Protein AF-0000000076086698 (afdb_homodimer)

Foldseek 3Di:
DEEEEDDFFLLLQLLVVCLVVPAQYEYEYCDCPDPSNVVNVVVVRPSYHYAHDDLLDLVSLLVSLVVCVVVPPFDAEYEAEWADFAFAAPQLADVVRLVVRCSTLPVSLVSNCVSRVVRNLVVLHEYEYEAALLLQDDAGRTRSRSVSSVNSLVVQVVVCVVCVVSNHYGAYEHEFLLLLQRCSPDVVNLVVSVVSLVVSQVPDDPVVCVQQNPLNSCLRSVVVVVSRVNRDNVCNSVQCVQVSVLVVCRGPPPDRDNYHYDAGDPDPGRVSSVCSVCVVPDDPVVNCVVNCVVVVVVDGSVVSRD/DEEEEDDFFLLLQLLVVCLVVPAQYEYEYCDCPDPSNVVSVVVVRPSYHYAHDDLLDLVSLLVSLVVCVVVPPFDQEYEAEWADFAFAAPQLADVVRLVVRCSTLPVSLVSNCVSRVVRNLVVLHEYEYEAALLLQDDAGRTRSRSVSSVNSLVVQVVVCVVCVVSNRYGAYEHEFLLLLQRCSPDVVNLVVSVVSLVVSQVPDDPVVCVQQNPLNSCLRSVVVVVSHVNRDNVCNSVQCVQVSVLVVCSGPPPDRDNYHYDAGDPDPGRVSSVCSVCVVPDDPVVNCVVNCVVVVVVDGSVVSRD

Nearest PDB structures (foldseek):
  2jap-assembly1_D  TM=7.927E-01  e=4.080E-14  Streptomyces clavuligerus
  6drr-assembly1_B  TM=9.073E-01  e=1.524E-12  Campylobacter jejuni
  3l77-assembly1_A  TM=9.124E-01  e=3.986E-12  Thermococcus sibiricus MM 739
  8yau-assembly1_C  TM=8.108E-01  e=4.915E-13  Limosilactobacillus fermentum
  8yau-assembly2_F-4  TM=8.158E-01  e=1.911E-12  Limosilactobacillus fermentum

Solvent-accessible surface area (backbone atoms only — not comparable to full-atom values): 30832 Å² total; per-residue (Å²): 60,42,35,31,40,22,53,84,32,67,32,57,54,43,48,51,51,42,30,73,73,68,33,44,25,41,35,22,24,75,40,74,83,32,72,67,37,47,58,56,56,71,64,70,49,90,44,53,39,80,36,60,34,43,63,76,34,68,67,36,47,50,50,45,48,51,50,46,60,72,76,30,100,60,36,35,28,37,38,43,53,50,67,60,67,56,60,30,41,74,77,51,45,49,69,65,56,38,51,50,26,35,39,46,32,31,53,10,46,51,48,52,48,50,69,46,38,67,48,19,47,76,58,37,19,27,42,35,42,45,53,30,26,51,30,48,45,62,44,66,36,31,38,48,28,33,23,28,23,24,20,41,50,37,42,48,51,15,46,27,48,56,30,45,47,57,53,30,47,42,25,34,38,22,46,26,52,39,53,38,41,28,51,72,59,40,72,65,48,48,52,53,48,48,51,53,40,50,52,28,60,71,68,45,50,71,65,51,48,66,71,53,32,70,64,47,65,44,40,49,50,49,53,51,50,58,58,45,66,74,38,47,73,89,53,13,67,72,64,41,45,63,54,44,52,49,54,49,41,47,64,66,44,92,75,48,54,61,62,42,80,36,67,22,53,94,58,98,63,28,65,53,33,49,42,33,69,43,40,77,74,41,58,63,72,57,43,49,48,54,52,31,64,74,69,43,45,55,44,46,62,72,67,65,58,107,61,41,34,31,39,23,52,84,34,66,31,57,54,43,48,52,52,42,30,74,73,66,35,44,25,41,36,22,23,75,40,73,84,33,73,68,36,47,58,55,56,70,64,69,51,90,43,53,39,81,35,61,35,41,63,75,34,67,66,35,46,52,50,45,48,51,49,45,59,72,76,30,100,60,35,36,27,38,37,44,52,52,69,60,70,54,61,29,41,75,78,52,45,48,68,65,55,36,50,51,26,34,37,47,32,33,51,9,45,51,47,50,48,49,69,45,40,67,49,18,48,76,59,38,18,26,41,35,40,45,53,31,29,50,32,48,47,60,44,66,36,31,39,49,29,34,24,28,24,24,21,40,49,36,40,47,50,15,46,29,48,54,30,46,48,57,53,30,45,42,27,34,38,22,45,26,54,40,53,39,42,26,50,72,60,41,71,66,47,46,52,52,48,47,52,52,39,50,51,30,59,70,67,47,49,73,64,52,48,68,71,55,33,70,64,48,64,44,39,49,50,50,52,51,50,58,60,46,66,72,38,46,76,89,53,14,67,71,65,40,45,65,54,45,51,48,54,49,39,46,65,66,44,93,75,47,56,62,62,42,7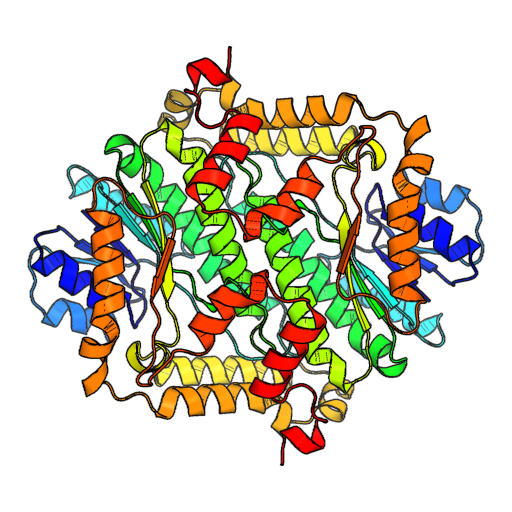8,36,68,23,52,94,58,98,63,27,65,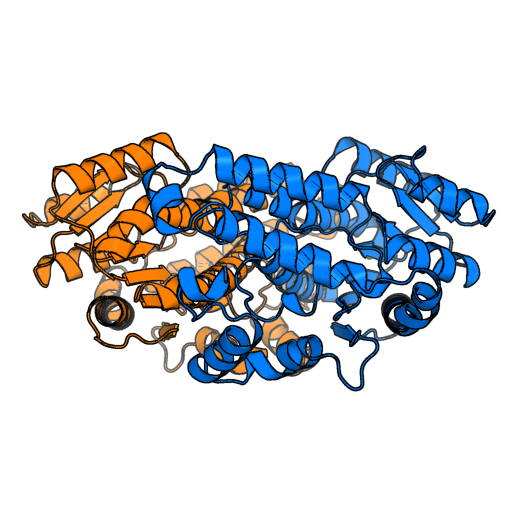53,34,49,42,33,70,42,40,76,73,41,57,64,72,56,44,49,49,54,52,30,63,73,69,44,44,56,44,46,63,72,66,64,59,107

Structure (mmCIF, N/CA/C/O backbone):
data_AF-0000000076086698-model_v1
#
loop_
_entity.id
_entity.type
_entity.pdbx_description
1 polymer E1.1.1.30
#
loop_
_atom_site.group_PDB
_atom_site.id
_atom_site.type_symbol
_atom_site.label_atom_id
_atom_site.label_alt_id
_atom_site.label_comp_id
_atom_site.label_asym_id
_atom_site.label_entity_id
_atom_site.label_seq_id
_atom_site.pdbx_PDB_ins_code
_atom_site.Cartn_x
_atom_site.Cartn_y
_atom_site.Cartn_z
_atom_site.occupancy
_atom_site.B_iso_or_equiv
_atom_site.auth_seq_id
_atom_site.auth_comp_id
_atom_site.auth_asym_id
_atom_site.auth_atom_id
_atom_site.pdbx_PDB_model_num
ATOM 1 N N . MET A 1 1 ? 11.492 -24.562 -13.188 1 47.22 1 MET A N 1
ATOM 2 C CA . MET A 1 1 ? 10.945 -24.875 -11.867 1 47.22 1 MET A CA 1
ATOM 3 C C . MET A 1 1 ? 10.18 -23.688 -11.305 1 47.22 1 MET A C 1
ATOM 5 O O . MET A 1 1 ? 10.617 -22.547 -11.422 1 47.22 1 MET A O 1
ATOM 9 N N . GLY A 1 2 ? 8.805 -23.75 -11.344 1 56.62 2 GLY A N 1
ATOM 10 C CA . GLY A 1 2 ? 7.961 -22.672 -10.859 1 56.62 2 GLY A CA 1
ATOM 11 C C . GLY A 1 2 ? 7.484 -22.875 -9.438 1 56.62 2 GLY A C 1
ATOM 12 O O . GLY A 1 2 ? 7.242 -24.016 -9.016 1 56.62 2 GLY A O 1
ATOM 13 N N . LEU A 1 3 ? 7.902 -22.125 -8.477 1 57.28 3 LEU A N 1
ATOM 14 C CA . LEU A 1 3 ? 7.273 -22.172 -7.164 1 57.28 3 LEU A CA 1
ATOM 15 C C . LEU A 1 3 ? 5.992 -21.344 -7.141 1 57.28 3 LEU A C 1
ATOM 17 O O . LEU A 1 3 ? 5.98 -20.203 -7.609 1 57.28 3 LEU A O 1
ATOM 21 N N . VAL A 1 4 ? 4.891 -22.047 -6.973 1 60.03 4 VAL A N 1
ATOM 22 C CA . VAL A 1 4 ? 3.576 -21.422 -6.871 1 60.03 4 VAL A CA 1
ATOM 23 C C . VAL A 1 4 ? 3.082 -21.484 -5.43 1 60.03 4 VAL A C 1
ATOM 25 O O . VAL A 1 4 ? 3.207 -22.516 -4.77 1 60.03 4 VAL A O 1
ATOM 28 N N . TYR A 1 5 ? 2.98 -20.344 -4.816 1 54.34 5 TYR A N 1
ATOM 29 C CA . TYR A 1 5 ? 2.357 -20.359 -3.496 1 54.34 5 TYR A CA 1
ATOM 30 C C . TYR A 1 5 ? 0.838 -20.312 -3.607 1 54.34 5 TYR A C 1
ATOM 32 O O . TYR A 1 5 ? 0.29 -19.516 -4.371 1 54.34 5 TYR A O 1
ATOM 40 N N . ASN A 1 6 ? 0.117 -21.438 -3.238 1 52.94 6 ASN A N 1
ATOM 41 C CA . ASN A 1 6 ? -1.3 -21.688 -3.494 1 52.94 6 ASN A CA 1
ATOM 42 C C . ASN A 1 6 ? -2.133 -21.531 -2.225 1 52.94 6 ASN A C 1
ATOM 44 O O . ASN A 1 6 ? -1.806 -22.109 -1.187 1 52.94 6 ASN A O 1
ATOM 48 N N . TYR A 1 7 ? -2.59 -20.406 -1.836 1 50.78 7 TYR A N 1
ATOM 49 C CA . TYR A 1 7 ? -3.787 -20.781 -1.092 1 50.78 7 TYR A CA 1
ATOM 50 C C . TYR A 1 7 ? -4.875 -21.297 -2.029 1 50.78 7 TYR A C 1
ATOM 52 O O . TYR A 1 7 ? -4.73 -21.219 -3.252 1 50.78 7 TYR A O 1
ATOM 60 N N . GLU A 1 8 ? -6.082 -21.641 -1.782 1 55.59 8 GLU A N 1
ATOM 61 C CA . GLU A 1 8 ? -7.309 -21.969 -2.5 1 55.59 8 GLU A CA 1
ATOM 62 C C . GLU A 1 8 ? -7.551 -21.016 -3.664 1 55.59 8 GLU A C 1
ATOM 64 O O . GLU A 1 8 ? -6.953 -19.938 -3.723 1 55.59 8 GLU A O 1
ATOM 69 N N . GLY A 1 9 ? -7.723 -21.516 -4.969 1 68.06 9 GLY A N 1
ATOM 70 C CA . GLY A 1 9 ? -8.117 -20.719 -6.117 1 68.06 9 GLY A CA 1
ATOM 71 C C . GLY A 1 9 ? -7.191 -20.875 -7.305 1 68.06 9 GLY A C 1
ATOM 72 O O . GLY A 1 9 ? -7.051 -21.984 -7.844 1 68.06 9 GLY A O 1
ATOM 73 N N . PHE A 1 10 ? -6.34 -19.75 -7.598 1 73.69 10 PHE A N 1
ATOM 74 C CA . PHE A 1 10 ? -5.516 -19.734 -8.797 1 73.69 10 PHE A CA 1
ATOM 75 C C . PHE A 1 10 ? -4.324 -20.672 -8.656 1 73.69 10 PHE A C 1
ATOM 77 O O . PHE A 1 10 ? -3.908 -21.312 -9.625 1 73.69 10 PHE A O 1
ATOM 84 N N . GLY A 1 11 ? -3.881 -20.828 -7.434 1 76.06 11 GLY A N 1
ATOM 85 C CA . GLY A 1 11 ? -2.695 -21.625 -7.172 1 76.06 11 GLY A CA 1
ATOM 86 C C . GLY A 1 11 ? -2.875 -23.094 -7.516 1 76.06 11 GLY A C 1
ATOM 87 O O . GLY A 1 11 ? -1.956 -23.734 -8.031 1 76.06 11 GLY A O 1
ATOM 88 N N . HIS A 1 12 ? -4.082 -23.562 -7.234 1 79.19 12 HIS A N 1
ATOM 89 C CA . HIS A 1 12 ? -4.395 -24.953 -7.539 1 79.19 12 HIS A CA 1
ATOM 90 C C . HIS A 1 12 ? -4.309 -25.219 -9.039 1 79.19 12 HIS A C 1
ATOM 92 O O . HIS A 1 12 ? -3.617 -26.141 -9.469 1 79.19 12 HIS A O 1
ATOM 98 N N . PHE A 1 13 ? -4.82 -24.375 -9.773 1 82.56 13 PHE A N 1
ATOM 99 C CA . PHE A 1 13 ? -4.945 -24.594 -11.211 1 82.56 13 PHE A CA 1
ATOM 100 C C . PHE A 1 13 ? -3.617 -24.344 -11.914 1 82.56 13 PHE A C 1
ATOM 102 O O . PHE A 1 13 ? -3.242 -25.078 -12.828 1 82.56 13 PHE A O 1
ATOM 109 N N . ILE A 1 14 ? -2.91 -23.406 -11.438 1 87.31 14 ILE A N 1
ATOM 110 C CA . ILE A 1 14 ? -1.656 -23.078 -12.109 1 87.31 14 ILE A CA 1
ATOM 111 C C . ILE A 1 14 ? -0.613 -24.156 -11.805 1 87.31 14 ILE A C 1
ATOM 113 O O . ILE A 1 14 ? 0.218 -24.484 -12.656 1 87.31 14 ILE A O 1
ATOM 117 N N . SER A 1 15 ? -0.673 -24.703 -10.633 1 89.12 15 SER A N 1
ATOM 118 C CA . SER A 1 15 ? 0.248 -25.781 -10.289 1 89.12 15 SER A CA 1
ATOM 119 C C . SER A 1 15 ? 0.059 -26.984 -11.203 1 89.12 15 SER A C 1
ATOM 121 O O . SER A 1 15 ? 1.034 -27.547 -11.703 1 89.12 15 SER A O 1
ATOM 123 N N . ILE A 1 16 ? -1.197 -27.281 -11.438 1 87.94 16 ILE A N 1
ATOM 124 C CA . ILE A 1 16 ? -1.529 -28.422 -12.281 1 87.94 16 ILE A CA 1
ATOM 125 C C . ILE A 1 16 ? -1.117 -28.125 -13.727 1 87.94 16 ILE A C 1
ATOM 127 O O . ILE A 1 16 ? -0.483 -28.953 -14.375 1 87.94 16 ILE A O 1
ATOM 131 N N . ARG A 1 17 ? -1.425 -26.953 -14.164 1 89.19 17 ARG A N 1
ATOM 132 C CA . ARG A 1 17 ? -1.11 -26.547 -15.531 1 89.19 17 ARG A CA 1
ATOM 133 C C . ARG A 1 17 ? 0.392 -26.609 -15.781 1 89.19 17 ARG A C 1
ATOM 135 O O . ARG A 1 17 ? 0.835 -27.172 -16.797 1 89.19 17 ARG A O 1
ATOM 142 N N . LEU A 1 18 ? 1.175 -26.109 -14.938 1 91.06 18 LEU A N 1
ATOM 143 C CA . LEU A 1 18 ? 2.623 -26.062 -15.094 1 91.06 18 LEU A CA 1
ATOM 144 C C . LEU A 1 18 ? 3.217 -27.469 -15.031 1 91.06 18 LEU A C 1
ATOM 146 O O . LEU A 1 18 ? 4.137 -27.797 -15.789 1 91.06 18 LEU A O 1
ATOM 150 N N . ALA A 1 19 ? 2.693 -28.266 -14.156 1 91.62 19 ALA A N 1
ATOM 151 C CA . ALA A 1 19 ? 3.16 -29.656 -14.062 1 91.62 19 ALA A CA 1
ATOM 152 C C . ALA A 1 19 ? 2.871 -30.422 -15.359 1 91.62 19 ALA A C 1
ATOM 154 O O . ALA A 1 19 ? 3.73 -31.141 -15.859 1 91.62 19 ALA A O 1
ATOM 155 N N . LYS A 1 20 ? 1.713 -30.188 -15.867 1 91.75 20 LYS A N 1
ATOM 156 C CA . LYS A 1 20 ? 1.318 -30.859 -17.109 1 91.75 20 LYS A CA 1
ATOM 157 C C . LYS A 1 20 ? 2.166 -30.375 -18.281 1 91.75 20 LYS A C 1
ATOM 159 O O . LYS A 1 20 ? 2.42 -31.125 -19.219 1 91.75 20 LYS A O 1
ATOM 164 N N . ASP A 1 21 ? 2.598 -29.141 -18.188 1 91 21 ASP A N 1
ATOM 165 C CA . ASP A 1 21 ? 3.43 -28.562 -19.234 1 91 21 ASP A CA 1
ATOM 166 C C . ASP A 1 21 ? 4.879 -29.016 -19.109 1 91 21 ASP A C 1
ATOM 168 O O . ASP A 1 21 ? 5.734 -28.625 -19.906 1 91 21 ASP A O 1
ATOM 172 N N . GLY A 1 22 ? 5.219 -29.797 -18.016 1 89.75 22 GLY A N 1
ATOM 173 C CA . GLY A 1 22 ? 6.527 -30.422 -17.906 1 89.75 22 GLY A CA 1
ATOM 174 C C . GLY A 1 22 ? 7.43 -29.75 -16.891 1 89.75 22 GLY A C 1
ATOM 175 O O . GLY A 1 22 ? 8.578 -30.156 -16.703 1 89.75 22 GLY A O 1
ATOM 176 N N . PHE A 1 23 ? 6.953 -28.75 -16.219 1 89.88 23 PHE A N 1
ATOM 177 C CA . PHE A 1 23 ? 7.75 -28.078 -15.195 1 89.88 23 PHE A CA 1
ATOM 178 C C . PHE A 1 23 ? 7.812 -28.906 -13.922 1 89.88 23 PHE A C 1
ATOM 180 O O . PHE A 1 23 ? 6.898 -29.688 -13.641 1 89.88 23 PHE A O 1
ATOM 187 N N . ILE A 1 24 ? 8.867 -28.812 -13.258 1 91.31 24 ILE A N 1
ATOM 188 C CA . ILE A 1 24 ? 8.891 -29.25 -11.867 1 91.31 24 ILE A CA 1
ATOM 189 C C . ILE A 1 24 ? 8.281 -28.172 -10.969 1 91.31 24 ILE A C 1
ATOM 191 O O . ILE A 1 24 ? 8.758 -27.047 -10.945 1 91.31 24 ILE A O 1
ATOM 195 N N . VAL A 1 25 ? 7.246 -28.531 -10.258 1 92.25 25 VAL A N 1
ATOM 196 C CA . VAL A 1 25 ? 6.477 -27.531 -9.539 1 92.25 25 VAL A CA 1
ATOM 197 C C . VAL A 1 25 ? 6.555 -27.797 -8.039 1 92.25 25 VAL A C 1
ATOM 199 O O . VAL A 1 25 ? 6.34 -28.922 -7.59 1 92.25 25 VAL A O 1
ATOM 202 N N . TYR A 1 26 ? 6.934 -26.844 -7.309 1 91.56 26 TYR A N 1
ATOM 203 C CA . TYR A 1 26 ? 6.793 -26.828 -5.859 1 91.56 26 TYR A CA 1
ATOM 204 C C . TYR A 1 26 ? 5.617 -25.969 -5.43 1 91.56 26 TYR A C 1
ATOM 206 O O . TYR A 1 26 ? 5.684 -24.734 -5.512 1 91.56 26 TYR A O 1
ATOM 214 N N . ALA A 1 27 ? 4.562 -26.578 -4.992 1 90.25 27 ALA A N 1
ATOM 215 C CA . ALA A 1 27 ? 3.348 -25.859 -4.605 1 90.25 27 ALA A CA 1
ATOM 216 C C . ALA A 1 27 ? 3.295 -25.641 -3.098 1 90.25 27 ALA A C 1
ATOM 218 O O . ALA A 1 27 ? 3.221 -26.609 -2.324 1 90.25 27 ALA A O 1
ATOM 219 N N . GLY A 1 28 ? 3.352 -24.391 -2.736 1 89 28 GLY A N 1
ATOM 220 C CA . GLY A 1 28 ? 3.205 -24.062 -1.328 1 89 28 GLY A CA 1
ATOM 221 C C . GLY A 1 28 ? 1.769 -24.125 -0.845 1 89 28 GLY A C 1
ATOM 222 O O . GLY A 1 28 ? 0.875 -23.531 -1.438 1 89 28 GLY A O 1
ATOM 223 N N . VAL A 1 29 ? 1.541 -24.891 0.225 1 86.31 29 VAL A N 1
ATOM 224 C CA . VAL A 1 29 ? 0.212 -25 0.812 1 86.31 29 VAL A CA 1
ATOM 225 C C . VAL A 1 29 ? 0.276 -24.703 2.307 1 86.31 29 VAL A C 1
ATOM 227 O O . VAL A 1 29 ? 1.285 -24.969 2.961 1 86.31 29 VAL A O 1
ATOM 230 N N . LEU A 1 30 ? -0.815 -24.141 2.795 1 83.44 30 LEU A N 1
ATOM 231 C CA . LEU A 1 30 ? -0.849 -23.781 4.207 1 83.44 30 LEU A CA 1
ATOM 232 C C . LEU A 1 30 ? -0.898 -25.016 5.09 1 83.44 30 LEU A C 1
ATOM 234 O O . LEU A 1 30 ? -0.331 -25.031 6.184 1 83.44 30 LEU A O 1
ATOM 238 N N . ASP A 1 31 ? -1.668 -26.016 4.594 1 85.12 31 ASP A N 1
ATOM 239 C CA . ASP A 1 31 ? -1.845 -27.266 5.316 1 85.12 31 ASP A CA 1
ATOM 240 C C . ASP A 1 31 ? -1.699 -28.469 4.379 1 85.12 31 ASP A C 1
ATOM 242 O O . ASP A 1 31 ? -2.551 -28.688 3.518 1 85.12 31 ASP A O 1
ATOM 246 N N . LEU A 1 32 ? -0.66 -29.234 4.625 1 89.81 32 LEU A N 1
ATOM 247 C CA . LEU A 1 32 ? -0.356 -30.375 3.773 1 89.81 32 LEU A CA 1
ATOM 248 C C . LEU A 1 32 ? -1.466 -31.422 3.85 1 89.81 32 LEU A C 1
ATOM 250 O O . LEU A 1 32 ? -1.598 -32.25 2.957 1 89.81 32 LEU A O 1
ATOM 254 N N . ASN A 1 33 ? -2.211 -31.281 4.914 1 87.94 33 ASN A N 1
ATOM 255 C CA . ASN A 1 33 ? -3.281 -32.25 5.094 1 87.94 33 ASN A CA 1
ATOM 256 C C . ASN A 1 33 ? -4.652 -31.641 4.828 1 87.94 33 ASN A C 1
ATOM 258 O O . ASN A 1 33 ? -5.68 -32.281 5.102 1 87.94 33 ASN A O 1
ATOM 262 N N . GLY A 1 34 ? -4.641 -30.469 4.359 1 83.19 34 GLY A N 1
ATOM 263 C CA . GLY A 1 34 ? -5.891 -29.781 4.086 1 83.19 34 GLY A CA 1
ATOM 264 C C . GLY A 1 34 ? -6.527 -30.203 2.773 1 83.19 34 GLY A C 1
ATOM 265 O O . GLY A 1 34 ? -5.941 -30.969 2.012 1 83.19 34 GLY A O 1
ATOM 266 N N . LYS A 1 35 ? -7.742 -29.656 2.566 1 78 35 LYS A N 1
ATOM 267 C CA . LYS A 1 35 ? -8.523 -30.016 1.386 1 78 35 LYS A CA 1
ATOM 268 C C . LYS A 1 35 ? -7.797 -29.641 0.103 1 78 35 LYS A C 1
ATOM 270 O O . LYS A 1 35 ? -7.762 -30.406 -0.855 1 78 35 LYS A O 1
ATOM 275 N N . GLY A 1 36 ? -7.207 -28.5 0.1 1 77.5 36 GLY A N 1
ATOM 276 C CA . GLY A 1 36 ? -6.492 -28.031 -1.078 1 77.5 36 GLY A CA 1
ATOM 277 C C . GLY A 1 36 ? -5.281 -28.891 -1.414 1 77.5 36 GLY A C 1
ATOM 278 O O . GLY A 1 36 ? -5.059 -29.219 -2.578 1 77.5 36 GLY A O 1
ATOM 279 N N . ALA A 1 37 ? -4.566 -29.266 -0.45 1 85.62 37 ALA A N 1
ATOM 280 C CA . ALA A 1 37 ? -3.396 -30.109 -0.636 1 85.62 37 ALA A CA 1
ATOM 281 C C . ALA A 1 37 ? -3.799 -31.484 -1.15 1 85.62 37 ALA A C 1
ATOM 283 O O . ALA A 1 37 ? -3.172 -32.031 -2.07 1 85.62 37 ALA A O 1
ATOM 284 N N . ASN A 1 38 ? -4.816 -32 -0.565 1 87.62 38 ASN A N 1
ATOM 285 C CA . ASN A 1 38 ? -5.266 -33.344 -0.955 1 87.62 38 ASN A CA 1
ATOM 286 C C . ASN A 1 38 ? -5.758 -33.344 -2.398 1 87.62 38 ASN A C 1
ATOM 288 O O . ASN A 1 38 ? -5.523 -34.344 -3.119 1 87.62 38 ASN A O 1
ATOM 292 N N . LYS A 1 39 ? -6.402 -32.281 -2.758 1 84.12 39 LYS A N 1
ATOM 293 C CA . LYS A 1 39 ? -6.859 -32.156 -4.141 1 84.12 39 LYS A CA 1
ATOM 294 C C . LYS A 1 39 ? -5.684 -32.219 -5.113 1 84.12 39 LYS A C 1
ATOM 296 O O . LYS A 1 39 ? -5.785 -32.781 -6.195 1 84.12 39 LYS A O 1
ATOM 301 N N . LEU A 1 40 ? -4.621 -31.641 -4.75 1 87.44 40 LEU A N 1
ATOM 302 C CA . LEU A 1 40 ? -3.426 -31.625 -5.586 1 87.44 40 LEU A CA 1
ATOM 303 C C . LEU A 1 40 ? -2.756 -33 -5.609 1 87.44 40 LEU A C 1
ATOM 305 O O . LEU A 1 40 ? -2.326 -33.469 -6.664 1 87.44 40 LEU A O 1
ATOM 309 N N . LYS A 1 41 ? -2.703 -33.625 -4.5 1 89.69 41 LYS A N 1
ATOM 310 C CA . LYS A 1 41 ? -2.107 -34.938 -4.41 1 89.69 41 LYS A CA 1
ATOM 311 C C . LYS A 1 41 ? -2.867 -35.969 -5.273 1 89.69 41 LYS A C 1
ATOM 313 O O . LYS A 1 41 ? -2.264 -36.844 -5.891 1 89.69 41 LYS A O 1
ATOM 318 N N . ASP A 1 42 ? -4.137 -35.75 -5.246 1 90.56 42 ASP A N 1
ATOM 319 C CA . ASP A 1 42 ? -5.02 -36.656 -5.957 1 90.56 42 ASP A CA 1
ATOM 320 C C . ASP A 1 42 ? -4.754 -36.625 -7.461 1 90.56 42 ASP A C 1
ATOM 322 O O . ASP A 1 42 ? -5.137 -37.562 -8.18 1 90.56 42 ASP A O 1
ATOM 326 N N . ARG A 1 43 ? -4.16 -35.594 -7.914 1 89.06 43 ARG A N 1
ATOM 327 C CA . ARG A 1 43 ? -3.867 -35.469 -9.336 1 89.06 43 ARG A CA 1
ATOM 328 C C . ARG A 1 43 ? -2.732 -36.406 -9.734 1 89.06 43 ARG A C 1
ATOM 330 O O . ARG A 1 43 ? -2.562 -36.719 -10.914 1 89.06 43 ARG A O 1
ATOM 337 N N . LYS A 1 44 ? -1.891 -36.875 -8.844 1 92.31 44 LYS A N 1
ATOM 338 C CA . LYS A 1 44 ? -0.829 -37.844 -9.008 1 92.31 44 LYS A CA 1
ATOM 339 C C . LYS A 1 44 ? 0.15 -37.438 -10.102 1 92.31 44 LYS A C 1
ATOM 341 O O . LYS A 1 44 ? 0.488 -38.219 -10.984 1 92.31 44 LYS A O 1
ATOM 346 N N . LEU A 1 45 ? 0.524 -36.188 -10.07 1 92.38 45 LEU A N 1
ATOM 347 C CA . LEU A 1 45 ? 1.542 -35.656 -10.977 1 92.38 45 LEU A CA 1
ATOM 348 C C . LEU A 1 45 ? 2.932 -35.781 -10.367 1 92.38 45 LEU A C 1
ATOM 350 O O . LEU A 1 45 ? 3.207 -35.188 -9.312 1 92.38 45 LEU A O 1
ATOM 354 N N . PRO A 1 46 ? 3.836 -36.5 -10.984 1 91.75 46 PRO A N 1
ATOM 355 C CA . PRO A 1 46 ? 5.129 -36.812 -10.375 1 91.75 46 PRO A CA 1
ATOM 356 C C . PRO A 1 46 ? 6.016 -35.594 -10.203 1 91.75 46 PRO A C 1
ATOM 358 O O . PRO A 1 46 ? 6.906 -35.594 -9.344 1 91.75 46 PRO A O 1
ATOM 361 N N . ASN A 1 47 ? 5.82 -34.625 -11.039 1 91.38 47 ASN A N 1
ATOM 362 C CA . ASN A 1 47 ? 6.68 -33.438 -10.969 1 91.38 47 ASN A CA 1
ATOM 363 C C . ASN A 1 47 ? 6.027 -32.312 -10.164 1 91.38 47 ASN A C 1
ATOM 365 O O . ASN A 1 47 ? 6.434 -31.156 -10.266 1 91.38 47 ASN A O 1
ATOM 369 N N . LEU A 1 48 ? 4.949 -32.625 -9.445 1 92.12 48 LEU A N 1
ATOM 370 C CA . LEU A 1 48 ? 4.301 -31.672 -8.547 1 92.12 48 LEU A CA 1
ATOM 371 C C . LEU A 1 48 ? 4.602 -32.031 -7.09 1 92.12 48 LEU A C 1
ATOM 373 O O . LEU A 1 48 ? 4.184 -33.062 -6.598 1 92.12 48 LEU A O 1
ATOM 377 N N . HIS A 1 49 ? 5.289 -31.141 -6.496 1 91.69 49 HIS A N 1
ATOM 378 C CA . HIS A 1 49 ? 5.699 -31.344 -5.113 1 91.69 49 HIS A CA 1
ATOM 379 C C . HIS A 1 49 ? 5.031 -30.328 -4.188 1 91.69 49 HIS A C 1
ATOM 381 O O . HIS A 1 49 ? 5.031 -29.125 -4.469 1 91.69 49 HIS A O 1
ATOM 387 N N . LEU A 1 50 ? 4.48 -30.828 -3.109 1 91.25 50 LEU A N 1
ATOM 388 C CA . LEU A 1 50 ? 3.846 -29.953 -2.139 1 91.25 50 LEU A CA 1
ATOM 389 C C . LEU A 1 50 ? 4.828 -29.547 -1.047 1 91.25 50 LEU A C 1
ATOM 391 O O . LEU A 1 50 ? 5.637 -30.359 -0.595 1 91.25 50 LEU A O 1
ATOM 395 N N . VAL A 1 51 ? 4.773 -28.297 -0.716 1 90.19 51 VAL A N 1
ATOM 396 C CA . VAL A 1 51 ? 5.613 -27.75 0.347 1 90.19 51 VAL A CA 1
ATOM 397 C C . VAL A 1 51 ? 4.754 -26.984 1.342 1 90.19 51 VAL A C 1
ATOM 399 O O . VAL A 1 51 ? 3.916 -26.156 0.944 1 90.19 51 VAL A O 1
ATOM 402 N N . GLN A 1 52 ? 4.895 -27.312 2.607 1 90.88 52 GLN A N 1
ATOM 403 C CA . GLN A 1 52 ? 4.234 -26.516 3.633 1 90.88 52 GLN A CA 1
ATOM 404 C C . GLN A 1 52 ? 4.781 -25.094 3.656 1 90.88 52 GLN A C 1
ATOM 406 O O . GLN A 1 52 ? 5.977 -24.875 3.861 1 90.88 52 GLN A O 1
ATOM 411 N N . LEU A 1 53 ? 3.852 -24.156 3.449 1 89.62 53 LEU A N 1
ATOM 412 C CA . LEU A 1 53 ? 4.367 -22.797 3.342 1 89.62 53 LEU A CA 1
ATOM 413 C C . LEU A 1 53 ? 3.314 -21.781 3.775 1 89.62 53 LEU A C 1
ATOM 415 O O . LEU A 1 53 ? 2.277 -21.641 3.125 1 89.62 53 LEU A O 1
ATOM 419 N N . ASP A 1 54 ? 3.555 -21.188 4.879 1 88.5 54 ASP A N 1
ATOM 420 C CA . ASP A 1 54 ? 2.912 -19.953 5.289 1 88.5 54 ASP A CA 1
ATOM 421 C C . ASP A 1 54 ? 3.816 -18.75 5.012 1 88.5 54 ASP A C 1
ATOM 423 O O . ASP A 1 54 ? 4.887 -18.625 5.609 1 88.5 54 ASP A O 1
ATOM 427 N N . VAL A 1 55 ? 3.383 -17.891 4.129 1 88.81 55 VAL A N 1
ATOM 428 C CA . VAL A 1 55 ? 4.23 -16.812 3.641 1 88.81 55 VAL A CA 1
ATOM 429 C C . VAL A 1 55 ? 4.555 -15.852 4.785 1 88.81 55 VAL A C 1
ATOM 431 O O . VAL A 1 55 ? 5.445 -15 4.66 1 88.81 55 VAL A O 1
ATOM 434 N N . THR A 1 56 ? 3.809 -15.945 5.898 1 90.44 56 THR A N 1
ATOM 435 C CA . THR A 1 56 ? 4.066 -15.086 7.043 1 90.44 56 THR A CA 1
ATOM 436 C C . THR A 1 56 ? 5 -15.766 8.039 1 90.44 56 THR A C 1
ATOM 438 O O . THR A 1 56 ? 5.336 -15.195 9.078 1 90.44 56 THR A O 1
ATOM 441 N N . ASN A 1 57 ? 5.375 -16.969 7.75 1 92.94 57 ASN A N 1
ATOM 442 C CA . ASN A 1 57 ? 6.23 -17.75 8.633 1 92.94 57 ASN A CA 1
ATOM 443 C C . ASN A 1 57 ? 7.641 -17.891 8.062 1 92.94 57 ASN A C 1
ATOM 445 O O . ASN A 1 57 ? 7.867 -18.688 7.152 1 92.94 57 ASN A O 1
ATOM 449 N N . SER A 1 58 ? 8.57 -17.219 8.703 1 93.12 58 SER A N 1
ATOM 450 C CA . SER A 1 58 ? 9.938 -17.156 8.188 1 93.12 58 SER A CA 1
ATOM 451 C C . SER A 1 58 ? 10.594 -18.531 8.219 1 93.12 58 SER A C 1
ATOM 453 O O . SER A 1 58 ? 11.391 -18.859 7.34 1 93.12 58 SER A O 1
ATOM 455 N N . VAL A 1 59 ? 10.273 -19.297 9.18 1 94.69 59 VAL A N 1
ATOM 456 C CA . VAL A 1 59 ? 10.852 -20.625 9.312 1 94.69 59 VAL A CA 1
ATOM 457 C C . VAL A 1 59 ? 10.383 -21.516 8.156 1 94.69 59 VAL A C 1
ATOM 459 O O . VAL A 1 59 ? 11.188 -22.188 7.512 1 94.69 59 VAL A O 1
ATOM 462 N N . GLN A 1 60 ? 9.109 -21.484 7.875 1 93 60 GLN A N 1
ATOM 463 C CA . GLN A 1 60 ? 8.57 -22.281 6.781 1 93 60 GLN A CA 1
ATOM 464 C C . GLN A 1 60 ? 9.117 -21.812 5.438 1 93 60 GLN A C 1
ATOM 466 O O . GLN A 1 60 ? 9.367 -22.625 4.547 1 93 60 GLN A O 1
ATOM 471 N N . ILE A 1 61 ? 9.312 -20.547 5.289 1 92.38 61 ILE A N 1
ATOM 472 C CA . ILE A 1 61 ? 9.875 -20 4.059 1 92.38 61 ILE A CA 1
ATOM 473 C C . ILE A 1 61 ? 11.289 -20.547 3.855 1 92.38 61 ILE A C 1
ATOM 475 O O . ILE A 1 61 ? 11.633 -21.016 2.766 1 92.38 61 ILE A O 1
ATOM 479 N N . GLN A 1 62 ? 12.047 -20.516 4.902 1 93 62 GLN A N 1
ATOM 480 C CA . GLN A 1 62 ? 13.414 -21 4.801 1 93 62 GLN A CA 1
ATOM 481 C C . GLN A 1 62 ? 13.445 -22.5 4.508 1 93 62 GLN A C 1
ATOM 483 O O . GLN A 1 62 ? 14.281 -22.969 3.738 1 93 62 GLN A O 1
ATOM 488 N N . GLU A 1 63 ? 12.578 -23.203 5.129 1 93.12 63 GLU A N 1
ATOM 489 C CA . GLU A 1 63 ? 12.477 -24.625 4.859 1 93.12 63 GLU A CA 1
ATOM 490 C C . GLU A 1 63 ? 12.133 -24.891 3.396 1 93.12 63 GLU A C 1
ATOM 492 O O . GLU A 1 63 ? 12.656 -25.828 2.787 1 93.12 63 GLU A O 1
ATOM 497 N N . ALA A 1 64 ? 11.242 -24.109 2.891 1 90.62 64 ALA A N 1
ATOM 498 C CA . ALA A 1 64 ? 10.883 -24.234 1.48 1 90.62 64 ALA A CA 1
ATOM 499 C C . ALA A 1 64 ? 12.078 -23.953 0.579 1 90.62 64 ALA A C 1
ATOM 501 O O . ALA A 1 64 ? 12.312 -24.672 -0.396 1 90.62 64 ALA A O 1
ATOM 502 N N . VAL A 1 65 ? 12.844 -22.938 0.897 1 91 65 VAL A N 1
ATOM 503 C CA . VAL A 1 65 ? 14.031 -22.594 0.132 1 91 65 VAL A CA 1
ATOM 504 C C . VAL A 1 65 ? 15.023 -23.75 0.153 1 91 65 VAL A C 1
ATOM 506 O O . VAL A 1 65 ? 15.539 -24.156 -0.892 1 91 65 VAL A O 1
ATOM 509 N N . ASN A 1 66 ? 15.234 -24.25 1.314 1 92.12 66 ASN A N 1
ATOM 510 C CA . ASN A 1 66 ? 16.156 -25.359 1.47 1 92.12 66 ASN A CA 1
ATOM 511 C C . ASN A 1 66 ? 15.711 -26.578 0.657 1 92.12 66 ASN A C 1
ATOM 513 O O . ASN A 1 66 ? 16.531 -27.25 0.03 1 92.12 66 ASN A O 1
ATOM 517 N N . ARG A 1 67 ? 14.477 -26.812 0.697 1 90.25 67 ARG A N 1
ATOM 518 C CA . ARG A 1 67 ? 13.922 -27.953 -0.042 1 90.25 67 ARG A CA 1
ATOM 519 C C . ARG A 1 67 ? 14.141 -27.781 -1.542 1 90.25 67 ARG A C 1
ATOM 521 O O . ARG A 1 67 ? 14.555 -28.719 -2.225 1 90.25 67 ARG A O 1
ATOM 528 N N . VAL A 1 68 ? 13.844 -26.609 -2.023 1 89.06 68 VAL A N 1
ATOM 529 C CA . VAL A 1 68 ? 14 -26.328 -3.447 1 89.06 68 VAL A CA 1
ATOM 530 C C . VAL A 1 68 ? 15.477 -26.422 -3.832 1 89.06 68 VAL A C 1
ATOM 532 O O . VAL A 1 68 ? 15.82 -27.016 -4.863 1 89.06 68 VAL A O 1
ATOM 535 N N . GLN A 1 69 ? 16.328 -25.891 -3.025 1 87.69 69 GLN A N 1
ATOM 536 C CA . GLN A 1 69 ? 17.766 -25.906 -3.287 1 87.69 69 GLN A CA 1
ATOM 537 C C . GLN A 1 69 ? 18.297 -27.344 -3.34 1 87.69 69 GLN A C 1
ATOM 539 O O . GLN A 1 69 ? 19.125 -27.672 -4.188 1 87.69 69 GLN A O 1
ATOM 544 N N . LYS A 1 70 ? 17.781 -28.125 -2.465 1 88.69 70 LYS A N 1
ATOM 545 C CA . LYS A 1 70 ? 18.281 -29.484 -2.328 1 88.69 70 LYS A CA 1
ATOM 546 C C . LYS A 1 70 ? 17.766 -30.375 -3.457 1 88.69 70 LYS A C 1
ATOM 548 O O . LYS A 1 70 ? 18.469 -31.297 -3.902 1 88.69 70 LYS A O 1
ATOM 553 N N . THR A 1 71 ? 16.625 -30.094 -3.879 1 85.12 71 THR A N 1
ATOM 554 C CA . THR A 1 71 ? 15.969 -31.078 -4.75 1 85.12 71 THR A CA 1
ATOM 555 C C . THR A 1 71 ? 15.914 -30.562 -6.188 1 85.12 71 THR A C 1
ATOM 557 O O . THR A 1 71 ? 15.586 -31.312 -7.105 1 85.12 71 THR A O 1
ATOM 560 N N . SER A 1 72 ? 16.281 -29.234 -6.203 1 76.62 72 SER A N 1
ATOM 561 C CA . SER A 1 72 ? 16.188 -28.688 -7.547 1 76.62 72 SER A CA 1
ATOM 562 C C . SER A 1 72 ? 17.547 -28.172 -8.039 1 76.62 72 SER A C 1
ATOM 564 O O . SER A 1 72 ? 18.406 -27.828 -7.23 1 76.62 72 SER A O 1
ATOM 566 N N . GLY A 1 73 ? 18.016 -28.391 -9.195 1 75.56 73 GLY A N 1
ATOM 567 C CA . GLY A 1 73 ? 19.219 -27.844 -9.789 1 75.56 73 GLY A CA 1
ATOM 568 C C . GLY A 1 73 ? 19.141 -26.344 -10.016 1 75.56 73 GLY A C 1
ATOM 569 O O . GLY A 1 73 ? 20.047 -25.766 -10.625 1 75.56 73 GLY A O 1
ATOM 570 N N . GLY A 1 74 ? 18.078 -25.766 -9.539 1 83.38 74 GLY A N 1
ATOM 571 C CA . GLY A 1 74 ? 17.875 -24.344 -9.781 1 83.38 74 GLY A CA 1
ATOM 572 C C . GLY A 1 74 ? 16.422 -23.938 -9.781 1 83.38 74 GLY A C 1
ATOM 573 O O . GLY A 1 74 ? 15.531 -24.797 -9.758 1 83.38 74 GLY A O 1
ATOM 574 N N . LEU A 1 75 ? 16.156 -22.641 -9.695 1 90.81 75 LEU A N 1
ATOM 575 C CA . LEU A 1 75 ? 14.789 -22.125 -9.711 1 90.81 75 LEU A CA 1
ATOM 576 C C . LEU A 1 75 ? 14.602 -21.109 -10.836 1 90.81 75 LEU A C 1
ATOM 578 O O . LEU A 1 75 ? 15.312 -20.109 -10.898 1 90.81 75 LEU A O 1
ATOM 582 N N . TRP A 1 76 ? 13.672 -21.453 -11.68 1 91.75 76 TRP A N 1
ATOM 583 C CA . TRP A 1 76 ? 13.398 -20.594 -12.828 1 91.75 76 TRP A CA 1
ATOM 584 C C . TRP A 1 76 ? 12.5 -19.422 -12.438 1 91.75 76 TRP A C 1
ATOM 586 O O . TRP A 1 76 ? 12.719 -18.297 -12.875 1 91.75 76 TRP A O 1
ATOM 596 N N . GLY A 1 77 ? 11.5 -19.812 -11.641 1 92.94 77 GLY A N 1
ATOM 597 C CA . GLY A 1 77 ? 10.594 -18.719 -11.344 1 92.94 77 GLY A CA 1
ATOM 598 C C . GLY A 1 77 ? 9.719 -18.984 -10.141 1 92.94 77 GLY A C 1
ATOM 599 O O . GLY A 1 77 ? 9.672 -20.094 -9.625 1 92.94 77 GLY A O 1
ATOM 600 N N . VAL A 1 78 ? 9.117 -17.906 -9.688 1 92.75 78 VAL A N 1
ATOM 601 C CA . VAL A 1 78 ? 8.172 -17.953 -8.578 1 92.75 78 VAL A CA 1
ATOM 602 C C . VAL A 1 78 ? 6.891 -17.203 -8.961 1 92.75 78 VAL A C 1
ATOM 604 O O . VAL A 1 78 ? 6.945 -16.141 -9.586 1 92.75 78 VAL A O 1
ATOM 607 N N . ILE A 1 79 ? 5.777 -17.844 -8.688 1 91.81 79 ILE A N 1
ATOM 608 C CA . ILE A 1 79 ? 4.477 -17.203 -8.82 1 91.81 79 ILE A CA 1
ATOM 609 C C . ILE A 1 79 ? 3.885 -16.953 -7.434 1 91.81 79 ILE A C 1
ATOM 611 O O . ILE A 1 79 ? 3.553 -17.906 -6.719 1 91.81 79 ILE A O 1
ATOM 615 N N . ASN A 1 80 ? 3.834 -15.695 -7.098 1 89.56 80 ASN A N 1
ATOM 616 C CA . ASN A 1 80 ? 3.209 -15.289 -5.844 1 89.56 80 ASN A CA 1
ATOM 617 C C . ASN A 1 80 ? 1.728 -14.977 -6.035 1 89.56 80 ASN A C 1
ATOM 619 O O . ASN A 1 80 ? 1.375 -14.047 -6.77 1 89.56 80 ASN A O 1
ATOM 623 N N . ASN A 1 81 ? 0.854 -15.648 -5.297 1 84.06 81 ASN A N 1
ATOM 624 C CA . ASN A 1 81 ? -0.57 -15.422 -5.52 1 84.06 81 ASN A CA 1
ATOM 625 C C . ASN A 1 81 ? -1.324 -15.258 -4.203 1 84.06 81 ASN A C 1
ATOM 627 O O . ASN A 1 81 ? -2.531 -15.016 -4.199 1 84.06 81 ASN A O 1
ATOM 631 N N . ALA A 1 82 ? -0.711 -15.305 -3.131 1 74.69 82 ALA A N 1
ATOM 632 C CA . ALA A 1 82 ? -1.392 -15.219 -1.841 1 74.69 82 ALA A CA 1
ATOM 633 C C . ALA A 1 82 ? -2.055 -13.852 -1.666 1 74.69 82 ALA A C 1
ATOM 635 O O . ALA A 1 82 ? -1.492 -12.828 -2.059 1 74.69 82 ALA A O 1
ATOM 636 N N . GLY A 1 83 ? -3.264 -13.883 -1.177 1 76.06 83 GLY A N 1
ATOM 637 C CA . GLY A 1 83 ? -3.973 -12.648 -0.87 1 76.06 83 GLY A CA 1
ATOM 638 C C . GLY A 1 83 ? -5.32 -12.883 -0.209 1 76.06 83 GLY A C 1
ATOM 639 O O . GLY A 1 83 ? -5.957 -13.914 -0.435 1 76.06 83 GLY A O 1
ATOM 640 N N . PHE A 1 84 ? -5.625 -12.016 0.615 1 81.25 84 PHE A N 1
ATOM 641 C CA . PHE A 1 84 ? -6.953 -12.039 1.216 1 81.25 84 PHE A CA 1
ATOM 642 C C . PHE A 1 84 ? -7.355 -10.656 1.704 1 81.25 84 PHE A C 1
ATOM 644 O O . PHE A 1 84 ? -6.512 -9.766 1.833 1 81.25 84 PHE A O 1
ATOM 651 N N . GLY A 1 85 ? -8.656 -10.445 1.815 1 86.44 85 GLY A N 1
ATOM 652 C CA . GLY A 1 85 ? -9.211 -9.18 2.266 1 86.44 85 GLY A CA 1
ATOM 653 C C . GLY A 1 85 ? -10.375 -9.352 3.223 1 86.44 85 GLY A C 1
ATOM 654 O O . GLY A 1 85 ? -11.016 -10.406 3.248 1 86.44 85 GLY A O 1
ATOM 655 N N . ILE A 1 86 ? -10.586 -8.414 4.027 1 88.25 86 ILE A N 1
ATOM 656 C CA . ILE A 1 86 ? -11.664 -8.391 5.008 1 88.25 86 ILE A CA 1
ATOM 657 C C . ILE A 1 86 ? -12.656 -7.281 4.66 1 88.25 86 ILE A C 1
ATOM 659 O O . ILE A 1 86 ? -12.273 -6.117 4.527 1 88.25 86 ILE A O 1
ATOM 663 N N . PRO A 1 87 ? -13.898 -7.664 4.492 1 89.38 87 PRO A N 1
ATOM 664 C CA . PRO A 1 87 ? -14.883 -6.633 4.148 1 89.38 87 PRO A CA 1
ATOM 665 C C . PRO A 1 87 ? -15.164 -5.68 5.309 1 89.38 87 PRO A C 1
ATOM 667 O O . PRO A 1 87 ? -15.336 -6.121 6.449 1 89.38 87 PRO A O 1
ATOM 670 N N . GLY A 1 88 ? -15.234 -4.367 5.004 1 91.06 88 GLY A N 1
ATOM 671 C CA . GLY A 1 88 ? -15.586 -3.359 5.992 1 91.06 88 GLY A CA 1
ATOM 672 C C . GLY A 1 88 ? -15.094 -1.972 5.633 1 91.06 88 GLY A C 1
ATOM 673 O O . GLY A 1 88 ? -14.016 -1.822 5.051 1 91.06 88 GLY A O 1
ATOM 674 N N . ASP A 1 89 ? -15.883 -0.969 6.051 1 92.69 89 ASP A N 1
ATOM 675 C CA . ASP A 1 89 ? -15.469 0.42 5.879 1 92.69 89 ASP A CA 1
ATOM 676 C C . ASP A 1 89 ? -14.242 0.734 6.734 1 92.69 89 ASP A C 1
ATOM 678 O O . ASP A 1 89 ? -13.953 0.023 7.699 1 92.69 89 ASP A O 1
ATOM 682 N N . ILE A 1 90 ? -13.617 1.768 6.398 1 93.12 90 ILE A N 1
ATOM 683 C CA . ILE A 1 90 ? -12.391 2.166 7.074 1 93.12 90 ILE A CA 1
ATOM 684 C C . ILE A 1 90 ? -12.672 2.428 8.555 1 93.12 90 ILE A C 1
ATOM 686 O O . ILE A 1 90 ? -11.883 2.041 9.422 1 93.12 90 ILE A O 1
ATOM 690 N N . GLU A 1 91 ? -13.781 2.994 8.82 1 91.12 91 GLU A N 1
ATOM 691 C CA . GLU A 1 91 ? -14.102 3.322 10.203 1 91.12 91 GLU A CA 1
ATOM 692 C C . GLU A 1 91 ? -14.367 2.061 11.023 1 91.12 91 GLU A C 1
ATOM 694 O O . GLU A 1 91 ? -14.078 2.02 12.219 1 91.12 91 GLU A O 1
ATOM 699 N N . PHE A 1 92 ? -14.875 1.004 10.375 1 90.06 92 PHE A N 1
ATOM 700 C CA . PHE A 1 92 ? -15.234 -0.232 11.062 1 90.06 92 PHE A CA 1
ATOM 701 C C . PHE A 1 92 ? -14.031 -1.162 11.172 1 90.06 92 PHE A C 1
ATOM 703 O O . PHE A 1 92 ? -13.852 -1.827 12.188 1 90.06 92 PHE A O 1
ATOM 710 N N . CYS A 1 93 ? -13.344 -1.192 10.188 1 92.38 93 CYS A N 1
ATOM 711 C CA . CYS A 1 93 ? -12.234 -2.141 10.117 1 92.38 93 CYS A CA 1
ATOM 712 C C . CYS A 1 93 ? -11.25 -1.914 11.25 1 92.38 93 CYS A C 1
ATOM 714 O O . CYS A 1 93 ? -10.883 -0.774 11.539 1 92.38 93 CYS A O 1
ATOM 716 N N . LEU A 1 94 ? -10.906 -2.986 11.898 1 94.19 94 LEU A N 1
ATOM 717 C CA . LEU A 1 94 ? -9.906 -2.9 12.953 1 94.19 94 LEU A CA 1
ATOM 718 C C . LEU A 1 94 ? -8.508 -2.725 12.367 1 94.19 94 LEU A C 1
ATOM 720 O O . LEU A 1 94 ? -8.234 -3.197 11.266 1 94.19 94 LEU A O 1
ATOM 724 N N . LEU A 1 95 ? -7.672 -2.053 13.125 1 95.12 95 LEU A N 1
ATOM 725 C CA . LEU A 1 95 ? -6.301 -1.881 12.656 1 95.12 95 LEU A CA 1
ATOM 726 C C . LEU A 1 95 ? -5.617 -3.23 12.461 1 95.12 95 LEU A C 1
ATOM 728 O O . LEU A 1 95 ? -4.797 -3.391 11.562 1 95.12 95 LEU A O 1
ATOM 732 N N . ASP A 1 96 ? -5.926 -4.121 13.312 1 94.81 96 ASP A N 1
ATOM 733 C CA . ASP A 1 96 ? -5.34 -5.453 13.211 1 94.81 96 ASP A CA 1
ATOM 734 C C . ASP A 1 96 ? -5.73 -6.125 11.891 1 94.81 96 ASP A C 1
ATOM 736 O O . ASP A 1 96 ? -4.98 -6.938 11.359 1 94.81 96 ASP A O 1
ATOM 740 N N . HIS A 1 97 ? -6.926 -5.836 11.391 1 94.5 97 HIS A N 1
ATOM 741 C CA . HIS A 1 97 ? -7.328 -6.344 10.086 1 94.5 97 HIS A CA 1
ATOM 742 C C . HIS A 1 97 ? -6.398 -5.844 8.984 1 94.5 97 HIS A C 1
ATOM 744 O O . HIS A 1 97 ? -6 -6.605 8.109 1 94.5 97 HIS A O 1
ATOM 750 N N . TYR A 1 98 ? -6.082 -4.559 9.07 1 95.69 98 TYR A N 1
ATOM 751 C CA . TYR A 1 98 ? -5.145 -3.986 8.109 1 95.69 98 TYR A CA 1
ATOM 752 C C . TYR A 1 98 ? -3.781 -4.66 8.211 1 95.69 98 TYR A C 1
ATOM 754 O O . TYR A 1 98 ? -3.199 -5.051 7.195 1 95.69 98 TYR A O 1
ATOM 762 N N . ARG A 1 99 ? -3.32 -4.789 9.461 1 96 99 ARG A N 1
ATOM 763 C CA . ARG A 1 99 ? -2.018 -5.406 9.688 1 96 99 ARG A CA 1
ATOM 764 C C . ARG A 1 99 ? -1.982 -6.832 9.148 1 96 99 ARG A C 1
ATOM 766 O O . ARG A 1 99 ? -0.991 -7.25 8.547 1 96 99 ARG A O 1
ATOM 773 N N . LYS A 1 100 ? -3.029 -7.504 9.375 1 93.12 100 LYS A N 1
ATOM 774 C CA . LYS A 1 100 ? -3.104 -8.883 8.906 1 93.12 100 LYS A CA 1
ATOM 775 C C . LYS A 1 100 ? -3.051 -8.961 7.387 1 93.12 100 LYS A C 1
ATOM 777 O O . LYS A 1 100 ? -2.287 -9.742 6.824 1 93.12 100 LYS A O 1
ATOM 782 N N . CYS A 1 101 ? -3.855 -8.18 6.73 1 93.19 101 CYS A N 1
ATOM 783 C CA . CYS A 1 101 ? -3.859 -8.141 5.273 1 93.19 101 CYS A CA 1
ATOM 784 C C . CYS A 1 101 ? -2.494 -7.727 4.734 1 93.19 101 CYS A C 1
ATOM 786 O O . CYS A 1 101 ? -2.006 -8.305 3.76 1 93.19 101 CYS A O 1
ATOM 788 N N . GLN A 1 102 ? -1.896 -6.75 5.363 1 95.69 102 GLN A N 1
ATOM 789 C CA . GLN A 1 102 ? -0.577 -6.289 4.945 1 95.69 102 GLN A CA 1
ATOM 790 C C . GLN A 1 102 ? 0.466 -7.395 5.102 1 95.69 102 GLN A C 1
ATOM 792 O O . GLN A 1 102 ? 1.332 -7.562 4.242 1 95.69 102 GLN A O 1
ATOM 797 N N . GLU A 1 103 ? 0.382 -8.07 6.164 1 94.81 103 GLU A N 1
ATOM 798 C CA . GLU A 1 103 ? 1.359 -9.117 6.445 1 94.81 103 GLU A CA 1
ATOM 799 C C . GLU A 1 103 ? 1.272 -10.242 5.414 1 94.81 103 GLU A C 1
ATOM 801 O O . GLU A 1 103 ? 2.297 -10.727 4.934 1 94.81 103 GLU A O 1
ATOM 806 N N . VAL A 1 104 ? 0.117 -10.633 5.027 1 90.56 104 VAL A N 1
ATOM 807 C CA . VAL A 1 104 ? -0.086 -11.766 4.121 1 90.56 104 VAL A CA 1
ATOM 808 C C . VAL A 1 104 ? 0.134 -11.312 2.68 1 90.56 104 VAL A C 1
ATOM 810 O O . VAL A 1 104 ? 0.967 -11.875 1.967 1 90.56 104 VAL A O 1
ATOM 813 N N . ASN A 1 105 ? -0.555 -10.258 2.295 1 91 105 ASN A N 1
ATOM 814 C CA . ASN A 1 105 ? -0.615 -9.859 0.892 1 91 105 ASN A CA 1
ATOM 815 C C . ASN A 1 105 ? 0.661 -9.141 0.457 1 91 105 ASN A C 1
ATOM 817 O O . ASN A 1 105 ? 1.056 -9.219 -0.708 1 91 105 ASN A O 1
ATOM 821 N N . LEU A 1 106 ? 1.267 -8.383 1.391 1 93.69 106 LEU A N 1
ATOM 822 C CA . LEU A 1 106 ? 2.396 -7.547 1.015 1 93.69 106 LEU A CA 1
ATOM 823 C C . LEU A 1 106 ? 3.701 -8.109 1.567 1 93.69 106 LEU A C 1
ATOM 825 O O . LEU A 1 106 ? 4.504 -8.672 0.821 1 93.69 106 LEU A O 1
ATOM 829 N N . ASN A 1 107 ? 3.787 -8.125 2.883 1 95.5 107 ASN A N 1
ATOM 830 C CA . ASN A 1 107 ? 5.039 -8.555 3.5 1 95.5 107 ASN A CA 1
ATOM 831 C C . ASN A 1 107 ? 5.336 -10.016 3.195 1 95.5 107 ASN A C 1
ATOM 833 O O . ASN A 1 107 ? 6.496 -10.398 3.025 1 95.5 107 ASN A O 1
ATOM 837 N N . GLY A 1 108 ? 4.281 -10.82 3.193 1 93.12 108 GLY A N 1
ATOM 838 C CA . GLY A 1 108 ? 4.465 -12.211 2.818 1 93.12 108 GLY A CA 1
ATOM 839 C C . GLY A 1 108 ? 5.016 -12.383 1.416 1 93.12 108 GLY A C 1
ATOM 840 O O . GLY A 1 108 ? 5.926 -13.188 1.195 1 93.12 108 GLY A O 1
ATOM 841 N N . GLN A 1 109 ? 4.492 -11.648 0.464 1 91.44 109 GLN A N 1
ATOM 842 C CA . GLN A 1 109 ? 4.969 -11.711 -0.914 1 91.44 109 GLN A CA 1
ATOM 843 C C . GLN A 1 109 ? 6.402 -11.203 -1.022 1 91.44 109 GLN A C 1
ATOM 845 O O . GLN A 1 109 ? 7.223 -11.789 -1.735 1 91.44 109 GLN A O 1
ATOM 850 N N . ILE A 1 110 ? 6.695 -10.141 -0.32 1 95 110 ILE A N 1
ATOM 851 C CA . ILE A 1 110 ? 8.047 -9.594 -0.314 1 95 110 ILE A CA 1
ATOM 852 C C . ILE A 1 110 ? 9.016 -10.617 0.266 1 95 110 ILE A C 1
ATOM 854 O O . ILE A 1 110 ? 10.117 -10.812 -0.261 1 95 110 ILE A O 1
ATOM 858 N N . ALA A 1 111 ? 8.609 -11.273 1.335 1 94.31 111 ALA A N 1
ATOM 859 C CA . ALA A 1 111 ? 9.438 -12.289 1.976 1 94.31 111 ALA A CA 1
ATOM 860 C C . ALA A 1 111 ? 9.766 -13.422 1.007 1 94.31 111 ALA A C 1
ATOM 862 O O . ALA A 1 111 ? 10.898 -13.891 0.946 1 94.31 111 ALA A O 1
ATOM 863 N N . ILE A 1 112 ? 8.766 -13.805 0.264 1 92.75 112 ILE A N 1
ATOM 864 C CA . ILE A 1 112 ? 8.953 -14.883 -0.699 1 92.75 112 ILE A CA 1
ATOM 865 C C . ILE A 1 112 ? 9.922 -14.438 -1.795 1 92.75 112 ILE A C 1
ATOM 867 O O . ILE A 1 112 ? 10.844 -15.172 -2.156 1 92.75 112 ILE A O 1
ATOM 871 N N . VAL A 1 113 ? 9.711 -13.289 -2.32 1 93.06 113 VAL A N 1
ATOM 872 C CA . VAL A 1 113 ? 10.586 -12.742 -3.355 1 93.06 113 VAL A CA 1
ATOM 873 C C . VAL A 1 113 ? 12.023 -12.711 -2.852 1 93.06 113 VAL A C 1
ATOM 875 O O . VAL A 1 113 ? 12.93 -13.211 -3.518 1 93.06 113 VAL A O 1
ATOM 878 N N . LYS A 1 114 ? 12.195 -12.172 -1.688 1 93.19 114 LYS A N 1
ATOM 879 C CA . LYS A 1 114 ? 13.531 -12.039 -1.123 1 93.19 114 LYS A CA 1
ATOM 880 C C . LYS A 1 114 ? 14.188 -13.398 -0.931 1 93.19 114 LYS A C 1
ATOM 882 O O . LYS A 1 114 ? 15.383 -13.562 -1.192 1 93.19 114 LYS A O 1
ATOM 887 N N . ALA A 1 115 ? 13.445 -14.344 -0.469 1 91.56 115 ALA A N 1
ATOM 888 C CA . ALA A 1 115 ? 13.977 -15.664 -0.129 1 91.56 115 ALA A CA 1
ATOM 889 C C . ALA A 1 115 ? 14.461 -16.391 -1.375 1 91.56 115 ALA A C 1
ATOM 891 O O . ALA A 1 115 ? 15.477 -17.094 -1.333 1 91.56 115 ALA A O 1
ATOM 892 N N . PHE A 1 116 ? 13.797 -16.188 -2.486 1 91.88 116 PHE A N 1
ATOM 893 C CA . PHE A 1 116 ? 14.086 -17.031 -3.648 1 91.88 116 PHE A CA 1
ATOM 894 C C . PHE A 1 116 ? 14.859 -16.25 -4.703 1 91.88 116 PHE A C 1
ATOM 896 O O . PHE A 1 116 ? 15.375 -16.828 -5.656 1 91.88 116 PHE A O 1
ATOM 903 N N . LEU A 1 117 ? 14.953 -14.961 -4.516 1 92.5 117 LEU A N 1
ATOM 904 C CA . LEU A 1 117 ? 15.539 -14.078 -5.516 1 92.5 117 LEU A CA 1
ATOM 905 C C . LEU A 1 117 ? 16.984 -14.492 -5.82 1 92.5 117 LEU A C 1
ATOM 907 O O . LEU A 1 117 ? 17.391 -14.492 -6.98 1 92.5 117 LEU A O 1
ATOM 911 N N . PRO A 1 118 ? 17.766 -14.875 -4.82 1 90.88 118 PRO A N 1
ATOM 912 C CA . PRO A 1 118 ? 19.141 -15.273 -5.141 1 90.88 118 PRO A CA 1
ATOM 913 C C . PRO A 1 118 ? 19.203 -16.438 -6.133 1 90.88 118 PRO A C 1
ATOM 915 O O . PRO A 1 118 ? 20.031 -16.438 -7.043 1 90.88 118 PRO A O 1
ATOM 918 N N . MET A 1 119 ? 18.359 -17.391 -6.008 1 90.38 119 MET A N 1
ATOM 919 C CA . MET A 1 119 ? 18.328 -18.531 -6.93 1 90.38 119 MET A CA 1
ATOM 920 C C . MET A 1 119 ? 17.828 -18.094 -8.305 1 90.38 119 MET A C 1
ATOM 922 O O . MET A 1 119 ? 18.328 -18.547 -9.328 1 90.38 119 MET A O 1
ATOM 926 N N . ILE A 1 120 ? 16.922 -17.203 -8.289 1 92.44 120 ILE A N 1
ATOM 927 C CA . ILE A 1 120 ? 16.312 -16.75 -9.531 1 92.44 120 ILE A CA 1
ATOM 928 C C . ILE A 1 120 ? 17.312 -15.883 -10.312 1 92.44 120 ILE A C 1
ATOM 930 O O . ILE A 1 120 ? 17.359 -15.945 -11.539 1 92.44 120 ILE A O 1
ATOM 934 N N . ARG A 1 121 ? 18.062 -15.102 -9.617 1 91.19 121 ARG A N 1
ATOM 935 C CA . ARG A 1 121 ? 19.078 -14.281 -10.258 1 91.19 121 ARG A CA 1
ATOM 936 C C . ARG A 1 121 ? 20.094 -15.148 -11 1 91.19 121 ARG A C 1
ATOM 938 O O . ARG A 1 121 ? 20.5 -14.828 -12.117 1 91.19 121 ARG A O 1
ATOM 945 N N . LYS A 1 122 ? 20.469 -16.188 -10.375 1 89.25 122 LYS A N 1
ATOM 946 C CA . LYS A 1 122 ? 21.453 -17.094 -10.969 1 89.25 122 LYS A CA 1
ATOM 947 C C . LYS A 1 122 ? 20.938 -17.688 -12.281 1 89.25 122 LYS A C 1
ATOM 949 O O . LYS A 1 122 ? 21.688 -17.875 -13.227 1 89.25 122 LYS A O 1
ATOM 954 N N . SER A 1 123 ? 19.672 -17.922 -12.289 1 90.62 123 SER A N 1
ATOM 955 C CA . SER A 1 123 ? 19.062 -18.531 -13.469 1 90.62 123 SER A CA 1
ATOM 956 C C . SER A 1 123 ? 18.562 -17.484 -14.445 1 90.62 123 SER A C 1
ATOM 958 O O . SER A 1 123 ? 18.078 -17.812 -15.531 1 90.62 123 SER A O 1
ATOM 960 N N . LYS A 1 124 ? 18.656 -16.172 -14.055 1 93.44 124 LYS A N 1
ATOM 961 C CA . LYS A 1 124 ? 18.047 -15.109 -14.844 1 93.44 124 LYS A CA 1
ATOM 962 C C . LYS A 1 124 ? 16.578 -15.43 -15.148 1 93.44 124 LYS A C 1
ATOM 964 O O . LYS A 1 124 ? 16.156 -15.344 -16.297 1 93.44 124 LYS A O 1
ATOM 969 N N . GLY A 1 125 ? 15.922 -15.812 -14.07 1 94.5 125 GLY A N 1
ATOM 970 C CA . GLY A 1 125 ? 14.578 -16.359 -14.195 1 94.5 125 GLY A CA 1
ATOM 971 C C . GLY A 1 125 ? 13.492 -15.312 -14.086 1 94.5 125 GLY A C 1
ATOM 972 O O . GLY A 1 125 ? 13.633 -14.211 -14.617 1 94.5 125 GLY A O 1
ATOM 973 N N . ARG A 1 126 ? 12.344 -15.789 -13.492 1 95.25 126 ARG A N 1
ATOM 974 C CA . ARG A 1 126 ? 11.133 -14.969 -13.539 1 95.25 126 ARG A CA 1
ATOM 975 C C . ARG A 1 126 ? 10.508 -14.828 -12.156 1 95.25 126 ARG A C 1
ATOM 977 O O . ARG A 1 126 ? 10.5 -15.781 -11.375 1 95.25 126 ARG A O 1
ATOM 984 N N . ILE A 1 127 ? 10.07 -13.641 -11.906 1 94.56 127 ILE A N 1
ATOM 985 C CA . ILE A 1 127 ? 9.188 -13.398 -10.773 1 94.56 127 ILE A CA 1
ATOM 986 C C . ILE A 1 127 ? 7.82 -12.945 -11.266 1 94.56 127 ILE A C 1
ATOM 988 O O . ILE A 1 127 ? 7.719 -11.977 -12.031 1 94.56 127 ILE A O 1
ATOM 992 N N . VAL A 1 128 ? 6.785 -13.688 -10.852 1 93.81 128 VAL A N 1
ATOM 993 C CA . VAL A 1 128 ? 5.418 -13.359 -11.234 1 93.81 128 VAL A CA 1
ATOM 994 C C . VAL A 1 128 ? 4.582 -13.094 -9.984 1 93.81 128 VAL A C 1
ATOM 996 O O . VAL A 1 128 ? 4.395 -13.984 -9.148 1 93.81 128 VAL A O 1
ATOM 999 N N . ASN A 1 129 ? 4.148 -11.867 -9.859 1 92.12 129 ASN A N 1
ATOM 1000 C CA . ASN A 1 129 ? 3.293 -11.492 -8.734 1 92.12 129 ASN A CA 1
ATOM 1001 C C . ASN A 1 129 ? 1.85 -11.281 -9.18 1 92.12 129 ASN A C 1
ATOM 1003 O O . ASN A 1 129 ? 1.598 -10.617 -10.188 1 92.12 129 ASN A O 1
ATOM 1007 N N . VAL A 1 130 ? 0.926 -11.852 -8.398 1 87.75 130 VAL A N 1
ATOM 1008 C CA . VAL A 1 130 ? -0.492 -11.734 -8.719 1 87.75 130 VAL A CA 1
ATOM 1009 C C . VAL A 1 130 ? -1.125 -10.648 -7.852 1 87.75 130 VAL A C 1
ATOM 1011 O O . VAL A 1 130 ? -1.16 -10.766 -6.625 1 87.75 130 VAL A O 1
ATOM 1014 N N . SER A 1 131 ? -1.562 -9.625 -8.453 1 88.56 131 SER A N 1
ATOM 1015 C CA . SER A 1 131 ? -2.299 -8.555 -7.793 1 88.56 131 SER A CA 1
ATOM 1016 C C . SER A 1 131 ? -3.797 -8.672 -8.047 1 88.56 131 SER A C 1
ATOM 1018 O O . SER A 1 131 ? -4.414 -9.68 -7.695 1 88.56 131 SER A O 1
ATOM 1020 N N . SER A 1 132 ? -4.434 -7.695 -8.508 1 81.12 132 SER A N 1
ATOM 1021 C CA . SER A 1 132 ? -5.848 -7.582 -8.844 1 81.12 132 SER A CA 1
ATOM 1022 C C . SER A 1 132 ? -6.129 -6.324 -9.656 1 81.12 132 SER A C 1
ATOM 1024 O O . SER A 1 132 ? -5.344 -5.371 -9.625 1 81.12 132 SER A O 1
ATOM 1026 N N . VAL A 1 133 ? -7.195 -6.41 -10.367 1 76.06 133 VAL A N 1
ATOM 1027 C CA . VAL A 1 133 ? -7.652 -5.172 -10.992 1 76.06 133 VAL A CA 1
ATOM 1028 C C . VAL A 1 133 ? -7.898 -4.113 -9.922 1 76.06 133 VAL A C 1
ATOM 1030 O O . VAL A 1 133 ? -7.789 -2.914 -10.188 1 76.06 133 VAL A O 1
ATOM 1033 N N . MET A 1 134 ? -8.125 -4.57 -8.742 1 75.5 134 MET A N 1
ATOM 1034 C CA . MET A 1 134 ? -8.391 -3.674 -7.621 1 75.5 134 MET A CA 1
ATOM 1035 C C . MET A 1 134 ? -7.105 -3.021 -7.129 1 75.5 134 MET A C 1
ATOM 1037 O O . MET A 1 134 ? -7.129 -2.213 -6.199 1 75.5 134 MET A O 1
ATOM 1041 N N . GLY A 1 135 ? -6.07 -3.314 -7.77 1 80.12 135 GLY A N 1
ATOM 1042 C CA . GLY A 1 135 ? -4.805 -2.645 -7.504 1 80.12 135 GLY A CA 1
ATOM 1043 C C . GLY A 1 135 ? -4.648 -1.341 -8.266 1 80.12 135 GLY A C 1
ATOM 1044 O O . GLY A 1 135 ? -3.637 -0.651 -8.117 1 80.12 135 GLY A O 1
ATOM 1045 N N . ARG A 1 136 ? -5.746 -0.955 -8.969 1 82.94 136 ARG A N 1
ATOM 1046 C CA . ARG A 1 136 ? -5.578 0.197 -9.852 1 82.94 136 ARG A CA 1
ATOM 1047 C C . ARG A 1 136 ? -6.645 1.254 -9.578 1 82.94 136 ARG A C 1
ATOM 1049 O O . ARG A 1 136 ? -6.68 2.293 -10.234 1 82.94 136 ARG A O 1
ATOM 1056 N N . PHE A 1 137 ? -7.555 0.948 -8.664 1 83.38 137 PHE A N 1
ATOM 1057 C CA . PHE A 1 137 ? -8.586 1.913 -8.305 1 83.38 137 PHE A CA 1
ATOM 1058 C C . PHE A 1 137 ? -9.055 1.694 -6.871 1 83.38 137 PHE A C 1
ATOM 1060 O O . PHE A 1 137 ? -8.883 0.608 -6.316 1 83.38 137 PHE A O 1
ATOM 1067 N N . PRO A 1 138 ? -9.664 2.74 -6.309 1 87.25 138 PRO A N 1
ATOM 1068 C CA . PRO A 1 138 ? -10.203 2.576 -4.957 1 87.25 138 PRO A CA 1
ATOM 1069 C C . PRO A 1 138 ? -11.523 1.809 -4.934 1 87.25 138 PRO A C 1
ATOM 1071 O O . PRO A 1 138 ? -12.172 1.667 -5.969 1 87.25 138 PRO A O 1
ATOM 1074 N N . TRP A 1 139 ? -11.836 1.31 -3.832 1 88.56 139 TRP A N 1
ATOM 1075 C CA . TRP A 1 139 ? -13.109 0.626 -3.646 1 88.56 139 TRP A CA 1
ATOM 1076 C C . TRP A 1 139 ? -13.578 0.724 -2.199 1 88.56 139 TRP A C 1
ATOM 1078 O O . TRP A 1 139 ? -12.906 0.226 -1.29 1 88.56 139 TRP A O 1
ATOM 1088 N N . PRO A 1 140 ? -14.758 1.29 -2.041 1 91.12 140 PRO A N 1
ATOM 1089 C CA . PRO A 1 140 ? -15.266 1.398 -0.672 1 91.12 140 PRO A CA 1
ATOM 1090 C C . PRO A 1 140 ? -15.609 0.042 -0.061 1 91.12 140 PRO A C 1
ATOM 1092 O O . PRO A 1 140 ? -16.078 -0.853 -0.766 1 91.12 140 PRO A O 1
ATOM 1095 N N . GLY A 1 141 ? -15.352 -0.084 1.223 1 91.5 141 GLY A N 1
ATOM 1096 C CA . GLY A 1 141 ? -15.68 -1.3 1.951 1 91.5 141 GLY A CA 1
ATOM 1097 C C . GLY A 1 141 ? -14.625 -2.377 1.816 1 91.5 141 GLY A C 1
ATOM 1098 O O . GLY A 1 141 ? -14.789 -3.484 2.332 1 91.5 141 GLY A O 1
ATOM 1099 N N . ARG A 1 142 ? -13.539 -2.078 1.117 1 90.31 142 ARG A N 1
ATOM 1100 C CA . ARG A 1 142 ? -12.477 -3.055 0.905 1 90.31 142 ARG A CA 1
ATOM 1101 C C . ARG A 1 142 ? -11.102 -2.395 0.973 1 90.31 142 ARG A C 1
ATOM 1103 O O . ARG A 1 142 ? -10.188 -2.781 0.247 1 90.31 142 ARG A O 1
ATOM 1110 N N . SER A 1 143 ? -11 -1.394 1.75 1 93.06 143 SER A N 1
ATOM 1111 C CA . SER A 1 143 ? -9.789 -0.582 1.749 1 93.06 143 SER A CA 1
ATOM 1112 C C . SER A 1 143 ? -8.578 -1.392 2.209 1 93.06 143 SER A C 1
ATOM 1114 O O . SER A 1 143 ? -7.473 -1.218 1.69 1 93.06 143 SER A O 1
ATOM 1116 N N . ASN A 1 144 ? -8.789 -2.305 3.227 1 92.88 144 ASN A N 1
ATOM 1117 C CA . ASN A 1 144 ? -7.668 -3.092 3.732 1 92.88 144 ASN A CA 1
ATOM 1118 C C . ASN A 1 144 ? -7.066 -3.975 2.643 1 92.88 144 ASN A C 1
ATOM 1120 O O . ASN A 1 144 ? -5.855 -4.215 2.633 1 92.88 144 ASN A O 1
ATOM 1124 N N . TYR A 1 145 ? -7.859 -4.422 1.782 1 90.56 145 TYR A N 1
ATOM 1125 C CA . TYR A 1 145 ? -7.434 -5.246 0.658 1 90.56 145 TYR A CA 1
ATOM 1126 C C . TYR A 1 145 ? -6.832 -4.391 -0.45 1 90.56 145 TYR A C 1
ATOM 1128 O O . TYR A 1 145 ? -5.723 -4.652 -0.917 1 90.56 145 TYR A O 1
ATOM 1136 N N . VAL A 1 146 ? -7.504 -3.346 -0.889 1 92.5 146 VAL A N 1
ATOM 1137 C CA . VAL A 1 146 ? -7.129 -2.508 -2.023 1 92.5 146 VAL A CA 1
ATOM 1138 C C . VAL A 1 146 ? -5.781 -1.842 -1.752 1 92.5 146 VAL A C 1
ATOM 1140 O O . VAL A 1 146 ? -4.949 -1.717 -2.654 1 92.5 146 VAL A O 1
ATOM 1143 N N . ILE A 1 147 ? -5.57 -1.464 -0.559 1 94.12 147 ILE A N 1
ATOM 1144 C CA . ILE A 1 147 ? -4.309 -0.861 -0.153 1 94.12 147 ILE A CA 1
ATOM 1145 C C . ILE A 1 147 ? -3.16 -1.825 -0.441 1 94.12 147 ILE A C 1
ATOM 1147 O O . ILE A 1 147 ? -2.129 -1.427 -0.991 1 94.12 147 ILE A O 1
ATOM 1151 N N . THR A 1 148 ? -3.316 -3.08 -0.119 1 93.69 148 THR A N 1
ATOM 1152 C CA . THR A 1 148 ? -2.254 -4.062 -0.301 1 93.69 148 THR A CA 1
ATOM 1153 C C . THR A 1 148 ? -2.041 -4.359 -1.782 1 93.69 148 THR A C 1
ATOM 1155 O O . THR A 1 148 ? -0.911 -4.582 -2.219 1 93.69 148 THR A O 1
ATOM 1158 N N . LYS A 1 149 ? -3.076 -4.387 -2.51 1 91.25 149 LYS A N 1
ATOM 1159 C CA . LYS A 1 149 ? -2.943 -4.668 -3.936 1 91.25 149 LYS A CA 1
ATOM 1160 C C . LYS A 1 149 ? -2.248 -3.521 -4.664 1 91.25 149 LYS A C 1
ATOM 1162 O O . LYS A 1 149 ? -1.444 -3.752 -5.57 1 91.25 149 LYS A O 1
ATOM 1167 N N . HIS A 1 150 ? -2.555 -2.332 -4.27 1 92.31 150 HIS A N 1
ATOM 1168 C CA . HIS A 1 150 ? -1.792 -1.203 -4.793 1 92.31 150 HIS A CA 1
ATOM 1169 C C . HIS A 1 150 ? -0.32 -1.306 -4.41 1 92.31 150 HIS A C 1
ATOM 1171 O O . HIS A 1 150 ? 0.559 -0.977 -5.207 1 92.31 150 HIS A O 1
ATOM 1177 N N . GLY A 1 151 ? -0.128 -1.715 -3.195 1 93.62 151 GLY A N 1
ATOM 1178 C CA . GLY A 1 151 ? 1.235 -1.944 -2.742 1 93.62 151 GLY A CA 1
ATOM 1179 C C . GLY A 1 151 ? 1.971 -2.984 -3.566 1 93.62 151 GLY A C 1
ATOM 1180 O O . GLY A 1 151 ? 3.125 -2.779 -3.945 1 93.62 151 GLY A O 1
ATOM 1181 N N . ILE A 1 152 ? 1.316 -4.047 -3.881 1 92.69 152 ILE A N 1
ATOM 1182 C CA . ILE A 1 152 ? 1.915 -5.117 -4.672 1 92.69 152 ILE A CA 1
ATOM 1183 C C . ILE A 1 152 ? 2.244 -4.602 -6.07 1 92.69 152 ILE A C 1
ATOM 1185 O O . ILE A 1 152 ? 3.283 -4.949 -6.637 1 92.69 152 ILE A O 1
ATOM 1189 N N . GLU A 1 153 ? 1.346 -3.816 -6.613 1 92.62 153 GLU A N 1
ATOM 1190 C CA . GLU A 1 153 ? 1.579 -3.254 -7.938 1 92.62 153 GLU A CA 1
ATOM 1191 C C . GLU A 1 153 ? 2.879 -2.457 -7.98 1 92.62 153 GLU A C 1
ATOM 1193 O O . GLU A 1 153 ? 3.748 -2.719 -8.812 1 92.62 153 GLU A O 1
ATOM 1198 N N . THR A 1 154 ? 3.016 -1.562 -7.066 1 92.38 154 THR A N 1
ATOM 1199 C CA . THR A 1 154 ? 4.188 -0.694 -7.086 1 92.38 154 THR A CA 1
ATOM 1200 C C . THR A 1 154 ? 5.441 -1.466 -6.684 1 92.38 154 THR A C 1
ATOM 1202 O O . THR A 1 154 ? 6.531 -1.195 -7.188 1 92.38 154 THR A O 1
ATOM 1205 N N . MET A 1 155 ? 5.277 -2.387 -5.758 1 94.19 155 MET A N 1
ATOM 1206 C CA . MET A 1 155 ? 6.398 -3.242 -5.379 1 94.19 155 MET A CA 1
ATOM 1207 C C . MET A 1 155 ? 6.918 -4.027 -6.578 1 94.19 155 MET A C 1
ATOM 1209 O O . MET A 1 155 ? 8.125 -4.086 -6.809 1 94.19 155 MET A O 1
ATOM 1213 N N . THR A 1 156 ? 6.023 -4.574 -7.34 1 94.69 156 THR A N 1
ATOM 1214 C CA . THR A 1 156 ? 6.379 -5.363 -8.516 1 94.69 156 THR A CA 1
ATOM 1215 C C . THR A 1 156 ? 7.074 -4.492 -9.562 1 94.69 156 THR A C 1
ATOM 1217 O O . THR A 1 156 ? 8.094 -4.891 -10.125 1 94.69 156 THR A O 1
ATOM 1220 N N . ASP A 1 157 ? 6.559 -3.34 -9.797 1 94.12 157 ASP A N 1
ATOM 1221 C CA . ASP A 1 157 ? 7.16 -2.408 -10.75 1 94.12 157 ASP A CA 1
ATOM 1222 C C . ASP A 1 157 ? 8.555 -1.991 -10.305 1 94.12 157 ASP A C 1
ATOM 1224 O O . ASP A 1 157 ? 9.484 -1.92 -11.117 1 94.12 157 ASP A O 1
ATOM 1228 N N . SER A 1 158 ? 8.703 -1.683 -9.031 1 94.38 158 SER A N 1
ATOM 1229 C CA . SER A 1 158 ? 10.008 -1.302 -8.492 1 94.38 158 SER A CA 1
ATOM 1230 C C . SER A 1 158 ? 11.008 -2.449 -8.602 1 94.38 158 SER A C 1
ATOM 1232 O O . SER A 1 158 ? 12.172 -2.234 -8.953 1 94.38 158 SER A O 1
ATOM 1234 N N . LEU A 1 159 ? 10.531 -3.604 -8.312 1 95.12 159 LEU A N 1
ATOM 1235 C CA . LEU A 1 159 ? 11.383 -4.785 -8.414 1 95.12 159 LEU A CA 1
ATOM 1236 C C . LEU A 1 159 ? 11.852 -4.996 -9.852 1 95.12 159 LEU A C 1
ATOM 1238 O O . LEU A 1 159 ? 13.008 -5.344 -10.086 1 95.12 159 LEU A O 1
ATOM 1242 N N . ARG A 1 160 ? 10.922 -4.852 -10.766 1 95.12 160 ARG A N 1
ATOM 1243 C CA . ARG A 1 160 ? 11.258 -5.008 -12.172 1 95.12 160 ARG A CA 1
ATOM 1244 C C . ARG A 1 160 ? 12.406 -4.086 -12.57 1 95.12 160 ARG A C 1
ATOM 1246 O O . ARG A 1 160 ? 13.344 -4.508 -13.25 1 95.12 160 ARG A O 1
ATOM 1253 N N . LEU A 1 161 ? 12.359 -2.846 -12.109 1 93.44 161 LEU A N 1
ATOM 1254 C CA . LEU A 1 161 ? 13.414 -1.875 -12.383 1 93.44 161 LEU A CA 1
ATOM 1255 C C . LEU A 1 161 ? 14.727 -2.312 -11.75 1 93.44 161 LEU A C 1
ATOM 1257 O O . LEU A 1 161 ? 15.773 -2.268 -12.398 1 93.44 161 LEU A O 1
ATOM 1261 N N . GLU A 1 162 ? 14.711 -2.773 -10.555 1 93.31 162 GLU A N 1
ATOM 1262 C CA . GLU A 1 162 ? 15.906 -3.139 -9.805 1 93.31 162 GLU A CA 1
ATOM 1263 C C . GLU A 1 162 ? 16.562 -4.395 -10.383 1 93.31 162 GLU A C 1
ATOM 1265 O O . GLU A 1 162 ? 17.781 -4.539 -10.352 1 93.31 162 GLU A O 1
ATOM 1270 N N . MET A 1 163 ? 15.766 -5.277 -10.922 1 94.38 163 MET A N 1
ATOM 1271 C CA . MET A 1 163 ? 16.266 -6.594 -11.32 1 94.38 163 MET A CA 1
ATOM 1272 C C . MET A 1 163 ? 16.656 -6.598 -12.797 1 94.38 163 MET A C 1
ATOM 1274 O O . MET A 1 163 ? 17.281 -7.555 -13.273 1 94.38 163 MET A O 1
ATOM 1278 N N . ALA A 1 164 ? 16.328 -5.527 -13.445 1 91.88 164 ALA A N 1
ATOM 1279 C CA . ALA A 1 164 ? 16.641 -5.441 -14.867 1 91.88 164 ALA A CA 1
ATOM 1280 C C . ALA A 1 164 ? 18.125 -5.668 -15.125 1 91.88 164 ALA A C 1
ATOM 1282 O O . ALA A 1 164 ? 18.516 -6.355 -16.078 1 91.88 164 ALA A O 1
ATOM 1283 N N . LYS A 1 165 ? 18.938 -5.207 -14.25 1 91.62 165 LYS A N 1
ATOM 1284 C CA . LYS A 1 165 ? 20.375 -5.301 -14.422 1 91.62 165 LYS A CA 1
ATOM 1285 C C . LYS A 1 165 ? 20.859 -6.742 -14.305 1 91.62 165 LYS A C 1
ATOM 1287 O O . LYS A 1 165 ? 21.969 -7.074 -14.734 1 91.62 165 LYS A O 1
ATOM 1292 N N . PHE A 1 166 ? 20.109 -7.602 -13.742 1 93.44 166 PHE A N 1
ATOM 1293 C CA . PHE A 1 166 ? 20.484 -8.992 -13.531 1 93.44 166 PHE A CA 1
ATOM 1294 C C . PHE A 1 166 ? 19.844 -9.898 -14.578 1 93.44 166 PHE A C 1
ATOM 1296 O O . PHE A 1 166 ? 20.047 -11.109 -14.562 1 93.44 166 PHE A O 1
ATOM 1303 N N . GLY A 1 167 ? 18.969 -9.312 -15.422 1 93.62 167 GLY A N 1
ATOM 1304 C CA . GLY A 1 167 ? 18.297 -10.102 -16.453 1 93.62 167 GLY A CA 1
ATOM 1305 C C . GLY A 1 167 ? 17.125 -10.891 -15.922 1 93.62 167 GLY A C 1
ATOM 1306 O O . GLY A 1 167 ? 16.688 -11.859 -16.562 1 93.62 167 GLY A O 1
ATOM 1307 N N . VAL A 1 168 ? 16.672 -10.57 -14.727 1 93.94 168 VAL A N 1
ATOM 1308 C CA . VAL A 1 168 ? 15.5 -11.219 -14.141 1 93.94 168 VAL A CA 1
ATOM 1309 C C . VAL A 1 168 ? 14.227 -10.555 -14.648 1 93.94 168 VAL A C 1
ATOM 1311 O O . VAL A 1 168 ? 14.102 -9.328 -14.617 1 93.94 168 VAL A O 1
ATOM 1314 N N . GLY A 1 169 ? 13.281 -11.359 -15.203 1 94.81 169 GLY A N 1
ATOM 1315 C CA . GLY A 1 169 ? 11.992 -10.836 -15.602 1 94.81 169 GLY A CA 1
ATOM 1316 C C . GLY A 1 169 ? 11 -10.758 -14.461 1 94.81 169 GLY A C 1
ATOM 1317 O O . GLY A 1 169 ? 10.898 -11.68 -13.648 1 94.81 169 GLY A O 1
ATOM 1318 N N . VAL A 1 170 ? 10.359 -9.633 -14.344 1 95.31 170 VAL A N 1
ATOM 1319 C CA . VAL A 1 170 ? 9.344 -9.43 -13.312 1 95.31 170 VAL A CA 1
ATOM 1320 C C . VAL A 1 170 ? 8.023 -9.016 -13.953 1 95.31 170 VAL A C 1
ATOM 1322 O O . VAL A 1 170 ? 7.969 -8.016 -14.672 1 95.31 170 VAL A O 1
ATOM 1325 N N . SER A 1 171 ? 7 -9.828 -13.719 1 95.06 171 SER A N 1
ATOM 1326 C CA . SER A 1 171 ? 5.691 -9.562 -14.312 1 95.06 171 SER A CA 1
ATOM 1327 C C . SER A 1 171 ? 4.605 -9.516 -13.242 1 95.06 171 SER A C 1
ATOM 1329 O O . SER A 1 171 ? 4.75 -10.102 -12.172 1 95.06 171 SER A O 1
ATOM 1331 N N . MET A 1 172 ? 3.594 -8.789 -13.586 1 93.62 172 MET A N 1
ATOM 1332 C CA . MET A 1 172 ? 2.41 -8.672 -12.742 1 93.62 172 MET A CA 1
ATOM 1333 C C . MET A 1 172 ? 1.183 -9.242 -13.445 1 93.62 172 MET A C 1
ATOM 1335 O O . MET A 1 172 ? 0.956 -8.977 -14.625 1 93.62 172 MET A O 1
ATOM 1339 N N . ILE A 1 173 ? 0.456 -10.094 -12.695 1 91 173 ILE A N 1
ATOM 1340 C CA . ILE A 1 173 ? -0.84 -10.562 -13.164 1 91 173 ILE A CA 1
ATOM 1341 C C . ILE A 1 173 ? -1.958 -9.805 -12.461 1 91 173 ILE A C 1
ATOM 1343 O O . ILE A 1 173 ? -1.968 -9.703 -11.234 1 91 173 ILE A O 1
ATOM 1347 N N . GLU A 1 174 ? -2.846 -9.258 -13.156 1 90.31 174 GLU A N 1
ATOM 1348 C CA . GLU A 1 174 ? -3.998 -8.539 -12.609 1 90.31 174 GLU A CA 1
ATOM 1349 C C . GLU A 1 174 ? -5.305 -9.234 -12.984 1 90.31 174 GLU A C 1
ATOM 1351 O O . GLU A 1 174 ? -5.945 -8.875 -13.977 1 90.31 174 GLU A O 1
ATOM 1356 N N . PRO A 1 175 ? -5.691 -10.109 -12.109 1 84.06 175 PRO A N 1
ATOM 1357 C CA . PRO A 1 175 ? -6.965 -10.781 -12.383 1 84.06 175 PRO A CA 1
ATOM 1358 C C . PRO A 1 175 ? -8.164 -9.859 -12.203 1 84.06 175 PRO A C 1
ATOM 1360 O O . PRO A 1 175 ? -8.188 -9.031 -11.289 1 84.06 175 PRO A O 1
ATOM 1363 N N . GLY A 1 176 ? -9.039 -9.969 -13.078 1 77.88 176 GLY A N 1
ATOM 1364 C CA . GLY A 1 176 ? -10.328 -9.305 -12.93 1 77.88 176 GLY A CA 1
ATOM 1365 C C . GLY A 1 176 ? -11.297 -10.07 -12.039 1 77.88 176 GLY A C 1
ATOM 1366 O O . GLY A 1 176 ? -10.906 -10.594 -10.992 1 77.88 176 GLY A O 1
ATOM 1367 N N . ALA A 1 177 ? -12.539 -10.031 -12.375 1 62.41 177 ALA A N 1
ATOM 1368 C CA . ALA A 1 177 ? -13.586 -10.617 -11.547 1 62.41 177 ALA A CA 1
ATOM 1369 C C . ALA A 1 177 ? -13.633 -12.133 -11.719 1 62.41 177 ALA A C 1
ATOM 1371 O O . ALA A 1 177 ? -14.445 -12.656 -12.484 1 62.41 177 ALA A O 1
ATOM 1372 N N . PHE A 1 178 ? -12.703 -12.742 -11.008 1 60.56 178 PHE A N 1
ATOM 1373 C CA . PHE A 1 178 ? -12.656 -14.195 -11.117 1 60.56 178 PHE A CA 1
ATOM 1374 C C . PHE A 1 178 ? -13.211 -14.859 -9.859 1 60.56 178 PHE A C 1
ATOM 1376 O O . PHE A 1 178 ? -12.969 -16.047 -9.617 1 60.56 178 PHE A O 1
ATOM 1383 N N . SER A 1 179 ? -13.742 -13.961 -9.133 1 56.62 179 SER A N 1
ATOM 1384 C CA . SER A 1 179 ? -14.273 -14.438 -7.859 1 56.62 179 SER A CA 1
ATOM 1385 C C . SER A 1 179 ? -15.102 -15.703 -8.039 1 56.62 179 SER A C 1
ATOM 1387 O O . SER A 1 179 ? -15.023 -16.625 -7.227 1 56.62 179 SER A O 1
ATOM 1389 N N . HIS A 1 180 ? -15.75 -15.703 -9.125 1 54.69 180 HIS A N 1
ATOM 1390 C CA . HIS A 1 180 ? -16.641 -16.844 -9.305 1 54.69 180 HIS A CA 1
ATOM 1391 C C . HIS A 1 180 ? -15.867 -18.109 -9.602 1 54.69 180 HIS A C 1
ATOM 1393 O O . HIS A 1 180 ? -16.375 -19.219 -9.422 1 54.69 180 HIS A O 1
ATOM 1399 N N . ALA A 1 181 ? -14.742 -17.875 -9.969 1 52 181 ALA A N 1
ATOM 1400 C CA . ALA A 1 181 ? -14.016 -19.062 -10.438 1 52 181 ALA A CA 1
ATOM 1401 C C . ALA A 1 181 ? -13.016 -19.547 -9.391 1 52 181 ALA A C 1
ATOM 1403 O O . ALA A 1 181 ? -12.531 -20.672 -9.461 1 52 181 ALA A O 1
ATOM 1404 N N . THR A 1 182 ? -12.617 -18.703 -8.594 1 54.25 182 THR A N 1
ATOM 1405 C CA . THR A 1 182 ? -11.531 -19.109 -7.707 1 54.25 182 THR A CA 1
ATOM 1406 C C . THR A 1 182 ? -12.078 -19.594 -6.367 1 54.25 182 THR A C 1
ATOM 1408 O O . THR A 1 182 ? -11.359 -20.234 -5.594 1 54.25 182 THR A O 1
ATOM 1411 N N . GLY A 1 183 ? -13.391 -19.828 -6.359 1 50.44 183 GLY A N 1
ATOM 1412 C CA . GLY A 1 183 ? -13.867 -20.203 -5.035 1 50.44 183 GLY A CA 1
ATOM 1413 C C . GLY A 1 183 ? -13.344 -19.297 -3.938 1 50.44 183 GLY A C 1
ATOM 1414 O O . GLY A 1 183 ? -12.977 -19.766 -2.857 1 50.44 183 GLY A O 1
ATOM 1415 N N . PHE A 1 184 ? -12.891 -18.078 -4.25 1 51.25 184 PHE A N 1
ATOM 1416 C CA . PHE A 1 184 ? -12.266 -17.188 -3.279 1 51.25 184 PHE A CA 1
ATOM 1417 C C . PHE A 1 184 ? -13 -17.234 -1.944 1 51.25 184 PHE A C 1
ATOM 1419 O O . PHE A 1 184 ? -12.422 -16.938 -0.899 1 51.25 184 PHE A O 1
ATOM 1426 N N . CYS A 1 185 ? -14.227 -17.766 -2.064 1 56.59 185 CYS A N 1
ATOM 1427 C CA . CYS A 1 185 ? -14.875 -17.828 -0.759 1 56.59 185 CYS A CA 1
ATOM 1428 C C . CYS A 1 185 ? -15.391 -19.219 -0.467 1 56.59 185 CYS A C 1
ATOM 1430 O O . CYS A 1 185 ? -16.531 -19.547 -0.782 1 56.59 185 CYS A O 1
ATOM 1432 N N . SER A 1 186 ? -14.398 -20.109 -0.245 1 63.19 186 SER A N 1
ATOM 1433 C CA . SER A 1 186 ? -14.859 -21.344 0.372 1 63.19 186 SER A CA 1
ATOM 1434 C C . SER A 1 186 ? -15.734 -21.062 1.593 1 63.19 186 SER A C 1
ATOM 1436 O O . SER A 1 186 ? -15.734 -19.953 2.113 1 63.19 186 SER A O 1
ATOM 1438 N N . ASP A 1 187 ? -16.594 -21.984 1.818 1 69.31 187 ASP A N 1
ATOM 1439 C CA . ASP A 1 187 ? -17.422 -21.859 3.018 1 69.31 187 ASP A CA 1
ATOM 1440 C C . ASP A 1 187 ? -16.562 -21.516 4.238 1 69.31 187 ASP A C 1
ATOM 1442 O O . ASP A 1 187 ? -16.969 -20.734 5.094 1 69.31 187 ASP A O 1
ATOM 1446 N N . GLU A 1 188 ? -15.445 -22.078 4.168 1 72.19 188 GLU A N 1
ATOM 1447 C CA . GLU A 1 188 ? -14.547 -21.859 5.297 1 72.19 188 GLU A CA 1
ATOM 1448 C C . GLU A 1 188 ? -14.062 -20.422 5.336 1 72.19 188 GLU A C 1
ATOM 1450 O O . GLU A 1 188 ? -14 -19.797 6.406 1 72.19 188 GLU A O 1
ATOM 1455 N N . LEU A 1 189 ? -13.773 -19.891 4.246 1 73.75 189 LEU A N 1
ATOM 1456 C CA . LEU A 1 189 ? -13.312 -18.5 4.18 1 73.75 189 LEU A CA 1
ATOM 1457 C C . LEU A 1 189 ? -14.445 -17.547 4.543 1 73.75 189 LEU A C 1
ATOM 1459 O O . LEU A 1 189 ? -14.227 -16.562 5.262 1 73.75 189 LEU A O 1
ATOM 1463 N N . CYS A 1 190 ? -15.57 -17.891 4.066 1 78.88 190 CYS A N 1
ATOM 1464 C CA . CYS A 1 190 ? -16.719 -17.062 4.371 1 78.88 190 CYS A CA 1
ATOM 1465 C C . CYS A 1 190 ? -16.984 -17.016 5.871 1 78.88 190 CYS A C 1
ATOM 1467 O O . CYS A 1 190 ? -17.328 -15.969 6.426 1 78.88 190 CYS A O 1
ATOM 1469 N N . LYS A 1 191 ? -16.844 -18.188 6.441 1 83.19 191 LYS A N 1
ATOM 1470 C CA . LYS A 1 191 ? -17.016 -18.25 7.891 1 83.19 191 LYS A CA 1
ATOM 1471 C C . LYS A 1 191 ? -15.969 -17.422 8.609 1 83.19 191 LYS A C 1
ATOM 1473 O O . LYS A 1 191 ? -16.266 -16.75 9.594 1 83.19 191 LYS A O 1
ATOM 1478 N N . GLN A 1 192 ? -14.805 -17.484 8.117 1 84.06 192 GLN A N 1
ATOM 1479 C CA . GLN A 1 192 ? -13.727 -16.703 8.703 1 84.06 192 GLN A CA 1
ATOM 1480 C C . GLN A 1 192 ? -13.977 -15.203 8.547 1 84.06 192 GLN A C 1
ATOM 1482 O O . GLN A 1 192 ? -13.727 -14.422 9.469 1 84.06 192 GLN A O 1
ATOM 1487 N N . LEU A 1 193 ? -14.438 -14.836 7.422 1 87.25 193 LEU A N 1
ATOM 1488 C CA . LEU A 1 193 ? -14.742 -13.43 7.16 1 87.25 193 LEU A CA 1
ATOM 1489 C C . LEU A 1 193 ? -15.836 -12.922 8.094 1 87.25 193 LEU A C 1
ATOM 1491 O O . LEU A 1 193 ? -15.781 -11.789 8.57 1 87.25 193 LEU A O 1
ATOM 1495 N N . LYS A 1 194 ? -16.812 -13.789 8.32 1 91.5 194 LYS A N 1
ATOM 1496 C CA . LYS A 1 194 ? -17.875 -13.422 9.242 1 91.5 194 LYS A CA 1
ATOM 1497 C C . LYS A 1 194 ? -17.328 -13.117 10.633 1 91.5 194 LYS A C 1
ATOM 1499 O O . LYS A 1 194 ? -17.797 -12.195 11.305 1 91.5 194 LYS A O 1
ATOM 1504 N N . LYS A 1 195 ? -16.438 -13.969 11 1 93.44 195 LYS A N 1
ATOM 1505 C CA . LYS A 1 195 ? -15.844 -13.766 12.312 1 93.44 195 LYS A CA 1
ATOM 1506 C C . LYS A 1 195 ? -15.172 -12.398 12.414 1 93.44 195 LYS A C 1
ATOM 1508 O O . LYS A 1 195 ? -15.258 -11.734 13.445 1 93.44 195 LYS A O 1
ATOM 1513 N N . TYR A 1 196 ? -14.516 -11.977 11.391 1 92.5 196 TYR A N 1
ATOM 1514 C CA . TYR A 1 196 ? -13.875 -10.664 11.383 1 92.5 196 TYR A CA 1
ATOM 1515 C C . TYR A 1 196 ? -14.906 -9.555 11.469 1 92.5 196 TYR A C 1
ATOM 1517 O O . TYR A 1 196 ? -14.695 -8.555 12.164 1 92.5 196 TYR A O 1
ATOM 1525 N N . VAL A 1 197 ? -15.969 -9.727 10.75 1 93.44 197 VAL A N 1
ATOM 1526 C CA . VAL A 1 197 ? -17.031 -8.727 10.773 1 93.44 197 VAL A CA 1
ATOM 1527 C C . VAL A 1 197 ? -17.672 -8.68 12.156 1 93.44 197 VAL A C 1
ATOM 1529 O O . VAL A 1 197 ? -17.984 -7.598 12.672 1 93.44 197 VAL A O 1
ATOM 1532 N N . ASP A 1 198 ? -17.875 -9.875 12.758 1 95.19 198 ASP A N 1
ATOM 1533 C CA . ASP A 1 198 ? -18.375 -9.93 14.133 1 95.19 198 ASP A CA 1
ATOM 1534 C C . ASP A 1 198 ? -17.469 -9.156 15.078 1 95.19 198 ASP A C 1
ATOM 1536 O O . ASP A 1 198 ? -17.938 -8.406 15.93 1 95.19 198 ASP A O 1
ATOM 1540 N N . ASP A 1 199 ? -16.234 -9.383 14.922 1 94.75 199 ASP A N 1
ATOM 1541 C CA . ASP A 1 199 ? -15.25 -8.703 15.758 1 94.75 199 ASP A CA 1
ATOM 1542 C C . ASP A 1 199 ? -15.336 -7.184 15.586 1 94.75 199 ASP A C 1
ATOM 1544 O O . ASP A 1 199 ? -15.227 -6.438 16.562 1 94.75 199 ASP A O 1
ATOM 1548 N N . MET A 1 200 ? -15.523 -6.73 14.391 1 93.81 200 MET A N 1
ATOM 1549 C CA . MET A 1 200 ? -15.648 -5.305 14.102 1 93.81 200 MET A CA 1
ATOM 1550 C C . MET A 1 200 ? -16.859 -4.707 14.797 1 93.81 200 MET A C 1
ATOM 1552 O O . MET A 1 200 ? -16.766 -3.65 15.422 1 93.81 200 MET A O 1
ATOM 1556 N N . TRP A 1 201 ? -17.938 -5.414 14.633 1 94.44 201 TRP A N 1
ATOM 1557 C CA . TRP A 1 201 ? -19.172 -4.934 15.242 1 94.44 201 TRP A CA 1
ATOM 1558 C C . TRP A 1 201 ? -19.062 -4.895 16.766 1 94.44 201 TRP A C 1
ATOM 1560 O O . TRP A 1 201 ? -19.438 -3.906 17.391 1 94.44 201 TRP A O 1
ATOM 1570 N N . ASN A 1 202 ? -18.547 -5.969 17.328 1 95.12 202 ASN A N 1
ATOM 1571 C CA . ASN A 1 202 ? -18.406 -6.066 18.781 1 95.12 202 ASN A CA 1
ATOM 1572 C C . ASN A 1 202 ? -17.484 -4.984 19.328 1 95.12 202 ASN A C 1
ATOM 1574 O O . ASN A 1 202 ? -17.688 -4.484 20.438 1 95.12 202 ASN A O 1
ATOM 1578 N N . ALA A 1 203 ? -16.5 -4.578 18.562 1 93.31 203 ALA A N 1
ATOM 1579 C CA . ALA A 1 203 ? -15.5 -3.605 19 1 93.31 203 ALA A CA 1
ATOM 1580 C C . ALA A 1 203 ? -15.977 -2.178 18.75 1 93.31 203 ALA A C 1
ATOM 1582 O O . ALA A 1 203 ? -15.367 -1.22 19.234 1 93.31 203 ALA A O 1
ATOM 1583 N N . SER A 1 204 ? -17 -2.014 17.969 1 92.81 204 SER A N 1
ATOM 1584 C CA . SER A 1 204 ? -17.5 -0.689 17.609 1 92.81 204 SER A CA 1
ATOM 1585 C C . SER A 1 204 ? -17.984 0.069 18.844 1 92.81 204 SER A C 1
ATOM 1587 O O . SER A 1 204 ? -18.547 -0.526 19.766 1 92.81 204 SER A O 1
ATOM 1589 N N . THR A 1 205 ? -17.781 1.358 18.844 1 90.75 205 THR A N 1
ATOM 1590 C CA . THR A 1 205 ? -18.266 2.211 19.922 1 90.75 205 THR A CA 1
ATOM 1591 C C . THR A 1 205 ? -19.781 2.355 19.859 1 90.75 205 THR A C 1
ATOM 1593 O O . THR A 1 205 ? -20.391 2.094 18.812 1 90.75 205 THR A O 1
ATOM 1596 N N . PRO A 1 206 ? -20.359 2.766 20.953 1 91.81 206 PRO A N 1
ATOM 1597 C CA . PRO A 1 206 ? -21.797 3.018 20.938 1 91.81 206 PRO A CA 1
ATOM 1598 C C . PRO A 1 206 ? -22.203 4.039 19.875 1 91.81 206 PRO A C 1
ATOM 1600 O O . PRO A 1 206 ? -23.219 3.881 19.219 1 91.81 206 PRO A O 1
ATOM 1603 N N . GLU A 1 207 ? -21.359 4.992 19.656 1 89.31 207 GLU A N 1
ATOM 1604 C CA . GLU A 1 207 ? -21.656 6.012 18.641 1 89.31 207 GLU A CA 1
ATOM 1605 C C . GLU A 1 207 ? -21.656 5.422 17.234 1 89.31 207 GLU A C 1
ATOM 1607 O O . GLU A 1 207 ? -22.516 5.75 16.422 1 89.31 207 GLU A O 1
ATOM 1612 N N . MET A 1 208 ? -20.766 4.594 17.016 1 89.12 208 MET A N 1
ATOM 1613 C CA . MET A 1 208 ? -20.688 3.938 15.711 1 89.12 208 MET A CA 1
ATOM 1614 C C . MET A 1 208 ? -21.891 3.039 15.484 1 89.12 208 MET A C 1
ATOM 1616 O O . MET A 1 208 ? -22.453 3.01 14.383 1 89.12 208 MET A O 1
ATOM 1620 N N . LYS A 1 209 ? -22.219 2.299 16.516 1 92.94 209 LYS A N 1
ATOM 1621 C CA . LYS A 1 209 ? -23.375 1.4 16.422 1 92.94 209 LYS A CA 1
ATOM 1622 C C . LYS A 1 209 ? -24.656 2.178 16.156 1 92.94 209 LYS A C 1
ATOM 1624 O O . LYS A 1 209 ? -25.516 1.729 15.406 1 92.94 209 LYS A O 1
ATOM 1629 N N . GLU A 1 210 ? -24.703 3.348 16.734 1 91.69 210 GLU A N 1
ATOM 1630 C CA . GLU A 1 210 ? -25.875 4.199 16.531 1 91.69 210 GLU A CA 1
ATOM 1631 C C . GLU A 1 210 ? -25.875 4.809 15.133 1 91.69 210 GLU A C 1
ATOM 1633 O O . GLU A 1 210 ? -26.922 4.883 14.484 1 91.69 210 GLU A O 1
ATOM 1638 N N . THR A 1 211 ? -24.766 5.188 14.727 1 90.12 211 THR A N 1
ATOM 1639 C CA . THR A 1 211 ? -24.641 5.887 13.453 1 90.12 211 THR A CA 1
ATOM 1640 C C . THR A 1 211 ? -24.875 4.938 12.289 1 90.12 211 THR A C 1
ATOM 1642 O O . THR A 1 211 ? -25.609 5.277 11.344 1 90.12 211 THR A O 1
ATOM 1645 N N . TYR A 1 212 ? -24.312 3.742 12.312 1 90.31 212 TYR A N 1
ATOM 1646 C CA . TYR A 1 212 ? -24.312 2.848 11.156 1 90.31 212 TYR A CA 1
ATOM 1647 C C . TYR A 1 212 ? -25.391 1.786 11.297 1 90.31 212 TYR A C 1
ATOM 1649 O O . TYR A 1 212 ? -26.078 1.462 10.32 1 90.31 212 TYR A O 1
ATOM 1657 N N . GLY A 1 213 ? -25.531 1.26 12.516 1 91.94 213 GLY A N 1
ATOM 1658 C CA . GLY A 1 213 ? -26.438 0.149 12.742 1 91.94 213 GLY A CA 1
ATOM 1659 C C . GLY A 1 213 ? -25.859 -1.193 12.352 1 91.94 213 GLY A C 1
ATOM 1660 O O . GLY A 1 213 ? -24.891 -1.256 11.578 1 91.94 213 GLY A O 1
ATOM 1661 N N . GLU A 1 214 ? -26.438 -2.23 12.883 1 91.69 214 GLU A N 1
ATOM 1662 C CA . GLU A 1 214 ? -25.938 -3.586 12.695 1 91.69 214 GLU A CA 1
ATOM 1663 C C . GLU A 1 214 ? -26.078 -4.027 11.242 1 91.69 214 GLU A C 1
ATOM 1665 O O . GLU A 1 214 ? -25.172 -4.652 10.68 1 91.69 214 GLU A O 1
ATOM 1670 N N . LYS A 1 215 ? -27.172 -3.723 10.656 1 92.12 215 LYS A N 1
ATOM 1671 C CA . LYS A 1 215 ? -27.422 -4.125 9.273 1 92.12 215 LYS A CA 1
ATOM 1672 C C . LYS A 1 215 ? -26.328 -3.596 8.344 1 92.12 215 LYS A C 1
ATOM 1674 O O . LYS A 1 215 ? -25.859 -4.312 7.465 1 92.12 215 LYS A O 1
ATOM 1679 N N . TYR A 1 216 ? -25.953 -2.406 8.586 1 91.62 216 TYR A N 1
ATOM 1680 C CA . TYR A 1 216 ? -24.938 -1.804 7.742 1 91.62 216 TYR A CA 1
ATOM 1681 C C . TYR A 1 216 ? -23.578 -2.443 7.996 1 91.62 216 TYR A C 1
ATOM 1683 O O . TYR A 1 216 ? -22.781 -2.615 7.066 1 91.62 216 TYR A O 1
ATOM 1691 N N . ALA A 1 217 ? -23.391 -2.77 9.234 1 90.19 217 ALA A N 1
ATOM 1692 C CA . ALA A 1 217 ? -22.109 -3.365 9.586 1 90.19 217 ALA A CA 1
ATOM 1693 C C . ALA A 1 217 ? -21.875 -4.66 8.82 1 90.19 217 ALA A C 1
ATOM 1695 O O . ALA A 1 217 ? -20.734 -5.016 8.531 1 90.19 217 ALA A O 1
ATOM 1696 N N . TYR A 1 218 ? -22.922 -5.32 8.477 1 92.19 218 TYR A N 1
ATOM 1697 C CA . TYR A 1 218 ? -22.797 -6.609 7.805 1 92.19 218 TYR A CA 1
ATOM 1698 C C . TYR A 1 218 ? -23.078 -6.484 6.312 1 92.19 218 TYR A C 1
ATOM 1700 O O . TYR A 1 218 ? -23.016 -7.473 5.578 1 92.19 218 TYR A O 1
ATOM 1708 N N . LEU A 1 219 ? -23.344 -5.328 5.918 1 89.62 219 LEU A N 1
ATOM 1709 C CA . LEU A 1 219 ? -23.781 -5.109 4.539 1 89.62 219 LEU A CA 1
ATOM 1710 C C . LEU A 1 219 ? -22.688 -5.531 3.557 1 89.62 219 LEU A C 1
ATOM 1712 O O . LEU A 1 219 ? -22.969 -6.25 2.594 1 89.62 219 LEU A O 1
ATOM 1716 N N . VAL A 1 220 ? -21.516 -5.086 3.797 1 86 220 VAL A N 1
ATOM 1717 C CA . VAL A 1 220 ? -20.406 -5.379 2.883 1 86 220 VAL A CA 1
ATOM 1718 C C . VAL A 1 220 ? -20.156 -6.883 2.846 1 86 220 VAL A C 1
ATOM 1720 O O . VAL A 1 220 ? -19.875 -7.449 1.785 1 86 220 VAL A O 1
ATOM 1723 N N . TYR A 1 221 ? -20.234 -7.473 4 1 88.19 221 TYR A N 1
ATOM 1724 C CA . TYR A 1 221 ? -20.078 -8.922 4.082 1 88.19 221 TYR A CA 1
ATOM 1725 C C . TYR A 1 221 ? -21.172 -9.633 3.281 1 88.19 221 TYR A C 1
ATOM 1727 O O . TYR A 1 221 ? -20.875 -10.594 2.557 1 88.19 221 TYR A O 1
ATOM 1735 N N . GLN A 1 222 ? -22.391 -9.133 3.373 1 87.12 222 GLN A N 1
ATOM 1736 C CA . GLN A 1 222 ? -23.5 -9.719 2.633 1 87.12 222 GLN A CA 1
ATOM 1737 C C . GLN A 1 222 ? -23.312 -9.555 1.128 1 87.12 222 GLN A C 1
ATOM 1739 O O . GLN A 1 222 ? -23.625 -10.453 0.352 1 87.12 222 GLN A O 1
ATOM 1744 N N . MET A 1 223 ? -22.859 -8.406 0.807 1 81.12 223 MET A N 1
ATOM 1745 C CA . MET A 1 223 ? -22.578 -8.156 -0.605 1 81.12 223 MET A CA 1
ATOM 1746 C C . MET A 1 223 ? -21.5 -9.117 -1.122 1 81.12 223 MET A C 1
ATOM 1748 O O . MET A 1 223 ? -21.594 -9.594 -2.256 1 81.12 223 MET A O 1
ATOM 1752 N N . PHE A 1 224 ? -20.562 -9.305 -0.268 1 78 224 PHE A N 1
ATOM 1753 C CA . PHE A 1 224 ? -19.5 -10.25 -0.605 1 78 224 PHE A CA 1
ATOM 1754 C C . PHE A 1 224 ? -20.078 -11.648 -0.811 1 78 224 PHE A C 1
ATOM 1756 O O . PHE A 1 224 ? -19.719 -12.344 -1.768 1 78 224 PHE A O 1
ATOM 1763 N N . LEU A 1 225 ? -21 -12.109 0.045 1 79.88 225 LEU A N 1
ATOM 1764 C CA . LEU A 1 225 ? -21.625 -13.43 -0.048 1 79.88 225 LEU A CA 1
ATOM 1765 C C . LEU A 1 225 ? -22.438 -13.547 -1.331 1 79.88 225 LEU A C 1
ATOM 1767 O O . LEU A 1 225 ? -22.422 -14.602 -1.979 1 79.88 225 LEU A O 1
ATOM 1771 N N . GLU A 1 226 ? -23.078 -12.5 -1.652 1 76.62 226 GLU A N 1
ATOM 1772 C CA . GLU A 1 226 ? -23.922 -12.508 -2.85 1 76.62 226 GLU A CA 1
ATOM 1773 C C . GLU A 1 226 ? -23.062 -12.625 -4.113 1 76.62 226 GLU A C 1
ATOM 1775 O O . GLU A 1 226 ? -23.453 -13.305 -5.066 1 76.62 226 GLU A O 1
ATOM 1780 N N . PHE A 1 227 ? -22.016 -11.992 -4.039 1 69.38 227 PHE A N 1
ATOM 1781 C CA . PHE A 1 227 ? -21.094 -12.047 -5.176 1 69.38 227 PHE A CA 1
ATOM 1782 C C . PHE A 1 227 ? -20.531 -13.453 -5.348 1 69.38 227 PHE A C 1
ATOM 1784 O O . PHE A 1 227 ? -20.297 -13.898 -6.473 1 69.38 227 PHE A O 1
ATOM 1791 N N . ASN A 1 228 ? -20.359 -14.102 -4.289 1 66.12 228 ASN A N 1
ATOM 1792 C CA . ASN A 1 228 ? -19.766 -15.43 -4.293 1 66.12 228 ASN A CA 1
ATOM 1793 C C . ASN A 1 228 ? -20.797 -16.5 -4.645 1 66.12 228 ASN A C 1
ATOM 1795 O O . ASN A 1 228 ? -20.438 -17.594 -5.078 1 66.12 228 ASN A O 1
ATOM 1799 N N . ALA A 1 229 ? -22.078 -16.297 -4.328 1 63.53 229 ALA A N 1
ATOM 1800 C CA . ALA A 1 229 ? -23.141 -17.266 -4.543 1 63.53 229 ALA A CA 1
ATOM 1801 C C . ALA A 1 229 ? -23.234 -17.672 -6.012 1 63.53 229 ALA A C 1
ATOM 1803 O O . ALA A 1 229 ? -23.656 -18.781 -6.336 1 63.53 229 ALA A O 1
ATOM 1804 N N . ASP A 1 230 ? -22.844 -16.828 -6.82 1 60.06 230 ASP A N 1
ATOM 1805 C CA . ASP A 1 230 ? -22.969 -17.156 -8.242 1 60.06 230 ASP A CA 1
ATOM 1806 C C . ASP A 1 230 ? -21.797 -18.016 -8.711 1 60.06 230 ASP A C 1
ATOM 1808 O O . ASP A 1 230 ? -21.703 -18.359 -9.891 1 60.06 230 ASP A O 1
ATOM 1812 N N . TYR A 1 231 ? -21.031 -18.438 -7.746 1 58.22 231 TYR A N 1
ATOM 1813 C CA . TYR A 1 231 ? -19.875 -19.266 -8.047 1 58.22 231 TYR A CA 1
ATOM 1814 C C . TYR A 1 231 ? -20.297 -20.703 -8.312 1 58.22 231 TYR A C 1
ATOM 1816 O O . TYR A 1 231 ? -21.062 -21.297 -7.543 1 58.22 231 TYR A O 1
ATOM 1824 N N . LYS A 1 232 ? -20.234 -21.156 -9.578 1 57.06 232 LYS A N 1
ATOM 1825 C CA . LYS A 1 232 ? -20.391 -22.578 -9.891 1 57.06 232 LYS A CA 1
ATOM 1826 C C . LYS A 1 232 ? -19.047 -23.203 -10.25 1 57.06 232 LYS A C 1
ATOM 1828 O O . LYS A 1 232 ? -18.375 -22.75 -11.172 1 57.06 232 LYS A O 1
ATOM 1833 N N . GLU A 1 233 ? -18.531 -24.172 -9.359 1 57.25 233 GLU A N 1
ATOM 1834 C CA . GLU A 1 233 ? -17.266 -24.875 -9.5 1 57.25 233 GLU A CA 1
ATOM 1835 C C . GLU A 1 233 ? -17.094 -25.422 -10.914 1 57.25 233 GLU A C 1
ATOM 1837 O O . GLU A 1 233 ? -15.984 -25.438 -11.453 1 57.25 233 GLU A O 1
ATOM 1842 N N . ALA A 1 234 ? -18.25 -25.938 -11.523 1 54.59 234 ALA A N 1
ATOM 1843 C CA . ALA A 1 234 ? -18.203 -26.609 -12.82 1 54.59 234 ALA A CA 1
ATOM 1844 C C . ALA A 1 234 ? -17.672 -25.672 -13.906 1 54.59 234 ALA A C 1
ATOM 1846 O O . ALA A 1 234 ? -17.031 -26.125 -14.859 1 54.59 234 ALA A O 1
ATOM 1847 N N . ASN A 1 235 ? -17.781 -24.344 -13.734 1 60.41 235 ASN A N 1
ATOM 1848 C CA . ASN A 1 235 ? -17.375 -23.391 -14.758 1 60.41 235 ASN A CA 1
ATOM 1849 C C . ASN A 1 235 ? -16.031 -22.75 -14.422 1 60.41 235 ASN A C 1
ATOM 1851 O O . ASN A 1 235 ? -15.492 -21.984 -15.227 1 60.41 235 ASN A O 1
ATOM 1855 N N . ALA A 1 236 ? -15.469 -23.266 -13.336 1 62.97 236 ALA A N 1
ATOM 1856 C CA . ALA A 1 236 ? -14.273 -22.594 -12.836 1 62.97 236 ALA A CA 1
ATOM 1857 C C . ALA A 1 236 ? -13.086 -22.812 -13.773 1 62.97 236 ALA A C 1
ATOM 1859 O O . ALA A 1 236 ? -12.352 -21.875 -14.094 1 62.97 236 ALA A O 1
ATOM 1860 N N . GLU A 1 237 ? -12.938 -24.031 -14.227 1 64.19 237 GLU A N 1
ATOM 1861 C CA . GLU A 1 237 ? -11.758 -24.344 -15.023 1 64.19 237 GLU A CA 1
ATOM 1862 C C . GLU A 1 237 ? -11.734 -23.547 -16.328 1 64.19 237 GLU A C 1
ATOM 1864 O O . GLU A 1 237 ? -10.68 -23.094 -16.766 1 64.19 237 GLU A O 1
ATOM 1869 N N . LYS A 1 238 ? -12.93 -23.438 -16.938 1 67.69 238 LYS A N 1
ATOM 1870 C CA . LYS A 1 238 ? -12.992 -22.719 -18.203 1 67.69 238 LYS A CA 1
ATOM 1871 C C . LYS A 1 238 ? -12.773 -21.219 -18 1 67.69 238 LYS A C 1
ATOM 1873 O O . LYS A 1 238 ? -12.094 -20.562 -18.797 1 67.69 238 LYS A O 1
ATOM 1878 N N . VAL A 1 239 ? -13.156 -20.797 -16.875 1 73.62 239 VAL A N 1
ATOM 1879 C CA . VAL A 1 239 ? -13.117 -19.375 -16.609 1 73.62 239 VAL A CA 1
ATOM 1880 C C . VAL A 1 239 ? -11.695 -18.953 -16.234 1 73.62 239 VAL A C 1
ATOM 1882 O O . VAL A 1 239 ? -11.297 -17.812 -16.484 1 73.62 239 VAL A O 1
ATOM 1885 N N . LEU A 1 240 ? -10.93 -19.969 -15.883 1 81.06 240 LEU A N 1
ATOM 1886 C CA . LEU A 1 240 ? -9.617 -19.625 -15.344 1 81.06 240 LEU A CA 1
ATOM 1887 C C . LEU A 1 240 ? -8.539 -19.766 -16.422 1 81.06 240 LEU A C 1
ATOM 1889 O O . LEU A 1 240 ? -7.391 -19.375 -16.203 1 81.06 240 LEU A O 1
ATOM 1893 N N . VAL A 1 241 ? -8.883 -20.234 -17.609 1 83.62 241 VAL A N 1
ATOM 1894 C CA . VAL A 1 241 ? -7.918 -20.531 -18.656 1 83.62 241 VAL A CA 1
ATOM 1895 C C . VAL A 1 241 ? -7.145 -19.266 -19.016 1 83.62 241 VAL A C 1
ATOM 1897 O O . VAL A 1 241 ? -5.914 -19.281 -19.094 1 83.62 241 VAL A O 1
ATOM 1900 N N . PRO A 1 242 ? -7.824 -18.141 -19.125 1 84.31 242 PRO A N 1
ATOM 1901 C CA . PRO A 1 242 ? -7.078 -16.938 -19.516 1 84.31 242 PRO A CA 1
ATOM 1902 C C . PRO A 1 242 ? -6.039 -16.531 -18.469 1 84.31 242 PRO A C 1
ATOM 1904 O O . PRO A 1 242 ? -4.957 -16.062 -18.828 1 84.31 242 PRO A O 1
ATOM 1907 N N . ILE A 1 243 ? -6.305 -16.703 -17.281 1 86.12 243 ILE A N 1
ATOM 1908 C CA . ILE A 1 243 ? -5.375 -16.344 -16.219 1 86.12 243 ILE A CA 1
ATOM 1909 C C . ILE A 1 243 ? -4.199 -17.328 -16.203 1 86.12 243 ILE A C 1
ATOM 1911 O O . ILE A 1 243 ? -3.053 -16.922 -16 1 86.12 243 ILE A O 1
ATOM 1915 N N . MET A 1 244 ? -4.539 -18.562 -16.453 1 87.44 244 MET A N 1
ATOM 1916 C CA . MET A 1 244 ? -3.48 -19.562 -16.516 1 87.44 244 MET A CA 1
ATOM 1917 C C . MET A 1 244 ? -2.549 -19.312 -17.688 1 87.44 244 MET A C 1
ATOM 1919 O O . MET A 1 244 ? -1.329 -19.406 -17.562 1 87.44 244 MET A O 1
ATOM 1923 N N . ASP A 1 245 ? -3.127 -18.938 -18.766 1 90.56 245 ASP A N 1
ATOM 1924 C CA . ASP A 1 245 ? -2.334 -18.625 -19.953 1 90.56 245 ASP A CA 1
ATOM 1925 C C . ASP A 1 245 ? -1.407 -17.438 -19.688 1 90.56 245 ASP A C 1
ATOM 1927 O O . ASP A 1 245 ? -0.247 -17.453 -20.109 1 90.56 245 ASP A O 1
ATOM 1931 N N . ALA A 1 246 ? -1.929 -16.453 -19.031 1 91 246 ALA A N 1
ATOM 1932 C CA . ALA A 1 246 ? -1.135 -15.273 -18.703 1 91 246 ALA A CA 1
ATOM 1933 C C . ALA A 1 246 ? 0.032 -15.633 -17.781 1 91 246 ALA A C 1
ATOM 1935 O O . ALA A 1 246 ? 1.152 -15.156 -17.984 1 91 246 ALA A O 1
ATOM 1936 N N . MET A 1 247 ? -0.237 -16.484 -16.859 1 90.19 247 MET A N 1
ATOM 1937 C CA . MET A 1 247 ? 0.802 -16.891 -15.922 1 90.19 247 MET A CA 1
ATOM 1938 C C . MET A 1 247 ? 1.879 -17.703 -16.625 1 90.19 247 MET A C 1
ATOM 1940 O O . MET A 1 247 ? 3.072 -17.5 -16.391 1 90.19 247 MET A O 1
ATOM 1944 N N . VAL A 1 248 ? 1.44 -18.562 -17.469 1 91.94 248 VAL A N 1
ATOM 1945 C CA . VAL A 1 248 ? 2.395 -19.375 -18.234 1 91.94 248 VAL A CA 1
ATOM 1946 C C . VAL A 1 248 ? 3.223 -18.469 -19.141 1 91.94 248 VAL A C 1
ATOM 1948 O O . VAL A 1 248 ? 4.445 -18.594 -19.203 1 91.94 248 VAL A O 1
ATOM 1951 N N . ASP A 1 249 ? 2.566 -17.578 -19.797 1 93.06 249 ASP A N 1
ATOM 1952 C CA . ASP A 1 249 ? 3.262 -16.641 -20.688 1 93.06 249 ASP A CA 1
ATOM 1953 C C . ASP A 1 249 ? 4.305 -15.836 -19.922 1 93.06 249 ASP A C 1
ATOM 1955 O O . ASP A 1 249 ? 5.418 -15.625 -20.406 1 93.06 249 ASP A O 1
ATOM 1959 N N . SER A 1 250 ? 3.967 -15.391 -18.766 1 92.75 250 SER A N 1
ATOM 1960 C CA . SER A 1 250 ? 4.867 -14.594 -17.938 1 92.75 250 SER A CA 1
ATOM 1961 C C . SER A 1 250 ? 6.102 -15.391 -17.531 1 92.75 250 SER A C 1
ATOM 1963 O O . SER A 1 250 ? 7.172 -14.82 -17.312 1 92.75 250 SER A O 1
ATOM 1965 N N . LEU A 1 251 ? 6.012 -16.703 -17.531 1 91.56 251 LEU A N 1
ATOM 1966 C CA . LEU A 1 251 ? 7.105 -17.562 -17.094 1 91.56 251 LEU A CA 1
ATOM 1967 C C . LEU A 1 251 ? 7.977 -17.984 -18.281 1 91.56 251 LEU A C 1
ATOM 1969 O O . LEU A 1 251 ? 9.195 -18.109 -18.141 1 91.56 251 LEU A O 1
ATOM 1973 N N . VAL A 1 252 ? 7.367 -18.125 -19.438 1 91.62 252 VAL A N 1
ATOM 1974 C CA . VAL A 1 252 ? 8.102 -18.844 -20.469 1 91.62 252 VAL A CA 1
ATOM 1975 C C . VAL A 1 252 ? 8.445 -17.891 -21.609 1 91.62 252 VAL A C 1
ATOM 1977 O O . VAL A 1 252 ? 9.391 -18.141 -22.359 1 91.62 252 VAL A O 1
ATOM 1980 N N . ASN A 1 253 ? 7.648 -16.891 -21.766 1 91.25 253 ASN A N 1
ATOM 1981 C CA . ASN A 1 253 ? 7.918 -15.984 -22.859 1 91.25 253 ASN A CA 1
ATOM 1982 C C . ASN A 1 253 ? 9.312 -15.367 -22.766 1 91.25 253 ASN A C 1
ATOM 1984 O O . ASN A 1 253 ? 9.758 -15.023 -21.672 1 91.25 253 ASN A O 1
ATOM 1988 N N . ILE A 1 254 ? 9.977 -15.172 -23.812 1 88.62 254 ILE A N 1
ATOM 1989 C CA . ILE A 1 254 ? 11.312 -14.594 -23.844 1 88.62 254 ILE A CA 1
ATOM 1990 C C . ILE A 1 254 ? 11.266 -13.141 -23.375 1 88.62 254 ILE A C 1
ATOM 1992 O O . ILE A 1 254 ? 12.188 -12.664 -22.703 1 88.62 254 ILE A O 1
ATOM 1996 N N . ARG A 1 255 ? 10.211 -12.5 -23.734 1 88.88 255 ARG A N 1
ATOM 1997 C CA . ARG A 1 255 ? 9.984 -11.125 -23.297 1 88.88 255 ARG A CA 1
ATOM 1998 C C . ARG A 1 255 ? 8.617 -10.984 -22.625 1 88.88 255 ARG A C 1
ATOM 2000 O O . ARG A 1 255 ? 7.684 -10.445 -23.234 1 88.88 255 ARG A O 1
ATOM 2007 N N . PRO A 1 256 ? 8.508 -11.359 -21.453 1 89.94 256 PRO A N 1
ATOM 2008 C CA . PRO A 1 256 ? 7.215 -11.258 -20.781 1 89.94 256 PRO A CA 1
ATOM 2009 C C . PRO A 1 256 ? 6.758 -9.805 -20.609 1 89.94 256 PRO A C 1
ATOM 2011 O O . PRO A 1 256 ? 7.59 -8.898 -20.531 1 89.94 256 PRO A O 1
ATOM 2014 N N . LYS A 1 257 ? 5.449 -9.656 -20.688 1 91.56 257 LYS A N 1
ATOM 2015 C CA . LYS A 1 257 ? 4.895 -8.336 -20.422 1 91.56 257 LYS A CA 1
ATOM 2016 C C . LYS A 1 257 ? 5.078 -7.949 -18.953 1 91.56 257 LYS A C 1
ATOM 2018 O O . LYS A 1 257 ? 5.062 -8.812 -18.078 1 91.56 257 LYS A O 1
ATOM 2023 N N . PRO A 1 258 ? 5.254 -6.629 -18.766 1 91.62 258 PRO A N 1
ATOM 2024 C CA . PRO A 1 258 ? 5.328 -6.195 -17.359 1 91.62 258 PRO A CA 1
ATOM 2025 C C . PRO A 1 258 ? 4.023 -6.434 -16.609 1 91.62 258 PRO A C 1
ATOM 2027 O O . PRO A 1 258 ? 4.039 -6.602 -15.383 1 91.62 258 PRO A O 1
ATOM 2030 N N . ARG A 1 259 ? 2.955 -6.375 -17.375 1 91.56 259 ARG A N 1
ATOM 2031 C CA . ARG A 1 259 ? 1.636 -6.492 -16.75 1 91.56 259 ARG A CA 1
ATOM 2032 C C . ARG A 1 259 ? 0.672 -7.246 -17.672 1 91.56 259 ARG A C 1
ATOM 2034 O O . ARG A 1 259 ? 0.657 -7.031 -18.875 1 91.56 259 ARG A O 1
ATOM 2041 N N . TYR A 1 260 ? -0.027 -8.219 -17.047 1 90.19 260 TYR A N 1
ATOM 2042 C CA . TYR A 1 260 ? -1.091 -8.961 -17.719 1 90.19 260 TYR A CA 1
ATOM 2043 C C . TYR A 1 260 ? -2.441 -8.68 -17.062 1 90.19 260 TYR A C 1
ATOM 2045 O O . TYR A 1 260 ? -2.748 -9.211 -16 1 90.19 260 TYR A O 1
ATOM 2053 N N . LEU A 1 261 ? -3.17 -7.809 -17.641 1 87.81 261 LEU A N 1
ATOM 2054 C CA . LEU A 1 261 ? -4.547 -7.605 -17.203 1 87.81 261 LEU A CA 1
ATOM 2055 C C . LEU A 1 261 ? -5.477 -8.641 -17.828 1 87.81 261 LEU A C 1
ATOM 2057 O O . LEU A 1 261 ? -5.602 -8.711 -19.047 1 87.81 261 LEU A O 1
ATOM 2061 N N . VAL A 1 262 ? -6.031 -9.445 -16.984 1 84.62 262 VAL A N 1
ATOM 2062 C CA . VAL A 1 262 ? -6.859 -10.547 -17.469 1 84.62 262 VAL A CA 1
ATOM 2063 C C . VAL A 1 262 ? -8.297 -10.352 -17 1 84.62 262 VAL A C 1
ATOM 2065 O O . VAL A 1 262 ? -8.633 -10.664 -15.852 1 84.62 262 VA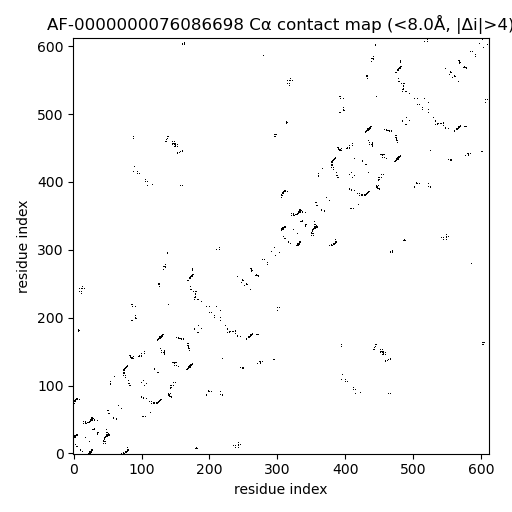L A O 1
ATOM 2068 N N . PRO A 1 263 ? -9.094 -9.812 -17.922 1 75.88 263 PRO A N 1
ATOM 2069 C CA . PRO A 1 263 ? -10.492 -9.641 -17.547 1 75.88 263 PRO A CA 1
ATOM 2070 C C . PRO A 1 263 ? -11.188 -10.961 -17.219 1 75.88 263 PRO A C 1
ATOM 2072 O O . PRO A 1 263 ? -10.883 -11.984 -17.828 1 75.88 263 PRO A O 1
ATOM 2075 N N . GLY A 1 264 ? -11.797 -10.82 -16.094 1 66.5 264 GLY A N 1
ATOM 2076 C CA . GLY A 1 264 ? -12.594 -11.969 -15.703 1 66.5 264 GLY A CA 1
ATOM 2077 C C . GLY A 1 264 ? -14.07 -11.812 -16.031 1 66.5 264 GLY A C 1
ATOM 2078 O O . GLY A 1 264 ? -14.453 -10.93 -16.797 1 66.5 264 GLY A O 1
ATOM 2079 N N . GLY A 1 265 ? -14.961 -12.656 -15.656 1 58.03 265 GLY A N 1
ATOM 2080 C CA . GLY A 1 265 ? -16.406 -12.516 -15.664 1 58.03 265 GLY A CA 1
ATOM 2081 C C . GLY A 1 265 ? -17.078 -13.352 -16.734 1 58.03 265 GLY A C 1
ATOM 2082 O O . GLY A 1 265 ? -16.422 -13.828 -17.672 1 58.03 265 GLY A O 1
ATOM 2083 N N . THR A 1 266 ? -18.094 -13.797 -16.375 1 53.59 266 THR A N 1
ATOM 2084 C CA . THR A 1 266 ? -18.938 -14.625 -17.25 1 53.59 266 THR A CA 1
ATOM 2085 C C . THR A 1 266 ? -19.688 -13.758 -18.25 1 53.59 266 THR A C 1
ATOM 2087 O O . THR A 1 266 ? -20.312 -14.281 -19.172 1 53.59 266 THR A O 1
ATOM 2090 N N . GLY A 1 267 ? -19.547 -12.383 -18 1 53.59 267 GLY A N 1
ATOM 2091 C CA . GLY A 1 267 ? -20.344 -11.539 -18.875 1 53.59 267 GLY A CA 1
ATOM 2092 C C . GLY A 1 267 ? -19.578 -10.992 -20.062 1 53.59 267 GLY A C 1
ATOM 2093 O O . GLY A 1 267 ? -18.469 -11.461 -20.359 1 53.59 267 GLY A O 1
ATOM 2094 N N . LEU A 1 268 ? -20.25 -10.109 -20.828 1 53.56 268 LEU A N 1
ATOM 2095 C CA . LEU A 1 268 ? -19.703 -9.508 -22.047 1 53.56 268 LEU A CA 1
ATOM 2096 C C . LEU A 1 268 ? -18.469 -8.672 -21.734 1 53.56 268 LEU A C 1
ATOM 2098 O O . LEU A 1 268 ? -17.531 -8.625 -22.531 1 53.56 268 LEU A O 1
ATOM 2102 N N . TYR A 1 269 ? -18.562 -8.094 -20.484 1 69.38 269 TYR A N 1
ATOM 2103 C CA . TYR A 1 269 ? -17.391 -7.297 -20.125 1 69.38 269 TYR A CA 1
ATOM 2104 C C . TYR A 1 269 ? -17.125 -7.355 -18.625 1 69.38 269 TYR A C 1
ATOM 2106 O O . TYR A 1 269 ? -18.047 -7.523 -17.828 1 69.38 269 TYR A O 1
ATOM 2114 N N . ASP A 1 270 ? -15.992 -7.465 -18.281 1 78.56 270 ASP A N 1
ATOM 2115 C CA . ASP A 1 270 ? -15.562 -7.336 -16.891 1 78.56 270 ASP A CA 1
ATOM 2116 C C . ASP A 1 270 ? -15.461 -5.871 -16.484 1 78.56 270 ASP A C 1
ATOM 2118 O O . ASP A 1 270 ? -14.484 -5.191 -16.812 1 78.56 270 ASP A O 1
ATOM 2122 N N . ILE A 1 271 ? -16.469 -5.398 -15.781 1 78.94 271 ILE A N 1
ATOM 2123 C CA . ILE A 1 271 ? -16.562 -3.99 -15.406 1 78.94 271 ILE A CA 1
ATOM 2124 C C . ILE A 1 271 ? -15.359 -3.592 -14.562 1 78.94 271 ILE A C 1
ATOM 2126 O O . ILE A 1 271 ? -14.875 -2.463 -14.664 1 78.94 271 ILE A O 1
ATOM 2130 N N . PHE A 1 272 ? -14.859 -4.449 -13.836 1 79.5 272 PHE A N 1
ATOM 2131 C CA . PHE A 1 272 ? -13.727 -4.137 -12.977 1 79.5 272 PHE A CA 1
ATOM 2132 C C . PHE A 1 272 ? -12.453 -3.986 -13.797 1 79.5 272 PHE A C 1
ATOM 2134 O O . PHE A 1 272 ? -11.594 -3.158 -13.484 1 79.5 272 PHE A O 1
ATOM 2141 N N . ALA A 1 273 ? -12.367 -4.805 -14.812 1 80.12 273 ALA A N 1
ATOM 2142 C CA . ALA A 1 273 ? -11.258 -4.621 -15.734 1 80.12 273 ALA A CA 1
ATOM 2143 C C . ALA A 1 273 ? -11.328 -3.26 -16.422 1 80.12 273 ALA A C 1
ATOM 2145 O O . ALA A 1 273 ? -10.305 -2.605 -16.625 1 80.12 273 ALA A O 1
ATOM 2146 N N . LEU A 1 274 ? -12.539 -2.885 -16.719 1 80.06 274 LEU A N 1
ATOM 2147 C CA . LEU A 1 274 ? -12.719 -1.573 -17.328 1 80.06 274 LEU A CA 1
ATOM 2148 C C . LEU A 1 274 ? -12.336 -0.46 -16.359 1 80.06 274 LEU A C 1
ATOM 2150 O O . LEU A 1 274 ? -11.688 0.513 -16.75 1 80.06 274 LEU A O 1
ATOM 2154 N N . TYR A 1 275 ? -12.734 -0.639 -15.117 1 82.62 275 TYR A N 1
ATOM 2155 C CA . TYR A 1 275 ? -12.32 0.329 -14.102 1 82.62 275 TYR A CA 1
ATOM 2156 C C . TYR A 1 275 ? -10.797 0.426 -14.039 1 82.62 275 TYR A C 1
ATOM 2158 O O . TYR A 1 275 ? -10.242 1.525 -13.992 1 82.62 275 TYR A O 1
ATOM 2166 N N . ALA A 1 276 ? -10.211 -0.696 -14.047 1 82.62 276 ALA A N 1
ATOM 2167 C CA . ALA A 1 276 ? -8.758 -0.739 -13.93 1 82.62 276 ALA A CA 1
ATOM 2168 C C . ALA A 1 276 ? -8.094 -0.015 -15.102 1 82.62 276 ALA A C 1
ATOM 2170 O O . ALA A 1 276 ? -7.094 0.687 -14.914 1 82.62 276 ALA A O 1
ATOM 2171 N N . ILE A 1 277 ? -8.664 -0.12 -16.25 1 76.81 277 ILE A N 1
ATOM 2172 C CA . ILE A 1 277 ? -8.094 0.449 -17.469 1 76.81 277 ILE A CA 1
ATOM 2173 C C . ILE A 1 277 ? -8.344 1.956 -17.5 1 76.81 277 ILE A C 1
ATOM 2175 O O . ILE A 1 277 ? -7.449 2.732 -17.844 1 76.81 277 ILE A O 1
ATOM 2179 N N . PHE A 1 278 ? -9.492 2.387 -17 1 80.06 278 PHE A N 1
ATOM 2180 C CA . PHE A 1 278 ? -9.898 3.754 -17.297 1 80.06 278 PHE A CA 1
ATOM 2181 C C . PHE A 1 278 ? -9.742 4.652 -16.078 1 80.06 278 PHE A C 1
ATOM 2183 O O . PHE A 1 278 ? -9.602 5.871 -16.219 1 80.06 278 PHE A O 1
ATOM 2190 N N . ASN A 1 279 ? -9.758 4.137 -14.938 1 83.31 279 ASN A N 1
ATOM 2191 C CA . ASN A 1 279 ? -9.766 4.934 -13.711 1 83.31 279 ASN A CA 1
ATOM 2192 C C . ASN A 1 279 ? -8.594 5.91 -13.672 1 83.31 279 ASN A C 1
ATOM 2194 O O . ASN A 1 279 ? -8.766 7.086 -13.344 1 83.31 279 ASN A O 1
ATOM 2198 N N . PRO A 1 280 ? -7.41 5.445 -14.094 1 74 280 PRO A N 1
ATOM 2199 C CA . PRO A 1 280 ? -6.266 6.359 -14.016 1 74 280 PRO A CA 1
ATOM 2200 C C . PRO A 1 280 ? -6.406 7.566 -14.938 1 74 280 PRO A C 1
ATOM 2202 O O . PRO A 1 280 ? -5.711 8.57 -14.758 1 74 280 PRO A O 1
ATOM 2205 N N . TYR A 1 281 ? -7.383 7.492 -15.836 1 76.88 281 TYR A N 1
ATOM 2206 C CA . TYR A 1 281 ? -7.504 8.547 -16.844 1 76.88 281 TYR A CA 1
ATOM 2207 C C . TYR A 1 281 ? -8.688 9.453 -16.531 1 76.88 281 TYR A C 1
ATOM 2209 O O . TYR A 1 281 ? -8.859 10.5 -17.172 1 76.88 281 TYR A O 1
ATOM 2217 N N . LEU A 1 282 ? -9.422 9.102 -15.602 1 83.25 282 LEU A N 1
ATOM 2218 C CA . LEU A 1 282 ? -10.633 9.859 -15.305 1 83.25 282 LEU A CA 1
ATOM 2219 C C . LEU A 1 282 ? -10.367 10.898 -14.219 1 83.25 282 LEU A C 1
ATOM 2221 O O . LEU A 1 282 ? -9.641 10.625 -13.258 1 83.25 282 LEU A O 1
ATOM 2225 N N . PRO A 1 283 ? -10.969 12.07 -14.5 1 83 283 PRO A N 1
ATOM 2226 C CA . PRO A 1 283 ? -10.992 12.961 -13.336 1 83 283 PRO A CA 1
ATOM 2227 C C . PRO A 1 283 ? -11.617 12.312 -12.102 1 83 283 PRO A C 1
ATOM 2229 O O . PRO A 1 283 ? -12.547 11.516 -12.227 1 83 283 PRO A O 1
ATOM 2232 N N . GLU A 1 284 ? -11.141 12.656 -11 1 86.19 284 GLU A N 1
ATOM 2233 C CA . GLU A 1 284 ? -11.539 12 -9.758 1 86.19 284 GLU A CA 1
ATOM 2234 C C . GLU A 1 284 ? -13.047 12.094 -9.539 1 86.19 284 GLU A C 1
ATOM 2236 O O . GLU A 1 284 ? -13.664 11.156 -9.039 1 86.19 284 GLU A O 1
ATOM 2241 N N . PHE A 1 285 ? -13.648 13.227 -9.898 1 85.88 285 PHE A N 1
ATOM 2242 C CA . PHE A 1 285 ? -15.078 13.375 -9.656 1 85.88 285 PHE A CA 1
ATOM 2243 C C . PHE A 1 285 ? -15.883 12.406 -10.516 1 85.88 285 PHE A C 1
ATOM 2245 O O . PHE A 1 285 ? -16.953 11.945 -10.109 1 85.88 285 PHE A O 1
ATOM 2252 N N . ILE A 1 286 ? -15.336 12.047 -11.68 1 86.81 286 ILE A N 1
ATOM 2253 C CA . ILE A 1 286 ? -16.016 11.094 -12.555 1 86.81 286 ILE A CA 1
ATOM 2254 C C . ILE A 1 286 ? -15.82 9.672 -12.016 1 86.81 286 ILE A C 1
ATOM 2256 O O . ILE A 1 286 ? -16.781 8.906 -11.914 1 86.81 286 ILE A O 1
ATOM 2260 N N . SER A 1 287 ? -14.609 9.391 -11.68 1 88.44 287 SER A N 1
ATOM 2261 C CA . SER A 1 287 ? -14.344 8.055 -11.164 1 88.44 287 SER A CA 1
ATOM 2262 C C . SER A 1 287 ? -15.078 7.809 -9.852 1 88.44 287 SER A C 1
ATOM 2264 O O . SER A 1 287 ? -15.625 6.727 -9.633 1 88.44 287 SER A O 1
ATOM 2266 N N . ASP A 1 288 ? -15.078 8.828 -9.008 1 90.44 288 ASP A N 1
ATOM 2267 C CA . ASP A 1 288 ? -15.828 8.719 -7.762 1 90.44 288 ASP A CA 1
ATOM 2268 C C . ASP A 1 288 ? -17.312 8.477 -8.031 1 90.44 288 ASP A C 1
ATOM 2270 O O . ASP A 1 288 ? -17.938 7.648 -7.371 1 90.44 288 ASP A O 1
ATOM 2274 N N . PHE A 1 289 ? -17.859 9.211 -8.961 1 91.12 289 PHE A N 1
ATOM 2275 C CA . PHE A 1 289 ? -19.25 9.062 -9.32 1 91.12 289 PHE A CA 1
ATOM 2276 C C . PHE A 1 289 ? -19.547 7.641 -9.789 1 91.12 289 PHE A C 1
ATOM 2278 O O . PHE A 1 289 ? -20.5 7.016 -9.336 1 91.12 289 PHE A O 1
ATOM 2285 N N . ILE A 1 290 ? -18.719 7.102 -10.641 1 89.69 290 ILE A N 1
ATOM 2286 C CA . ILE A 1 290 ? -18.906 5.781 -11.227 1 89.69 290 ILE A CA 1
ATOM 2287 C C . ILE A 1 290 ? -18.828 4.715 -10.141 1 89.69 290 ILE A C 1
ATOM 2289 O O . ILE A 1 290 ? -19.719 3.865 -10.031 1 89.69 290 ILE A O 1
ATOM 2293 N N . ILE A 1 291 ? -17.859 4.785 -9.32 1 89.56 291 ILE A N 1
ATOM 2294 C CA . ILE A 1 291 ? -17.656 3.775 -8.281 1 89.56 291 ILE A CA 1
ATOM 2295 C C . ILE A 1 291 ? -18.75 3.895 -7.223 1 89.56 291 ILE A C 1
ATOM 2297 O O . ILE A 1 291 ? -19.281 2.885 -6.754 1 89.56 291 ILE A O 1
ATOM 2301 N N . SER A 1 292 ? -19.062 5.129 -6.922 1 91.44 292 SER A N 1
ATOM 2302 C CA . SER A 1 292 ? -20.109 5.348 -5.93 1 91.44 292 SER A CA 1
ATOM 2303 C C . SER A 1 292 ? -21.453 4.824 -6.418 1 91.44 292 SER A C 1
ATOM 2305 O O . SER A 1 292 ? -22.219 4.262 -5.641 1 91.44 292 SER A O 1
ATOM 2307 N N . ARG A 1 293 ? -21.734 4.992 -7.652 1 88.44 293 ARG A N 1
ATOM 2308 C CA . ARG A 1 293 ? -22.984 4.5 -8.227 1 88.44 293 ARG A CA 1
ATOM 2309 C C . ARG A 1 293 ? -23 2.975 -8.266 1 88.44 293 ARG A C 1
ATOM 2311 O O . ARG A 1 293 ? -24.047 2.355 -8.031 1 88.44 293 ARG A O 1
ATOM 2318 N N . HIS A 1 294 ? -21.938 2.438 -8.578 1 86.38 294 HIS A N 1
ATOM 2319 C CA . HIS A 1 294 ? -21.812 0.984 -8.648 1 86.38 294 HIS A CA 1
ATOM 2320 C C . HIS A 1 294 ? -21.984 0.353 -7.27 1 86.38 294 HIS A C 1
ATOM 2322 O O . HIS A 1 294 ? -22.641 -0.683 -7.129 1 86.38 294 HIS A O 1
ATOM 2328 N N . THR A 1 295 ? -21.469 0.958 -6.273 1 85.44 295 THR A N 1
ATOM 2329 C CA . THR A 1 295 ? -21.453 0.366 -4.941 1 85.44 295 THR A CA 1
ATOM 2330 C C . THR A 1 295 ? -22.672 0.816 -4.141 1 85.44 295 THR A C 1
ATOM 2332 O O . THR A 1 295 ? -23.047 0.168 -3.162 1 85.44 295 THR A O 1
ATOM 2335 N N . GLY A 1 296 ? -23.188 1.971 -4.484 1 86.75 296 GLY A N 1
ATOM 2336 C CA . GLY A 1 296 ? -24.281 2.562 -3.723 1 86.75 296 GLY A CA 1
ATOM 2337 C C . GLY A 1 296 ? -23.812 3.254 -2.453 1 86.75 296 GLY A C 1
ATOM 2338 O O . GLY A 1 296 ? -24.625 3.596 -1.594 1 86.75 296 GLY A O 1
ATOM 2339 N N . CYS A 1 297 ? -22.562 3.529 -2.365 1 85.56 297 CYS A N 1
ATOM 2340 C CA . CYS A 1 297 ? -22.016 3.994 -1.1 1 85.56 297 CYS A CA 1
ATOM 2341 C C . CYS A 1 297 ? -22.391 5.445 -0.835 1 85.56 297 CYS A C 1
ATOM 2343 O O . CYS A 1 297 ? -22.25 5.938 0.284 1 85.56 297 CYS A O 1
ATOM 2345 N N . TYR A 1 298 ? -22.859 6.164 -1.834 1 83.88 298 TYR A N 1
ATOM 2346 C CA . TYR A 1 298 ? -23.266 7.559 -1.672 1 83.88 298 TYR A CA 1
ATOM 2347 C C . TYR A 1 298 ? -24.609 7.66 -0.975 1 83.88 298 TYR A C 1
ATOM 2349 O O . TYR A 1 298 ? -25 8.734 -0.504 1 83.88 298 TYR A O 1
ATOM 2357 N N . LYS A 1 299 ? -25.312 6.562 -0.917 1 88.62 299 LYS A N 1
ATOM 2358 C CA . LYS A 1 299 ? -26.641 6.555 -0.302 1 88.62 299 LYS A CA 1
ATOM 2359 C C . LYS A 1 299 ? -26.547 6.605 1.22 1 88.62 299 LYS A C 1
ATOM 2361 O O . LYS A 1 299 ? -25.531 6.203 1.794 1 88.62 299 LYS A O 1
ATOM 2366 N N . SER A 1 300 ? -27.641 7.145 1.754 1 89.81 300 SER A N 1
ATOM 2367 C CA . SER A 1 300 ? -27.703 7.156 3.213 1 89.81 300 SER A CA 1
ATOM 2368 C C . SER A 1 300 ? -27.688 5.742 3.779 1 89.81 300 SER A C 1
ATOM 2370 O O . SER A 1 300 ? -27.984 4.781 3.066 1 89.81 300 SER A O 1
ATOM 2372 N N . ILE A 1 301 ? -27.344 5.691 5.027 1 90.06 301 ILE A N 1
ATOM 2373 C CA . ILE A 1 301 ? -27.312 4.398 5.699 1 90.06 301 ILE A CA 1
ATOM 2374 C C . ILE A 1 301 ? -28.672 3.729 5.598 1 90.06 301 ILE A C 1
ATOM 2376 O O . ILE A 1 301 ? -28.766 2.535 5.301 1 90.06 301 ILE A O 1
ATOM 2380 N N . ALA A 1 302 ? -29.703 4.531 5.828 1 88.06 302 ALA A N 1
ATOM 2381 C CA . ALA A 1 302 ? -31.062 4.02 5.762 1 88.06 302 ALA A CA 1
ATOM 2382 C C . ALA A 1 302 ? -31.391 3.479 4.371 1 88.06 302 ALA A C 1
ATOM 2384 O O . ALA A 1 302 ? -32 2.424 4.234 1 88.06 302 ALA A O 1
ATOM 2385 N N . GLU A 1 303 ? -30.875 4.109 3.387 1 89.56 303 GLU A N 1
ATOM 2386 C CA . GLU A 1 303 ? -31.125 3.695 2.008 1 89.56 303 GLU A CA 1
ATOM 2387 C C . GLU A 1 303 ? -30.328 2.434 1.665 1 89.56 303 GLU A C 1
ATOM 2389 O O . GLU A 1 303 ? -30.781 1.607 0.873 1 89.56 303 GLU A O 1
ATOM 2394 N N . GLN A 1 304 ? -29.219 2.275 2.25 1 87.38 304 GLN A N 1
ATOM 2395 C CA . GLN A 1 304 ? -28.344 1.146 1.931 1 87.38 304 GLN A CA 1
ATOM 2396 C C . GLN A 1 304 ? -28.812 -0.12 2.65 1 87.38 304 GLN A C 1
ATOM 2398 O O . GLN A 1 304 ? -28.484 -1.231 2.227 1 87.38 304 GLN A O 1
ATOM 2403 N N . THR A 1 305 ? -29.484 0.056 3.697 1 85.75 305 THR A N 1
ATOM 2404 C CA . THR A 1 305 ? -29.844 -1.104 4.508 1 85.75 305 THR A CA 1
ATOM 2405 C C . THR A 1 305 ? -31.312 -1.451 4.336 1 85.75 305 THR A C 1
ATOM 2407 O O . THR A 1 305 ? -31.891 -2.197 5.137 1 85.75 305 THR A O 1
ATOM 2410 N N . LYS A 1 306 ? -32.094 -0.946 3.387 1 77.75 306 LYS A N 1
ATOM 2411 C CA . LYS A 1 306 ? -33.469 -1.318 3.09 1 77.75 306 LYS A CA 1
ATOM 2412 C C . LYS A 1 306 ? -33.531 -2.678 2.4 1 77.75 306 LYS A C 1
ATOM 2414 O O . LYS A 1 306 ? -32.625 -3.043 1.646 1 77.75 306 LYS A O 1
ATOM 2419 N N . MET B 1 1 ? -10.859 23.812 13.812 1 46.81 1 MET B N 1
ATOM 2420 C CA . MET B 1 1 ? -9.812 23.188 14.617 1 46.81 1 MET B CA 1
ATOM 2421 C C . MET B 1 1 ? -9.102 22.094 13.82 1 46.81 1 MET B C 1
ATOM 2423 O O . MET B 1 1 ? -9.734 21.328 13.109 1 46.81 1 MET B O 1
ATOM 2427 N N . GLY B 1 2 ? -7.855 22.422 13.328 1 56.69 2 GLY B N 1
ATOM 2428 C CA . GLY B 1 2 ? -7.074 21.5 12.516 1 56.69 2 GLY B CA 1
ATOM 2429 C C . GLY B 1 2 ? -6.066 20.703 13.328 1 56.69 2 GLY B C 1
ATOM 2430 O O . GLY B 1 2 ? -5.496 21.219 14.289 1 56.69 2 GLY B O 1
ATOM 2431 N N . LEU B 1 3 ? -6.207 19.422 13.492 1 57.34 3 LEU B N 1
ATOM 2432 C CA . LEU B 1 3 ? -5.137 18.625 14.07 1 57.34 3 LEU B CA 1
ATOM 2433 C C . LEU B 1 3 ? -4.098 18.266 13.008 1 57.34 3 LEU B C 1
ATOM 2435 O O . LEU B 1 3 ? -4.453 17.844 11.906 1 57.34 3 LEU B O 1
ATOM 2439 N N . VAL B 1 4 ? -2.904 18.812 13.219 1 59.94 4 VAL B N 1
ATOM 2440 C CA . VAL B 1 4 ? -1.772 18.531 12.336 1 59.94 4 VAL B CA 1
ATOM 2441 C C . VAL B 1 4 ? -0.765 17.641 13.055 1 59.94 4 VAL B C 1
ATOM 2443 O O . VAL B 1 4 ? -0.457 17.859 14.234 1 59.94 4 VAL B O 1
ATOM 2446 N N . TYR B 1 5 ? -0.646 16.422 12.57 1 54.22 5 TYR B N 1
ATOM 2447 C CA . TYR B 1 5 ? 0.437 15.617 13.117 1 54.22 5 TYR B CA 1
ATOM 2448 C C . TYR B 1 5 ? 1.766 15.969 12.461 1 54.22 5 TYR B C 1
ATOM 2450 O O . TYR B 1 5 ? 1.846 16.094 11.234 1 54.22 5 TYR B O 1
ATOM 2458 N N . ASN B 1 6 ? 2.725 16.578 13.242 1 52.78 6 ASN B N 1
ATOM 2459 C CA . ASN B 1 6 ? 3.959 17.188 12.773 1 52.78 6 ASN B CA 1
ATOM 2460 C C . ASN B 1 6 ? 5.172 16.312 13.062 1 52.78 6 ASN B C 1
ATOM 2462 O O . ASN B 1 6 ? 5.375 15.883 14.203 1 52.78 6 ASN B O 1
ATOM 2466 N N . TYR B 1 7 ? 5.516 15.375 12.266 1 50.72 7 TYR B N 1
ATOM 2467 C CA . TYR B 1 7 ? 6.949 15.266 12.508 1 50.72 7 TYR B CA 1
ATOM 2468 C C . TYR B 1 7 ? 7.695 16.453 11.922 1 50.72 7 TYR B C 1
ATOM 2470 O O . TYR B 1 7 ? 7.102 17.297 11.234 1 50.72 7 TYR B O 1
ATOM 2478 N N . GLU B 1 8 ? 8.969 16.688 11.859 1 55.47 8 GLU B N 1
ATOM 2479 C CA . GLU B 1 8 ? 9.891 17.641 11.227 1 55.47 8 GLU B CA 1
ATOM 2480 C C . GLU B 1 8 ? 9.531 17.875 9.766 1 55.47 8 GLU B C 1
ATOM 2482 O O . GLU B 1 8 ? 8.812 17.062 9.164 1 55.47 8 GLU B O 1
ATOM 2487 N N . GLY B 1 9 ? 9.219 19.203 9.312 1 68.19 9 GLY B N 1
ATOM 2488 C CA . GLY B 1 9 ? 9.023 19.547 7.91 1 68.19 9 GLY B CA 1
ATOM 2489 C C . GLY B 1 9 ? 7.75 20.344 7.668 1 68.19 9 GLY B C 1
ATOM 2490 O O . GLY B 1 9 ? 7.59 21.453 8.195 1 68.19 9 GLY B O 1
ATOM 2491 N N . PHE B 1 10 ? 6.676 19.609 7.004 1 73.38 10 PHE B N 1
ATOM 2492 C CA . PHE B 1 10 ? 5.461 20.312 6.582 1 73.38 10 PHE B CA 1
ATOM 2493 C C . PHE B 1 10 ? 4.586 20.641 7.781 1 73.38 10 PHE B C 1
ATOM 2495 O O . PHE B 1 10 ? 3.945 21.703 7.816 1 73.38 10 PHE B O 1
ATOM 2502 N N . GLY B 1 11 ? 4.66 19.812 8.773 1 75.62 11 GLY B N 1
ATOM 2503 C CA . GLY B 1 11 ? 3.811 19.969 9.945 1 75.62 11 GLY B CA 1
ATOM 2504 C C . GLY B 1 11 ? 4.098 21.234 10.727 1 75.62 11 GLY B C 1
ATOM 2505 O O . GLY B 1 11 ? 3.176 21.875 11.227 1 75.62 11 GLY B O 1
ATOM 2506 N N . HIS B 1 12 ? 5.391 21.547 10.766 1 78.88 12 HIS B N 1
ATOM 2507 C CA . HIS B 1 12 ? 5.797 22.75 11.461 1 78.88 12 HIS B CA 1
ATOM 2508 C C . HIS B 1 12 ? 5.207 24 10.805 1 78.88 12 HIS B C 1
ATOM 2510 O O . HIS B 1 12 ? 4.574 24.828 11.469 1 78.88 12 HIS B O 1
ATOM 2516 N N . PHE B 1 13 ? 5.246 24.031 9.586 1 82.38 13 PHE B N 1
ATOM 2517 C CA . PHE B 1 13 ? 4.863 25.234 8.844 1 82.38 13 PHE B CA 1
ATOM 2518 C C . PHE B 1 13 ? 3.346 25.344 8.742 1 82.38 13 PHE B C 1
ATOM 2520 O O . PHE B 1 13 ? 2.787 26.438 8.867 1 82.38 13 PHE B O 1
ATOM 2527 N N . ILE B 1 14 ? 2.713 24.234 8.617 1 87.19 14 ILE B N 1
ATOM 2528 C CA . ILE B 1 14 ? 1.264 24.281 8.453 1 87.19 14 ILE B CA 1
ATOM 2529 C C . ILE B 1 14 ? 0.605 24.625 9.789 1 87.19 14 ILE B C 1
ATOM 2531 O O . ILE B 1 14 ? -0.416 25.312 9.828 1 87.19 14 ILE B O 1
ATOM 2535 N N . SER B 1 15 ? 1.2 24.172 10.844 1 89.06 15 SER B N 1
ATOM 2536 C CA . SER B 1 15 ? 0.668 24.5 12.164 1 89.06 15 SER B CA 1
ATOM 2537 C C . SER B 1 15 ? 0.701 26 12.406 1 89.06 15 SER B C 1
ATOM 2539 O O . SER B 1 15 ? -0.278 26.578 12.891 1 89.06 15 SER B O 1
ATOM 2541 N N . ILE B 1 16 ? 1.812 26.578 12.023 1 87.88 16 ILE B N 1
ATOM 2542 C CA . ILE B 1 16 ? 1.99 28.016 12.211 1 87.88 16 ILE B CA 1
ATOM 2543 C C . ILE B 1 16 ? 1.027 28.781 11.305 1 87.88 16 ILE B C 1
ATOM 2545 O O . ILE B 1 16 ? 0.344 29.703 11.75 1 87.88 16 ILE B O 1
ATOM 2549 N N . ARG B 1 17 ? 0.938 28.344 10.102 1 89.19 17 ARG B N 1
ATOM 2550 C CA . ARG B 1 17 ? 0.074 29 9.125 1 89.19 17 ARG B CA 1
ATOM 2551 C C . ARG B 1 17 ? -1.384 28.969 9.57 1 89.19 17 ARG B C 1
ATOM 2553 O O . ARG B 1 17 ? -2.07 30 9.539 1 89.19 17 ARG B O 1
ATOM 2560 N N . LEU B 1 18 ? -1.859 27.891 10.008 1 91 18 LEU B N 1
ATOM 2561 C CA . LEU B 1 18 ? -3.25 27.734 10.422 1 91 18 LEU B CA 1
ATOM 2562 C C . LEU B 1 18 ? -3.533 28.547 11.688 1 91 18 LEU B C 1
ATOM 2564 O O . LEU B 1 18 ? -4.602 29.156 11.812 1 91 18 LEU B O 1
ATOM 2568 N N . ALA B 1 19 ? -2.59 28.547 12.586 1 91.56 19 ALA B N 1
ATOM 2569 C CA . ALA B 1 19 ? -2.75 29.344 13.797 1 91.56 19 ALA B CA 1
ATOM 2570 C C . ALA B 1 19 ? -2.84 30.828 13.469 1 91.56 19 ALA B C 1
ATOM 2572 O O . ALA B 1 19 ? -3.688 31.547 14.016 1 91.56 19 ALA B O 1
ATOM 2573 N N . LYS B 1 20 ? -2.014 31.234 12.578 1 91.56 20 LYS B N 1
ATOM 2574 C CA . LYS B 1 20 ? -2.006 32.625 12.164 1 91.56 20 LYS B CA 1
ATOM 2575 C C . LYS B 1 20 ? -3.299 33 11.438 1 91.56 20 LYS B C 1
ATOM 2577 O O . LYS B 1 20 ? -3.756 34.156 11.516 1 91.56 20 LYS B O 1
ATOM 2582 N N . ASP B 1 21 ? -3.869 32.031 10.781 1 90.88 21 ASP B N 1
ATOM 2583 C CA . ASP B 1 21 ? -5.117 32.25 10.055 1 90.88 21 ASP B CA 1
ATOM 2584 C C . ASP B 1 21 ? -6.312 32.219 11 1 90.88 21 ASP B C 1
ATOM 2586 O O . ASP B 1 21 ? -7.457 32.406 10.57 1 90.88 21 ASP B O 1
ATOM 2590 N N . GLY B 1 22 ? -6.086 31.906 12.328 1 89.56 22 GLY B N 1
ATOM 2591 C CA . GLY B 1 22 ? -7.137 32.031 13.328 1 89.56 22 GLY B CA 1
ATOM 2592 C C . GLY B 1 22 ? -7.691 30.703 13.789 1 89.56 22 GLY B C 1
ATOM 2593 O O . GLY B 1 22 ? -8.594 30.656 14.633 1 89.56 22 GLY B O 1
ATOM 2594 N N . PHE B 1 23 ? -7.176 29.625 13.297 1 89.81 23 PHE B N 1
ATOM 2595 C CA . PHE B 1 23 ? -7.633 28.312 13.719 1 89.81 23 PHE B CA 1
ATOM 2596 C C . PHE B 1 23 ? -7.074 27.953 15.086 1 89.81 23 PHE B C 1
ATOM 2598 O O . PHE B 1 23 ? -6.004 28.438 15.469 1 89.81 23 PHE B O 1
ATOM 2605 N N . ILE B 1 24 ? -7.797 27.234 15.812 1 91.19 24 ILE B N 1
ATOM 2606 C CA . ILE B 1 24 ? -7.223 26.531 16.953 1 91.19 24 ILE B CA 1
ATOM 2607 C C . ILE B 1 24 ? -6.512 25.266 16.484 1 91.19 24 ILE B C 1
ATOM 2609 O O . ILE B 1 24 ? -7.125 24.406 15.867 1 91.19 24 ILE B O 1
ATOM 2613 N N . VAL B 1 25 ? -5.25 25.172 16.781 1 92.19 25 VAL B N 1
ATOM 2614 C CA . VAL B 1 25 ? -4.441 24.109 16.203 1 92.19 25 VAL B CA 1
ATOM 2615 C C . VAL B 1 25 ? -3.904 23.203 17.312 1 92.19 25 VAL B C 1
ATOM 2617 O O . VAL B 1 25 ? -3.357 23.688 18.297 1 92.19 25 VAL B O 1
ATOM 2620 N N . TYR B 1 26 ? -4.137 21.984 17.188 1 91.44 26 TYR B N 1
ATOM 2621 C CA . TYR B 1 26 ? -3.461 20.969 17.984 1 91.44 26 TYR B CA 1
ATOM 2622 C C . TYR B 1 26 ? -2.375 20.266 17.172 1 91.44 26 TYR B C 1
ATOM 2624 O O . TYR B 1 26 ? -2.672 19.484 16.281 1 91.44 26 TYR B O 1
ATOM 2632 N N . ALA B 1 27 ? -1.15 20.547 17.484 1 90.19 27 ALA B N 1
ATOM 2633 C CA . ALA B 1 27 ? -0.017 19.984 16.75 1 90.19 27 ALA B CA 1
ATOM 2634 C C . ALA B 1 27 ? 0.559 18.766 17.469 1 90.19 27 ALA B C 1
ATOM 2636 O O . ALA B 1 27 ? 1.07 18.875 18.594 1 90.19 27 ALA B O 1
ATOM 2637 N N . GLY B 1 28 ? 0.439 17.656 16.797 1 89 28 GLY B N 1
ATOM 2638 C CA . GLY B 1 28 ? 1.045 16.453 17.344 1 89 28 GLY B CA 1
ATOM 2639 C C . GLY B 1 28 ? 2.549 16.406 17.141 1 89 28 GLY B C 1
ATOM 2640 O O . GLY B 1 28 ? 3.039 16.562 16.031 1 89 28 GLY B O 1
ATOM 2641 N N . VAL B 1 29 ? 3.281 16.172 18.234 1 86.31 29 VAL B N 1
ATOM 2642 C CA . VAL B 1 29 ? 4.734 16.062 18.172 1 86.31 29 VAL B CA 1
ATOM 2643 C C . VAL B 1 29 ? 5.18 14.781 18.859 1 86.31 29 VAL B C 1
ATOM 2645 O O . VAL B 1 29 ? 4.551 14.328 19.812 1 86.31 29 VAL B O 1
ATOM 2648 N N . LEU B 1 30 ? 6.277 14.234 18.344 1 83.56 30 LEU B N 1
ATOM 2649 C CA . LEU B 1 30 ? 6.773 12.984 18.906 1 83.56 30 LEU B CA 1
ATOM 2650 C C . LEU B 1 30 ? 7.355 13.203 20.297 1 83.56 30 LEU B C 1
ATOM 2652 O O . LEU B 1 30 ? 7.238 12.344 21.172 1 83.56 30 LEU B O 1
ATOM 2656 N N . ASP B 1 31 ? 8.047 14.367 20.422 1 85.06 31 ASP B N 1
ATOM 2657 C CA . ASP B 1 31 ? 8.688 14.734 21.688 1 85.06 31 ASP B CA 1
ATOM 2658 C C . ASP B 1 31 ? 8.398 16.188 22.031 1 85.06 31 ASP B C 1
ATOM 2660 O O . ASP B 1 31 ? 8.891 17.109 21.375 1 85.06 31 ASP B O 1
ATOM 2664 N N . LEU B 1 32 ? 7.668 16.359 23.109 1 89.75 32 LEU B N 1
ATOM 2665 C CA . LEU B 1 32 ? 7.262 17.688 23.547 1 89.75 32 LEU B CA 1
ATOM 2666 C C . LEU B 1 32 ? 8.477 18.531 23.922 1 89.75 32 LEU B C 1
ATOM 2668 O O . LEU B 1 32 ? 8.398 19.766 23.938 1 89.75 32 LEU B O 1
ATOM 2672 N N . ASN B 1 33 ? 9.539 17.812 24.172 1 87.94 33 ASN B N 1
ATOM 2673 C CA . ASN B 1 33 ? 10.742 18.531 24.578 1 87.94 33 ASN B CA 1
ATOM 2674 C C . ASN B 1 33 ? 11.789 18.531 23.469 1 87.94 33 ASN B C 1
ATOM 2676 O O . ASN B 1 33 ? 12.93 18.922 23.688 1 87.94 33 ASN B O 1
ATOM 2680 N N . GLY B 1 34 ? 11.406 18.047 22.359 1 83.19 34 GLY B N 1
ATOM 2681 C CA . GLY B 1 34 ? 12.336 17.984 21.234 1 83.19 34 GLY B CA 1
ATOM 2682 C C . GLY B 1 34 ? 12.492 19.312 20.516 1 83.19 34 GLY B C 1
ATOM 2683 O O . GLY B 1 34 ? 11.797 20.281 20.828 1 83.19 34 GLY B O 1
ATOM 2684 N N . LYS B 1 35 ? 13.438 19.312 19.562 1 78 35 LYS B N 1
ATOM 2685 C CA . LYS B 1 35 ? 13.773 20.531 18.828 1 78 35 LYS B CA 1
ATOM 2686 C C . LYS B 1 35 ? 12.562 21.062 18.062 1 78 35 LYS B C 1
ATOM 2688 O O . LYS B 1 35 ? 12.305 22.266 18.062 1 78 35 LYS B O 1
ATOM 2693 N N . GLY B 1 36 ? 11.836 20.188 17.484 1 77.44 36 GLY B N 1
ATOM 2694 C CA . GLY B 1 36 ? 10.664 20.594 16.719 1 77.44 36 GLY B CA 1
ATOM 2695 C C . GLY B 1 36 ? 9.578 21.203 17.578 1 77.44 36 GLY B C 1
ATOM 2696 O O . GLY B 1 36 ? 8.992 22.219 17.203 1 77.44 36 GLY B O 1
ATOM 2697 N N . ALA B 1 37 ? 9.352 20.656 18.672 1 85.56 37 ALA B N 1
ATOM 2698 C CA . ALA B 1 37 ? 8.352 21.172 19.609 1 85.56 37 ALA B CA 1
ATOM 2699 C C . ALA B 1 37 ? 8.75 22.547 20.141 1 85.56 37 ALA B C 1
ATOM 2701 O O . ALA B 1 37 ? 7.922 23.453 20.219 1 85.56 37 ALA B O 1
ATOM 2702 N N . ASN B 1 38 ? 9.984 22.641 20.469 1 87.56 38 ASN B N 1
ATOM 2703 C CA . ASN B 1 38 ? 10.461 23.906 21.031 1 87.56 38 ASN B CA 1
ATOM 2704 C C . ASN B 1 38 ? 10.375 25.031 20.016 1 87.56 38 ASN B C 1
ATOM 2706 O O . ASN B 1 38 ? 10.062 26.172 20.359 1 87.56 38 ASN B O 1
ATOM 2710 N N . LYS B 1 39 ? 10.656 24.656 18.781 1 84.06 39 LYS B N 1
ATOM 2711 C CA . LYS B 1 39 ? 10.539 25.656 17.719 1 84.06 39 LYS B CA 1
ATOM 2712 C C . LYS B 1 39 ? 9.109 26.172 17.609 1 84.06 39 LYS B C 1
ATOM 2714 O O . LYS B 1 39 ? 8.891 27.359 17.344 1 84.06 39 LYS B O 1
ATOM 2719 N N . LEU B 1 40 ? 8.188 25.344 17.812 1 87.31 40 LEU B N 1
ATOM 2720 C CA . LEU B 1 40 ? 6.777 25.734 17.75 1 87.31 40 LEU B CA 1
ATOM 2721 C C . LEU B 1 40 ? 6.387 26.562 18.953 1 87.31 40 LEU B C 1
ATOM 2723 O O . LEU B 1 40 ? 5.676 27.562 18.828 1 87.31 40 LEU B O 1
ATOM 2727 N N . LYS B 1 41 ? 6.848 26.203 20.094 1 89.69 41 LYS B N 1
ATOM 2728 C CA . LYS B 1 41 ? 6.555 26.938 21.312 1 89.69 41 LYS B CA 1
ATOM 2729 C C . LYS B 1 41 ? 7.098 28.375 21.234 1 89.69 41 LYS B C 1
ATOM 2731 O O . LYS B 1 41 ? 6.465 29.312 21.719 1 89.69 41 LYS B O 1
ATOM 2736 N N . ASP B 1 42 ? 8.234 28.406 20.625 1 90.62 42 ASP B N 1
ATOM 2737 C CA . ASP B 1 42 ? 8.93 29.688 20.531 1 90.62 42 ASP B CA 1
ATOM 2738 C C . ASP B 1 42 ? 8.125 30.703 19.719 1 90.62 42 ASP B C 1
ATOM 2740 O O . ASP B 1 42 ? 8.352 31.906 19.812 1 90.62 42 ASP B O 1
ATOM 2744 N N . ARG B 1 43 ? 7.234 30.203 18.922 1 89.06 43 ARG B N 1
ATOM 2745 C CA . ARG B 1 43 ? 6.414 31.109 18.109 1 89.06 43 ARG B CA 1
ATOM 2746 C C . ARG B 1 43 ? 5.387 31.828 18.969 1 89.06 43 ARG B C 1
ATOM 2748 O O . ARG B 1 43 ? 4.844 32.875 18.562 1 89.06 43 ARG B O 1
ATOM 2755 N N . LYS B 1 44 ? 5.031 31.359 20.141 1 92.19 44 LYS B N 1
ATOM 2756 C CA . LYS B 1 44 ? 4.164 31.969 21.141 1 92.19 44 LYS B CA 1
ATOM 2757 C C . LYS B 1 44 ? 2.793 32.281 20.562 1 92.19 44 LYS B C 1
ATOM 2759 O O . LYS B 1 44 ? 2.285 33.406 20.734 1 92.19 44 LYS B O 1
ATOM 2764 N N . LEU B 1 45 ? 2.252 31.359 19.828 1 92.25 45 LEU B N 1
ATOM 2765 C CA . LEU B 1 45 ? 0.897 31.484 19.297 1 92.25 45 LEU B CA 1
ATOM 2766 C C . LEU B 1 45 ? -0.119 30.906 20.281 1 92.25 45 LEU B C 1
ATOM 2768 O O . LEU B 1 45 ? -0.074 29.703 20.578 1 92.25 45 LEU B O 1
ATOM 2772 N N . PRO B 1 46 ? -1.058 31.688 20.766 1 91.62 46 PRO B N 1
ATOM 2773 C CA . PRO B 1 46 ? -1.952 31.25 21.828 1 91.62 46 PRO B CA 1
ATOM 2774 C C . PRO B 1 46 ? -2.904 30.141 21.391 1 91.62 46 PRO B C 1
ATOM 2776 O O . PRO B 1 46 ? -3.396 29.375 22.219 1 91.62 46 PRO B O 1
ATOM 2779 N N . ASN B 1 47 ? -3.197 30.094 20.125 1 91.25 47 ASN B N 1
ATOM 2780 C CA . ASN B 1 47 ? -4.152 29.094 19.641 1 91.25 47 ASN B CA 1
ATOM 2781 C C . ASN B 1 47 ? -3.441 27.875 19.078 1 91.25 47 ASN B C 1
ATOM 2783 O O . ASN B 1 47 ? -4.047 27.078 18.344 1 91.25 47 ASN B O 1
ATOM 2787 N N . LEU B 1 48 ? -2.146 27.75 19.312 1 92.06 48 LEU B N 1
ATOM 2788 C CA . LEU B 1 48 ? -1.371 26.578 18.922 1 92.06 48 LEU B CA 1
ATOM 2789 C C . LEU B 1 48 ? -1.049 25.719 20.141 1 92.06 48 LEU B C 1
ATOM 2791 O O . LEU B 1 48 ? -0.307 26.156 21.031 1 92.06 48 LEU B O 1
ATOM 2795 N N . HIS B 1 49 ? -1.605 24.594 20.125 1 91.56 49 HIS B N 1
ATOM 2796 C CA . HIS B 1 49 ? -1.432 23.672 21.234 1 91.56 49 HIS B CA 1
ATOM 2797 C C . HIS B 1 49 ? -0.646 22.438 20.812 1 91.56 49 HIS B C 1
ATOM 2799 O O . HIS B 1 49 ? -0.954 21.812 19.797 1 91.56 49 HIS B O 1
ATOM 2805 N N . LEU B 1 50 ? 0.345 22.094 21.609 1 91.19 50 LEU B N 1
ATOM 2806 C CA . LEU B 1 50 ? 1.144 20.906 21.312 1 91.19 50 LEU B CA 1
ATOM 2807 C C . LEU B 1 50 ? 0.587 19.688 22.047 1 91.19 50 LEU B C 1
ATOM 2809 O O . LEU B 1 50 ? 0.157 19.781 23.188 1 91.19 50 LEU B O 1
ATOM 2813 N N . VAL B 1 51 ? 0.559 18.625 21.312 1 90.06 51 VAL B N 1
ATOM 2814 C CA . VAL B 1 51 ? 0.101 17.344 21.875 1 90.06 51 VAL B CA 1
ATOM 2815 C C . VAL B 1 51 ? 1.127 16.25 21.578 1 90.06 51 VAL B C 1
ATOM 2817 O O . VAL B 1 51 ? 1.605 16.125 20.453 1 90.06 51 VAL B O 1
ATOM 2820 N N . GLN B 1 52 ? 1.525 15.555 22.625 1 90.75 52 GLN B N 1
ATOM 2821 C CA . GLN B 1 52 ? 2.381 14.391 22.406 1 90.75 52 GLN B CA 1
ATOM 2822 C C . GLN B 1 52 ? 1.651 13.312 21.609 1 90.75 52 GLN B C 1
ATOM 2824 O O . GLN B 1 52 ? 0.602 12.828 22.031 1 90.75 52 GLN B O 1
ATOM 2829 N N . LEU B 1 53 ? 2.264 12.984 20.469 1 89.44 53 LEU B N 1
ATOM 2830 C CA . LEU B 1 53 ? 1.525 12.047 19.625 1 89.44 53 LEU B CA 1
ATOM 2831 C C . LEU B 1 53 ? 2.477 11.227 18.766 1 89.44 53 LEU B C 1
ATOM 2833 O O . LEU B 1 53 ? 3.162 11.766 17.891 1 89.44 53 LEU B O 1
ATOM 2837 N N . ASP B 1 54 ? 2.568 10 19.094 1 88.38 54 ASP B N 1
ATOM 2838 C CA . ASP B 1 54 ? 3.096 8.969 18.203 1 88.38 54 ASP B CA 1
ATOM 2839 C C . ASP B 1 54 ? 1.967 8.203 17.516 1 88.38 54 ASP B C 1
ATOM 2841 O O . ASP B 1 54 ? 1.189 7.512 18.188 1 88.38 54 ASP B O 1
ATOM 2845 N N . VAL B 1 55 ? 1.892 8.328 16.234 1 88.75 55 VAL B N 1
ATOM 2846 C CA . VAL B 1 55 ? 0.754 7.797 15.484 1 88.75 55 VAL B CA 1
ATOM 2847 C C . VAL B 1 55 ? 0.725 6.273 15.594 1 88.75 55 VAL B C 1
ATOM 2849 O O . VAL B 1 55 ? -0.273 5.637 15.25 1 88.75 55 VAL B O 1
ATOM 2852 N N . THR B 1 56 ? 1.84 5.672 16.047 1 90.38 56 THR B N 1
ATOM 2853 C CA . THR B 1 56 ? 1.889 4.223 16.203 1 90.38 56 THR B CA 1
ATOM 2854 C C . THR B 1 56 ? 1.525 3.82 17.641 1 90.38 56 THR B C 1
ATOM 2856 O O . THR B 1 56 ? 1.513 2.633 17.969 1 90.38 56 THR B O 1
ATOM 2859 N N . ASN B 1 57 ? 1.278 4.785 18.453 1 92.94 57 ASN B N 1
ATOM 2860 C CA . ASN B 1 57 ? 0.959 4.543 19.859 1 92.94 57 ASN B CA 1
ATOM 2861 C C . ASN B 1 57 ? -0.515 4.809 20.156 1 92.94 57 ASN B C 1
ATOM 2863 O O . ASN B 1 57 ? -0.933 5.961 20.266 1 92.94 57 ASN B O 1
ATOM 2867 N N . SER B 1 58 ? -1.244 3.729 20.391 1 93.12 58 SER B N 1
ATOM 2868 C CA . SER B 1 58 ? -2.689 3.83 20.562 1 93.12 58 SER B CA 1
ATOM 2869 C C . SER B 1 58 ? -3.053 4.629 21.797 1 93.12 58 SER B C 1
ATOM 2871 O O . SER B 1 58 ? -4.051 5.355 21.812 1 93.12 58 SER B O 1
ATOM 2873 N N . VAL B 1 59 ? -2.268 4.523 22.812 1 94.75 59 VAL B N 1
ATOM 2874 C CA . VAL B 1 59 ? -2.525 5.238 24.047 1 94.75 59 VAL B CA 1
ATOM 2875 C C . VAL B 1 59 ? -2.381 6.742 23.812 1 94.75 59 VAL B C 1
ATOM 2877 O O . VAL B 1 59 ? -3.246 7.523 24.219 1 94.75 59 VAL B O 1
ATOM 2880 N N . GLN B 1 60 ? -1.33 7.133 23.156 1 92.88 60 GLN B N 1
ATOM 2881 C CA . GLN B 1 60 ? -1.111 8.547 22.875 1 92.88 60 GLN B CA 1
ATOM 2882 C C . GLN B 1 60 ? -2.193 9.102 21.953 1 92.88 60 GLN B C 1
ATOM 2884 O O . GLN B 1 60 ? -2.619 10.25 22.094 1 92.88 60 GLN B O 1
ATOM 2889 N N . ILE B 1 61 ? -2.641 8.312 21.031 1 92.31 61 ILE B N 1
ATOM 2890 C CA . ILE B 1 61 ? -3.707 8.727 20.125 1 92.31 61 ILE B CA 1
ATOM 2891 C C . ILE B 1 61 ? -4.98 9 20.922 1 92.31 61 ILE B C 1
ATOM 2893 O O . ILE B 1 61 ? -5.625 10.039 20.734 1 92.31 61 ILE B O 1
ATOM 2897 N N . GLN B 1 62 ? -5.289 8.094 21.781 1 92.88 62 GLN B N 1
ATOM 2898 C CA . GLN B 1 62 ? -6.492 8.266 22.594 1 92.88 62 GLN B CA 1
ATOM 2899 C C . GLN B 1 62 ? -6.379 9.484 23.5 1 92.88 62 GLN B C 1
ATOM 2901 O O . GLN B 1 62 ? -7.355 10.211 23.688 1 92.88 62 GLN B O 1
ATOM 2906 N N . GLU B 1 63 ? -5.238 9.672 24.047 1 93.12 63 GLU B N 1
ATOM 2907 C CA . GLU B 1 63 ? -5.008 10.852 24.875 1 93.12 63 GLU B CA 1
ATOM 2908 C C . GLU B 1 63 ? -5.195 12.133 24.062 1 93.12 63 GLU B C 1
ATOM 2910 O O . GLU B 1 63 ? -5.75 13.117 24.562 1 93.12 63 GLU B O 1
ATOM 2915 N N . ALA B 1 64 ? -4.699 12.109 22.875 1 90.5 64 ALA B N 1
ATOM 2916 C CA . ALA B 1 64 ? -4.875 13.266 22 1 90.5 64 ALA B CA 1
ATOM 2917 C C . ALA B 1 64 ? -6.352 13.516 21.703 1 90.5 64 ALA B C 1
ATOM 2919 O O . ALA B 1 64 ? -6.809 14.664 21.734 1 90.5 64 ALA B O 1
ATOM 2920 N N . VAL B 1 65 ? -7.105 12.469 21.453 1 90.88 65 VAL B N 1
ATOM 2921 C CA . VAL B 1 65 ? -8.539 12.578 21.203 1 90.88 65 VAL B CA 1
ATOM 2922 C C . VAL B 1 65 ? -9.234 13.188 22.422 1 90.88 65 VAL B C 1
ATOM 2924 O O . VAL B 1 65 ? -10.031 14.117 22.281 1 90.88 65 VAL B O 1
ATOM 2927 N N . ASN B 1 66 ? -8.914 12.656 23.531 1 92.12 66 ASN B N 1
ATOM 2928 C CA . ASN B 1 66 ? -9.516 13.148 24.766 1 92.12 66 ASN B CA 1
ATOM 2929 C C . ASN B 1 66 ? -9.211 14.625 24.984 1 92.12 66 ASN B C 1
ATOM 2931 O O . ASN B 1 66 ? -10.078 15.391 25.406 1 92.12 66 ASN B O 1
ATOM 2935 N N . ARG B 1 67 ? -8.023 14.961 24.719 1 90.19 67 ARG B N 1
ATOM 2936 C CA . ARG B 1 67 ? -7.605 16.344 24.891 1 90.19 67 ARG B CA 1
ATOM 2937 C C . ARG B 1 67 ? -8.398 17.266 23.969 1 90.19 67 ARG B C 1
ATOM 2939 O O . ARG B 1 67 ? -8.867 18.328 24.391 1 90.19 67 ARG B O 1
ATOM 2946 N N . VAL B 1 68 ? -8.492 16.875 22.734 1 88.88 68 VAL B N 1
ATOM 2947 C CA . VAL B 1 68 ? -9.219 17.672 21.75 1 88.88 68 VAL B CA 1
ATOM 2948 C C . VAL B 1 68 ? -10.688 17.766 22.141 1 88.88 68 VAL B C 1
ATOM 2950 O O . VAL B 1 68 ? -11.289 18.844 22.078 1 88.88 68 VAL B O 1
ATOM 2953 N N . GLN B 1 69 ? -11.25 16.688 22.562 1 87.5 69 GLN B N 1
ATOM 2954 C CA . GLN B 1 69 ? -12.656 16.641 22.953 1 87.5 69 GLN B CA 1
ATOM 2955 C C . GLN B 1 69 ? -12.922 17.562 24.141 1 87.5 69 GLN B C 1
ATOM 2957 O O . GLN B 1 69 ? -13.945 18.25 24.188 1 87.5 69 GLN B O 1
ATOM 2962 N N . LYS B 1 70 ? -12 17.547 25.031 1 88.62 70 LYS B N 1
ATOM 2963 C CA . LYS B 1 70 ? -12.172 18.297 26.266 1 88.62 70 LYS B CA 1
ATOM 2964 C C . LYS B 1 70 ? -11.977 19.797 26.047 1 88.62 70 LYS B C 1
ATOM 2966 O O . LYS B 1 70 ? -12.625 20.625 26.703 1 88.62 70 LYS B O 1
ATOM 2971 N N . THR B 1 71 ? -11.125 20.094 25.172 1 85.12 71 THR B N 1
ATOM 2972 C CA . THR B 1 71 ? -10.695 21.5 25.094 1 85.12 71 THR B CA 1
ATOM 2973 C C . THR B 1 71 ? -11.281 22.188 23.875 1 85.12 71 THR B C 1
ATOM 2975 O O . THR B 1 71 ? -11.195 23.406 23.734 1 85.12 71 THR B O 1
ATOM 2978 N N . SER B 1 72 ? -11.859 21.234 23.047 1 76.62 72 SER B N 1
ATOM 2979 C CA . SER B 1 72 ? -12.367 21.844 21.828 1 76.62 72 SER B CA 1
ATOM 2980 C C . SER B 1 72 ? -13.867 21.609 21.672 1 76.62 72 SER B C 1
ATOM 2982 O O . SER B 1 72 ? -14.406 20.641 22.219 1 76.62 72 SER B O 1
ATOM 2984 N N . GLY B 1 73 ? -14.695 22.5 21.344 1 75.44 73 GLY B N 1
ATOM 2985 C CA . GLY B 1 73 ? -16.109 22.344 21.047 1 75.44 73 GLY B CA 1
ATOM 2986 C C . GLY B 1 73 ? -16.375 21.5 19.812 1 75.44 73 GLY B C 1
ATOM 2987 O O . GLY B 1 73 ? -17.516 21.375 19.359 1 75.44 73 GLY B O 1
ATOM 2988 N N . GLY B 1 74 ? -15.312 20.953 19.266 1 83.19 74 GLY B N 1
ATOM 2989 C CA . GLY B 1 74 ? -15.453 20.188 18.031 1 83.19 74 GLY B CA 1
ATOM 2990 C C . GLY B 1 74 ? -14.195 20.156 17.203 1 83.19 74 GLY B C 1
ATOM 2991 O O . GLY B 1 74 ? -13.227 20.859 17.5 1 83.19 74 GLY B O 1
ATOM 2992 N N . LEU B 1 75 ? -14.125 19.266 16.219 1 90.81 75 LEU B N 1
ATOM 2993 C CA . LEU B 1 75 ? -12.977 19.156 15.336 1 90.81 75 LEU B CA 1
ATOM 2994 C C . LEU B 1 75 ? -13.398 19.297 13.875 1 90.81 75 LEU B C 1
ATOM 2996 O O . LEU B 1 75 ? -14.242 18.547 13.391 1 90.81 75 LEU B O 1
ATOM 3000 N N . TRP B 1 76 ? -12.82 20.297 13.266 1 91.75 76 TRP B N 1
ATOM 3001 C CA . TRP B 1 76 ? -13.148 20.578 11.875 1 91.75 76 TRP B CA 1
ATOM 3002 C C . TRP B 1 76 ? -12.375 19.672 10.93 1 91.75 76 TRP B C 1
ATOM 3004 O O . TRP B 1 76 ? -12.93 19.172 9.945 1 91.75 76 TRP B O 1
ATOM 3014 N N . GLY B 1 77 ? -11.102 19.531 11.312 1 92.81 77 GLY B N 1
ATOM 3015 C CA . GLY B 1 77 ? -10.344 18.719 10.359 1 92.81 77 GLY B CA 1
ATOM 3016 C C . GLY B 1 77 ? -9.047 18.188 10.938 1 92.81 77 GLY B C 1
ATOM 3017 O O . GLY B 1 77 ? -8.633 18.594 12.023 1 92.81 77 GLY B O 1
ATOM 3018 N N . VAL B 1 78 ? -8.516 17.25 10.211 1 92.69 78 VAL B N 1
ATOM 3019 C CA . VAL B 1 78 ? -7.227 16.641 10.547 1 92.69 78 VAL B CA 1
ATOM 3020 C C . VAL B 1 78 ? -6.332 16.625 9.312 1 92.69 78 VAL B C 1
ATOM 3022 O O . VAL B 1 78 ? -6.793 16.328 8.203 1 92.69 78 VAL B O 1
ATOM 3025 N N . ILE B 1 79 ? -5.109 17.062 9.516 1 91.56 79 ILE B N 1
ATOM 3026 C CA . ILE B 1 79 ? -4.082 16.922 8.492 1 91.56 79 ILE B CA 1
ATOM 3027 C C . ILE B 1 79 ? -3.062 15.867 8.914 1 91.56 79 ILE B C 1
ATOM 3029 O O . ILE B 1 79 ? -2.33 16.062 9.891 1 91.56 79 ILE B O 1
ATOM 3033 N N . ASN B 1 80 ? -3.105 14.781 8.195 1 89.38 80 ASN B N 1
ATOM 3034 C CA . ASN B 1 80 ? -2.135 13.711 8.414 1 89.38 80 ASN B CA 1
ATOM 3035 C C . ASN B 1 80 ? -0.91 13.875 7.52 1 89.38 80 ASN B C 1
ATOM 3037 O O . ASN B 1 80 ? -1.021 13.836 6.293 1 89.38 80 ASN B O 1
ATOM 3041 N N . ASN B 1 81 ? 0.281 13.961 8.109 1 83.62 81 ASN B N 1
ATOM 3042 C CA . ASN B 1 81 ? 1.455 14.195 7.273 1 83.62 81 ASN B CA 1
ATOM 3043 C C . ASN B 1 81 ? 2.611 13.281 7.664 1 83.62 81 ASN B C 1
ATOM 3045 O O . ASN B 1 81 ? 3.678 13.32 7.047 1 83.62 81 ASN B O 1
ATOM 3049 N N . ALA B 1 82 ? 2.471 12.43 8.547 1 74 82 ALA B N 1
ATOM 3050 C CA . ALA B 1 82 ? 3.561 11.562 8.992 1 74 82 ALA B CA 1
ATOM 3051 C C . ALA B 1 82 ? 4.004 10.625 7.871 1 74 82 ALA B C 1
ATOM 3053 O O . ALA B 1 82 ? 3.176 10.109 7.117 1 74 82 ALA B O 1
ATOM 3054 N N . GLY B 1 83 ? 5.305 10.516 7.715 1 75.69 83 GLY B N 1
ATOM 3055 C CA . GLY B 1 83 ? 5.859 9.57 6.754 1 75.69 83 GLY B CA 1
ATOM 3056 C C . GLY B 1 83 ? 7.371 9.484 6.809 1 75.69 83 GLY B C 1
ATOM 3057 O O . GLY B 1 83 ? 8.039 10.453 7.176 1 75.69 83 GLY B O 1
ATOM 3058 N N . PHE B 1 84 ? 7.812 8.367 6.582 1 80.81 84 PHE B N 1
ATOM 3059 C CA . PHE B 1 84 ? 9.25 8.18 6.461 1 80.81 84 PHE B CA 1
ATOM 3060 C C . PHE B 1 84 ? 9.57 6.953 5.609 1 80.81 84 PHE B C 1
ATOM 3062 O O . PHE B 1 84 ? 8.703 6.113 5.375 1 80.81 84 PHE B O 1
ATOM 3069 N N . GLY B 1 85 ? 10.766 6.945 5.039 1 86.19 85 GLY B N 1
ATOM 3070 C CA . GLY B 1 85 ? 11.234 5.855 4.195 1 86.19 85 GLY B CA 1
ATOM 3071 C C . GLY B 1 85 ? 12.68 5.48 4.449 1 86.19 85 GLY B C 1
ATOM 3072 O O . GLY B 1 85 ? 13.453 6.289 4.973 1 86.19 85 GLY B O 1
ATOM 3073 N N . ILE B 1 86 ? 13.016 4.301 4.176 1 88.06 86 ILE B N 1
ATOM 3074 C CA . ILE B 1 86 ? 14.367 3.766 4.34 1 88.06 86 ILE B CA 1
ATOM 3075 C C . ILE B 1 86 ? 14.953 3.428 2.973 1 88.06 86 ILE B C 1
ATOM 3077 O O . ILE B 1 86 ? 14.367 2.662 2.207 1 88.06 86 ILE B O 1
ATOM 3081 N N . PRO B 1 87 ? 16.078 4.008 2.689 1 89.38 87 PRO B N 1
ATOM 3082 C CA . PRO B 1 87 ? 16.672 3.721 1.383 1 89.38 87 PRO B CA 1
ATOM 3083 C C . PRO B 1 87 ? 17.219 2.295 1.279 1 89.38 87 PRO B C 1
ATOM 3085 O O . PRO B 1 87 ? 17.875 1.812 2.201 1 89.38 87 PRO B O 1
ATOM 3088 N N . GLY B 1 88 ? 16.938 1.631 0.132 1 91 88 GLY B N 1
ATOM 3089 C CA . GLY B 1 88 ? 17.469 0.301 -0.137 1 91 88 GLY B CA 1
ATOM 3090 C C . GLY B 1 88 ? 16.641 -0.471 -1.15 1 91 88 GLY B C 1
ATOM 3091 O O . GLY B 1 88 ? 15.422 -0.332 -1.2 1 91 88 GLY B O 1
ATOM 3092 N N . ASP B 1 89 ? 17.344 -1.324 -1.909 1 92.69 89 ASP B N 1
ATOM 3093 C CA . ASP B 1 89 ? 16.672 -2.217 -2.844 1 92.69 89 ASP B CA 1
ATOM 3094 C C . ASP B 1 89 ? 15.812 -3.242 -2.1 1 92.69 89 ASP B C 1
ATOM 3096 O O . ASP B 1 89 ? 16.031 -3.492 -0.912 1 92.69 89 ASP B O 1
ATOM 3100 N N . ILE B 1 90 ? 14.945 -3.816 -2.809 1 93.19 90 ILE B N 1
ATOM 3101 C CA . ILE B 1 90 ? 14.008 -4.773 -2.232 1 93.19 90 ILE B CA 1
ATOM 3102 C C . ILE B 1 90 ? 14.773 -5.961 -1.651 1 93.19 90 ILE B C 1
ATOM 3104 O O . ILE B 1 90 ? 14.445 -6.449 -0.569 1 93.19 90 ILE B O 1
ATOM 3108 N N . GLU B 1 91 ? 15.789 -6.348 -2.311 1 91.25 91 GLU B N 1
ATOM 3109 C CA . GLU B 1 91 ? 16.547 -7.504 -1.843 1 91.25 91 GLU B CA 1
ATOM 3110 C C . GLU B 1 91 ? 17.312 -7.184 -0.56 1 91.25 91 GLU B C 1
ATOM 3112 O O . GLU B 1 91 ? 17.5 -8.055 0.287 1 91.25 91 GLU B O 1
ATOM 3117 N N . PHE B 1 92 ? 17.703 -5.918 -0.374 1 90.12 92 PHE B N 1
ATOM 3118 C CA . PHE B 1 92 ? 18.5 -5.504 0.778 1 90.12 92 PHE B CA 1
ATOM 3119 C C . PHE B 1 92 ? 17.594 -5.152 1.957 1 90.12 92 PHE B C 1
ATOM 3121 O O . PHE B 1 92 ? 17.922 -5.461 3.105 1 90.12 92 PHE B O 1
ATOM 3128 N N . CYS B 1 93 ? 16.6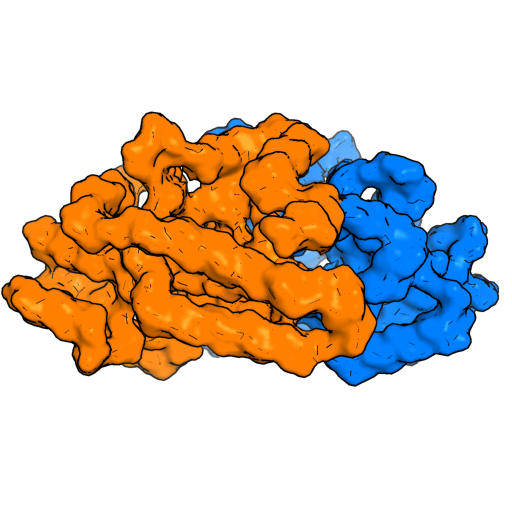09 -4.551 1.65 1 92.44 93 CYS B N 1
ATOM 3129 C CA . CYS B 1 93 ? 15.727 -4.039 2.701 1 92.44 93 CYS B CA 1
ATOM 3130 C C . CYS B 1 93 ? 15.211 -5.172 3.582 1 92.44 93 CYS B C 1
ATOM 3132 O O . CYS B 1 93 ? 14.789 -6.215 3.076 1 92.44 93 CYS B O 1
ATOM 3134 N N . LEU B 1 94 ? 15.328 -4.957 4.863 1 94.19 94 LEU B N 1
ATOM 3135 C CA . LEU B 1 94 ? 14.797 -5.938 5.801 1 94.19 94 LEU B CA 1
ATOM 3136 C C . LEU B 1 94 ? 13.273 -5.871 5.855 1 94.19 94 LEU B C 1
ATOM 3138 O O . LEU B 1 94 ? 12.688 -4.805 5.641 1 94.19 94 LEU B O 1
ATOM 3142 N N . LEU B 1 95 ? 12.672 -7.016 6.133 1 95.06 95 LEU B N 1
ATOM 3143 C CA . LEU B 1 95 ? 11.219 -7.023 6.246 1 95.06 95 LEU B CA 1
ATOM 3144 C C . LEU B 1 95 ? 10.758 -6.082 7.352 1 95.06 95 LEU B C 1
ATOM 3146 O O . LEU B 1 95 ? 9.695 -5.465 7.242 1 95.06 95 LEU B O 1
ATOM 3150 N N . ASP B 1 96 ? 11.508 -6.02 8.375 1 94.81 96 ASP B N 1
ATOM 3151 C CA . ASP B 1 96 ? 11.164 -5.133 9.477 1 94.81 96 ASP B CA 1
ATOM 3152 C C . ASP B 1 96 ? 11.141 -3.674 9.031 1 94.81 96 ASP B C 1
ATOM 3154 O O . ASP B 1 96 ? 10.383 -2.863 9.578 1 94.81 96 ASP B O 1
ATOM 3158 N N . HIS B 1 97 ? 11.992 -3.318 8.078 1 94.44 97 HIS B N 1
ATOM 3159 C CA . HIS B 1 97 ? 11.953 -1.974 7.52 1 94.44 97 HIS B CA 1
ATOM 3160 C C . HIS B 1 97 ? 10.609 -1.688 6.855 1 94.44 97 HIS B C 1
ATOM 3162 O O . HIS B 1 97 ? 10.047 -0.606 7.031 1 94.44 97 HIS B O 1
ATOM 3168 N N . TYR B 1 98 ? 10.141 -2.68 6.113 1 95.62 98 TYR B N 1
ATOM 3169 C CA . TYR B 1 98 ? 8.828 -2.543 5.488 1 95.62 98 TYR B CA 1
ATOM 3170 C C . TYR B 1 98 ? 7.734 -2.383 6.535 1 95.62 98 TYR B C 1
ATOM 3172 O O . TYR B 1 98 ? 6.891 -1.49 6.434 1 95.62 98 TYR B O 1
ATOM 3180 N N . ARG B 1 99 ? 7.797 -3.258 7.543 1 95.94 99 ARG B N 1
ATOM 3181 C CA . ARG B 1 99 ? 6.797 -3.219 8.602 1 95.94 99 ARG B CA 1
ATOM 3182 C C . ARG B 1 99 ? 6.805 -1.87 9.32 1 95.94 99 ARG B C 1
ATOM 3184 O O . ARG B 1 99 ? 5.746 -1.319 9.625 1 95.94 99 ARG B O 1
ATOM 3191 N N . LYS B 1 100 ? 7.957 -1.393 9.539 1 93 100 LYS B N 1
ATOM 3192 C CA . LYS B 1 100 ? 8.086 -0.108 10.227 1 93 100 LYS B CA 1
ATOM 3193 C C . LYS B 1 100 ? 7.477 1.019 9.391 1 93 100 LYS B C 1
ATOM 3195 O O . LYS B 1 100 ? 6.699 1.827 9.906 1 93 100 LYS B O 1
ATOM 3200 N N . CYS B 1 101 ? 7.844 1.086 8.141 1 93.12 101 CYS B N 1
ATOM 3201 C CA . CYS B 1 101 ? 7.293 2.104 7.254 1 93.12 101 CYS B CA 1
ATOM 3202 C C . CYS B 1 101 ? 5.781 1.977 7.145 1 93.12 101 CYS B C 1
AT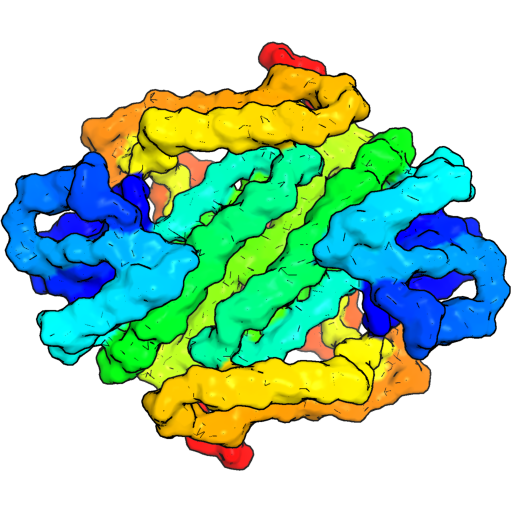OM 3204 O O . CYS B 1 101 ? 5.066 2.98 7.156 1 93.12 101 CYS B O 1
ATOM 3206 N N . GLN B 1 102 ? 5.305 0.761 7.047 1 95.62 102 GLN B N 1
ATOM 3207 C CA . GLN B 1 102 ? 3.869 0.523 6.965 1 95.62 102 GLN B CA 1
ATOM 3208 C C . GLN B 1 102 ? 3.16 0.986 8.234 1 95.62 102 GLN B C 1
ATOM 3210 O O . GLN B 1 102 ? 2.078 1.572 8.172 1 95.62 102 GLN B O 1
ATOM 3215 N N . GLU B 1 103 ? 3.746 0.711 9.312 1 94.75 103 GLU B N 1
ATOM 3216 C CA . GLU B 1 103 ? 3.135 1.062 10.586 1 94.75 103 GLU B CA 1
ATOM 3217 C C . GLU B 1 103 ? 3.02 2.574 10.75 1 94.75 103 GLU B C 1
ATOM 3219 O O . GLU B 1 103 ? 1.987 3.08 11.188 1 94.75 103 GLU B O 1
ATOM 3224 N N . VAL B 1 104 ? 4 3.312 10.375 1 90.44 104 VAL B N 1
ATOM 3225 C CA . VAL B 1 104 ? 4.039 4.758 10.562 1 90.44 104 VAL B CA 1
ATOM 3226 C C . VAL B 1 104 ? 3.221 5.445 9.469 1 90.44 104 VAL B C 1
ATOM 3228 O O . VAL B 1 104 ? 2.285 6.191 9.766 1 90.44 104 VAL B O 1
ATOM 3231 N N . ASN B 1 105 ? 3.525 5.109 8.234 1 90.94 105 ASN B N 1
ATOM 3232 C CA . ASN B 1 105 ? 2.988 5.852 7.098 1 90.94 105 ASN B CA 1
ATOM 3233 C C . ASN B 1 105 ? 1.542 5.465 6.805 1 90.94 105 ASN B C 1
ATOM 3235 O O . ASN B 1 105 ? 0.758 6.285 6.328 1 90.94 105 ASN B O 1
ATOM 3239 N N . LEU B 1 106 ? 1.218 4.18 7.039 1 93.69 106 LEU B N 1
ATOM 3240 C CA . LEU B 1 106 ? -0.095 3.688 6.633 1 93.69 106 LEU B CA 1
ATOM 3241 C C . LEU B 1 106 ? -0.985 3.453 7.848 1 93.69 106 LEU B C 1
ATOM 3243 O O . LEU B 1 106 ? -1.905 4.23 8.109 1 93.69 106 LEU B O 1
ATOM 3247 N N . ASN B 1 107 ? -0.576 2.514 8.672 1 95.5 107 ASN B N 1
ATOM 3248 C CA . ASN B 1 107 ? -1.414 2.154 9.812 1 95.5 107 ASN B CA 1
ATOM 3249 C C . ASN B 1 107 ? -1.556 3.316 10.789 1 95.5 107 ASN B C 1
ATOM 3251 O O . ASN B 1 107 ? -2.613 3.5 11.391 1 95.5 107 ASN B O 1
ATOM 3255 N N . GLY B 1 108 ? -0.459 4.043 10.969 1 93.06 108 GLY B N 1
ATOM 3256 C CA . GLY B 1 108 ? -0.534 5.227 11.812 1 93.06 108 GLY B CA 1
ATOM 3257 C C . GLY B 1 108 ? -1.53 6.254 11.305 1 93.06 108 GLY B C 1
ATOM 3258 O O . GLY B 1 108 ? -2.311 6.801 12.086 1 93.06 108 GLY B O 1
ATOM 3259 N N . GLN B 1 109 ? -1.537 6.52 10.023 1 91.31 109 GLN B N 1
ATOM 3260 C CA . GLN B 1 109 ? -2.477 7.465 9.43 1 91.31 109 GLN B CA 1
ATOM 3261 C C . GLN B 1 109 ? -3.912 6.957 9.531 1 91.31 109 GLN B C 1
ATOM 3263 O O . GLN B 1 109 ? -4.828 7.73 9.828 1 91.31 109 GLN B O 1
ATOM 3268 N N . ILE B 1 110 ? -4.086 5.684 9.305 1 94.94 110 ILE B N 1
ATOM 3269 C CA . ILE B 1 110 ? -5.41 5.078 9.414 1 94.94 110 ILE B CA 1
ATOM 3270 C C . ILE B 1 110 ? -5.906 5.199 10.852 1 94.94 110 ILE B C 1
ATOM 3272 O O . ILE B 1 110 ? -7.074 5.523 11.086 1 94.94 110 ILE B O 1
ATOM 3276 N N . ALA B 1 111 ? -5.031 4.949 11.797 1 94.31 111 ALA B N 1
ATOM 3277 C CA . ALA B 1 111 ? -5.375 5.047 13.219 1 94.31 111 ALA B CA 1
ATOM 3278 C C . ALA B 1 111 ? -5.844 6.453 13.57 1 94.31 111 ALA B C 1
ATOM 3280 O O . ALA B 1 111 ? -6.828 6.621 14.297 1 94.31 111 ALA B O 1
ATOM 3281 N N . ILE B 1 112 ? -5.152 7.414 13.039 1 92.69 112 ILE B N 1
ATOM 3282 C CA . ILE B 1 112 ? -5.504 8.805 13.312 1 92.69 112 ILE B CA 1
ATOM 3283 C C . ILE B 1 112 ? -6.867 9.117 12.703 1 92.69 112 ILE B C 1
ATOM 3285 O O . ILE B 1 112 ? -7.723 9.719 13.359 1 92.69 112 ILE B O 1
ATOM 3289 N N . VAL B 1 113 ? -7.066 8.742 11.492 1 93 113 VAL B N 1
ATOM 3290 C CA . VAL B 1 113 ? -8.344 8.961 10.812 1 93 113 VAL B CA 1
ATOM 3291 C C . VAL B 1 113 ? -9.477 8.336 11.625 1 93 113 VAL B C 1
ATOM 3293 O O . VAL B 1 113 ? -10.469 9 11.93 1 93 113 VAL B O 1
ATOM 3296 N N . LYS B 1 114 ? -9.273 7.117 11.992 1 93.25 114 LYS B N 1
ATOM 3297 C CA . LYS B 1 114 ? -10.312 6.395 12.734 1 93.25 114 LYS B CA 1
ATOM 3298 C C . LYS B 1 114 ? -10.609 7.074 14.062 1 93.25 114 LYS B C 1
ATOM 3300 O O . LYS B 1 114 ? -11.766 7.168 14.469 1 93.25 114 LYS B O 1
ATOM 3305 N N . ALA B 1 115 ? -9.594 7.508 14.734 1 91.44 115 ALA B N 1
ATOM 3306 C CA . ALA B 1 115 ? -9.727 8.07 16.078 1 91.44 115 ALA B CA 1
ATOM 3307 C C . ALA B 1 115 ? -10.523 9.375 16.047 1 91.44 115 ALA B C 1
ATOM 3309 O O . ALA B 1 115 ? -11.312 9.656 16.953 1 91.44 115 ALA B O 1
ATOM 3310 N N . PHE B 1 116 ? -10.367 10.148 14.992 1 91.81 116 PHE B N 1
ATOM 3311 C CA . PHE B 1 116 ? -10.922 11.492 15.008 1 91.81 116 PHE B CA 1
ATOM 3312 C C . PHE B 1 116 ? -12.156 11.578 14.117 1 91.81 116 PHE B C 1
ATOM 3314 O O . PHE B 1 116 ? -12.898 12.562 14.164 1 91.81 116 PHE B O 1
ATOM 3321 N N . LEU B 1 117 ? -12.375 10.555 13.344 1 92.44 117 LEU B N 1
ATOM 3322 C CA . LEU B 1 117 ? -13.438 10.562 12.344 1 92.44 117 LEU B CA 1
ATOM 3323 C C . LEU B 1 117 ? -14.797 10.812 13 1 92.44 117 LEU B C 1
ATOM 3325 O O . LEU B 1 117 ? -15.617 11.562 12.469 1 92.44 117 LEU B O 1
ATOM 3329 N N . PRO B 1 118 ? -15.078 10.234 14.148 1 90.88 118 PRO B N 1
ATOM 3330 C CA . PRO B 1 118 ? -16.391 10.5 14.758 1 90.88 118 PRO B CA 1
ATOM 3331 C C . PRO B 1 118 ? -16.609 11.992 15.023 1 90.88 118 PRO B C 1
ATOM 3333 O O . PRO B 1 118 ? -17.719 12.5 14.789 1 90.88 118 PRO B O 1
ATOM 3336 N N . MET B 1 119 ? -15.656 12.695 15.477 1 90.31 119 MET B N 1
ATOM 3337 C CA . MET B 1 119 ? -15.773 14.125 15.727 1 90.31 119 MET B CA 1
ATOM 3338 C C . MET B 1 119 ? -15.906 14.898 14.414 1 90.31 119 MET B C 1
ATOM 3340 O O . MET B 1 119 ? -16.672 15.852 14.32 1 90.31 119 MET B O 1
ATOM 3344 N N . ILE B 1 120 ? -15.219 14.438 13.453 1 92.38 120 ILE B N 1
ATOM 3345 C CA . ILE B 1 120 ? -15.211 15.109 12.156 1 92.38 120 ILE B CA 1
ATOM 3346 C C . ILE B 1 120 ? -16.547 14.906 11.461 1 92.38 120 ILE B C 1
ATOM 3348 O O . ILE B 1 120 ? -17.062 15.82 10.797 1 92.38 120 ILE B O 1
ATOM 3352 N N . ARG B 1 121 ? -17.109 13.75 11.586 1 91.19 121 ARG B N 1
ATOM 3353 C CA . ARG B 1 121 ? -18.422 13.477 11.008 1 91.19 121 ARG B CA 1
ATOM 3354 C C . ARG B 1 121 ? -19.484 14.422 11.57 1 91.19 121 ARG B C 1
ATOM 3356 O O . ARG B 1 121 ? -20.312 14.938 10.828 1 91.19 121 ARG B O 1
ATOM 3363 N N . LYS B 1 122 ? -19.406 14.633 12.812 1 89.25 122 LYS B N 1
ATOM 3364 C CA . LYS B 1 122 ? -20.375 15.5 13.469 1 89.25 122 LYS B CA 1
ATOM 3365 C C . LYS B 1 122 ? -20.297 16.922 12.93 1 89.25 122 LYS B C 1
ATOM 3367 O O . LYS B 1 122 ? -21.312 17.594 12.789 1 89.25 122 LYS B O 1
ATOM 3372 N N . SER B 1 123 ? -19.109 17.312 12.617 1 90.62 123 SER B N 1
ATOM 3373 C CA . SER B 1 123 ? -18.906 18.672 12.148 1 90.62 123 SER B CA 1
ATOM 3374 C C . SER B 1 123 ? -18.984 18.75 10.625 1 90.62 123 SER B C 1
ATOM 3376 O O . SER B 1 123 ? -18.906 19.828 10.047 1 90.62 123 SER B O 1
ATOM 3378 N N . LYS B 1 124 ? -19.141 17.562 9.969 1 93.44 124 LYS B N 1
ATOM 3379 C CA . LYS B 1 124 ? -19.047 17.5 8.508 1 93.44 124 LYS B CA 1
ATOM 3380 C C . LYS B 1 124 ? -17.781 18.188 8.016 1 93.44 124 LYS B C 1
ATOM 3382 O O . LYS B 1 124 ? -17.844 19.031 7.109 1 93.44 124 LYS B O 1
ATOM 3387 N N . GLY B 1 125 ? -16.703 17.797 8.68 1 94.5 125 GLY B N 1
ATOM 3388 C CA . GLY B 1 125 ? -15.438 18.484 8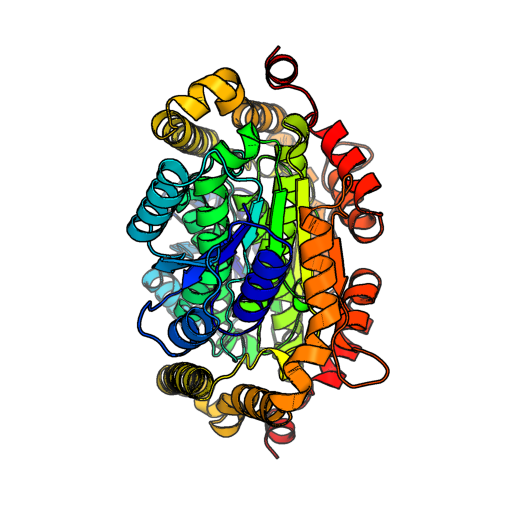.5 1 94.5 125 GLY B CA 1
ATOM 3389 C C . GLY B 1 125 ? -14.586 17.875 7.398 1 94.5 125 GLY B C 1
ATOM 3390 O O . GLY B 1 125 ? -15.094 17.484 6.352 1 94.5 125 GLY B O 1
ATOM 3391 N N . ARG B 1 126 ? -13.234 17.969 7.656 1 95.19 126 ARG B N 1
ATOM 3392 C CA . ARG B 1 126 ? -12.289 17.641 6.59 1 95.19 126 ARG B CA 1
ATOM 3393 C C . ARG B 1 126 ? -11.227 16.672 7.078 1 95.19 126 ARG B C 1
ATOM 3395 O O . ARG B 1 126 ? -10.766 16.766 8.219 1 95.19 126 ARG B O 1
ATOM 3402 N N . ILE B 1 127 ? -10.93 15.766 6.211 1 94.5 127 ILE B N 1
ATOM 3403 C CA . ILE B 1 127 ? -9.742 14.938 6.383 1 94.5 127 ILE B CA 1
ATOM 3404 C C . ILE B 1 127 ? -8.758 15.211 5.25 1 94.5 127 ILE B C 1
ATOM 3406 O O . ILE B 1 127 ? -9.117 15.117 4.074 1 94.5 127 ILE B O 1
ATOM 3410 N N . VAL B 1 128 ? -7.539 15.586 5.645 1 93.75 128 VAL B N 1
ATOM 3411 C CA . VAL B 1 128 ? -6.488 15.867 4.672 1 93.75 128 VAL B CA 1
ATOM 3412 C C . VAL B 1 128 ? -5.305 14.938 4.906 1 93.75 128 VAL B C 1
ATOM 3414 O O . VAL B 1 128 ? -4.672 14.977 5.965 1 93.75 128 VAL B O 1
ATOM 3417 N N . ASN B 1 129 ? -5.07 14.086 3.943 1 92.12 129 ASN B N 1
ATOM 3418 C CA . ASN B 1 129 ? -3.932 13.172 4.02 1 92.12 129 ASN B CA 1
ATOM 3419 C C . ASN B 1 129 ? -2.816 13.586 3.062 1 92.12 129 ASN B C 1
ATOM 3421 O O . ASN B 1 129 ? -3.074 13.898 1.897 1 92.12 129 ASN B O 1
ATOM 3425 N N . VAL B 1 130 ? -1.586 13.57 3.592 1 87.62 130 VAL B N 1
ATOM 3426 C CA . VAL B 1 130 ? -0.432 13.953 2.785 1 87.62 130 VAL B CA 1
ATOM 3427 C C . VAL B 1 130 ? 0.288 12.703 2.287 1 87.62 130 VAL B C 1
ATOM 3429 O O . VAL B 1 130 ? 0.795 11.914 3.086 1 87.62 130 VAL B O 1
ATOM 3432 N N . SER B 1 131 ? 0.289 12.523 1.04 1 88.56 131 SER B N 1
ATOM 3433 C CA . SER B 1 131 ? 1.033 11.445 0.39 1 88.56 131 SER B CA 1
ATOM 3434 C C . SER B 1 131 ? 2.32 11.969 -0.24 1 88.56 131 SER B C 1
ATOM 3436 O O . SER B 1 131 ? 3.182 12.516 0.454 1 88.56 131 SER B O 1
ATOM 3438 N N . SER B 1 132 ? 2.568 11.727 -1.448 1 81.12 132 SER B N 1
ATOM 3439 C CA . SER B 1 132 ? 3.715 12.133 -2.256 1 81.12 132 SER B CA 1
ATOM 3440 C C . SER B 1 132 ? 3.451 11.906 -3.742 1 81.12 132 SER B C 1
ATOM 3442 O O . SER B 1 132 ? 2.588 11.102 -4.109 1 81.12 132 SER B O 1
ATOM 3444 N N . VAL B 1 133 ? 4.18 12.648 -4.5 1 76.44 133 VAL B N 1
ATOM 3445 C CA . VAL B 1 133 ? 4.156 12.328 -5.922 1 76.44 133 VAL B CA 1
ATOM 3446 C C . VAL B 1 133 ? 4.605 10.883 -6.133 1 76.44 133 VAL B C 1
ATOM 3448 O O . VAL B 1 133 ? 4.195 10.234 -7.102 1 76.44 133 VAL B O 1
ATOM 3451 N N . MET B 1 134 ? 5.328 10.383 -5.203 1 76.12 134 MET B N 1
ATOM 3452 C CA . MET B 1 134 ? 5.84 9.016 -5.277 1 76.12 134 MET B CA 1
ATOM 3453 C C . MET B 1 134 ? 4.742 8.008 -4.969 1 76.12 134 MET B C 1
ATOM 3455 O O . MET B 1 134 ? 4.98 6.797 -5 1 76.12 134 MET B O 1
ATOM 3459 N N . GLY B 1 135 ? 3.604 8.492 -4.75 1 80.44 135 GLY B N 1
ATOM 3460 C CA . GLY B 1 135 ? 2.439 7.637 -4.598 1 80.44 135 GLY B CA 1
ATOM 3461 C C . GLY B 1 135 ? 1.792 7.27 -5.922 1 80.44 135 GLY B C 1
ATOM 3462 O O . GLY B 1 135 ? 0.801 6.539 -5.949 1 80.44 135 GLY B O 1
ATOM 3463 N N . ARG B 1 136 ? 2.463 7.695 -7.02 1 83.06 136 ARG B N 1
ATOM 3464 C CA . ARG B 1 136 ? 1.788 7.516 -8.305 1 83.06 136 ARG B CA 1
ATOM 3465 C C . ARG B 1 136 ? 2.684 6.777 -9.297 1 83.06 136 ARG B C 1
ATOM 3467 O O . ARG B 1 136 ? 2.295 6.559 -10.445 1 83.06 136 ARG B O 1
ATOM 3474 N N . PHE B 1 137 ? 3.906 6.488 -8.883 1 83.69 137 PHE B N 1
ATOM 3475 C CA . PHE B 1 137 ? 4.82 5.75 -9.742 1 83.69 137 PHE B CA 1
ATOM 3476 C C . PHE B 1 137 ? 5.82 4.953 -8.914 1 83.69 137 PHE B C 1
ATOM 3478 O O . PHE B 1 137 ? 6.047 5.262 -7.738 1 83.69 137 PHE B O 1
ATOM 3485 N N . PRO B 1 138 ? 6.41 3.934 -9.547 1 87.5 138 PRO B N 1
ATOM 3486 C CA . PRO B 1 138 ? 7.434 3.17 -8.828 1 87.5 138 PRO B CA 1
ATOM 3487 C C . PRO B 1 138 ? 8.773 3.898 -8.766 1 87.5 138 PRO B C 1
ATOM 3489 O O . PRO B 1 138 ? 9 4.848 -9.516 1 87.5 138 PRO B O 1
ATOM 3492 N N . TRP B 1 139 ? 9.555 3.506 -7.875 1 88.75 139 TRP B N 1
ATOM 3493 C CA . TRP B 1 139 ? 10.906 4.055 -7.758 1 88.75 139 TRP B CA 1
ATOM 3494 C C . TRP B 1 139 ? 11.852 3.033 -7.145 1 88.75 139 TRP B C 1
ATOM 3496 O O . TRP B 1 139 ? 11.672 2.609 -6 1 88.75 139 TRP B O 1
ATOM 3506 N N . PRO B 1 140 ? 12.898 2.736 -7.895 1 91.38 140 PRO B N 1
ATOM 3507 C CA . PRO B 1 140 ? 13.859 1.771 -7.352 1 91.38 140 PRO B CA 1
ATOM 3508 C C . PRO B 1 140 ? 14.625 2.312 -6.148 1 91.38 140 PRO B C 1
ATOM 3510 O O . PRO B 1 140 ? 14.945 3.504 -6.102 1 91.38 140 PRO B O 1
ATOM 3513 N N . GLY B 1 141 ? 14.898 1.435 -5.203 1 91.5 141 GLY B N 1
ATOM 3514 C CA . GLY B 1 141 ? 15.68 1.79 -4.027 1 91.5 141 GLY B CA 1
ATOM 3515 C C . GLY B 1 141 ? 14.844 2.441 -2.938 1 91.5 141 GLY B C 1
ATOM 3516 O O . GLY B 1 141 ? 15.375 2.863 -1.909 1 91.5 141 GLY B O 1
ATOM 3517 N N . ARG B 1 142 ? 13.547 2.553 -3.148 1 90.31 142 ARG B N 1
ATOM 3518 C CA . ARG B 1 142 ? 12.664 3.188 -2.178 1 90.31 142 ARG B CA 1
ATOM 3519 C C . ARG B 1 142 ? 11.328 2.463 -2.098 1 90.31 142 ARG B C 1
ATOM 3521 O O . ARG B 1 142 ? 10.281 3.092 -1.909 1 90.31 142 ARG B O 1
ATOM 3528 N N . SER B 1 143 ? 11.352 1.209 -2.312 1 93 143 SER B N 1
ATOM 3529 C CA . SER B 1 143 ? 10.109 0.457 -2.441 1 93 143 SER B CA 1
ATOM 3530 C C . SER B 1 143 ? 9.312 0.476 -1.141 1 93 143 SER B C 1
ATOM 3532 O O . SER B 1 143 ? 8.086 0.54 -1.16 1 93 143 SER B O 1
ATOM 3534 N N . ASN B 1 144 ? 10.031 0.416 0.03 1 92.81 144 ASN B N 1
ATOM 3535 C CA . ASN B 1 144 ? 9.336 0.403 1.31 1 92.81 144 ASN B CA 1
ATOM 3536 C C . ASN B 1 144 ? 8.523 1.68 1.518 1 92.81 144 ASN B C 1
ATOM 3538 O O . ASN B 1 144 ? 7.453 1.648 2.129 1 92.81 144 ASN B O 1
ATOM 3542 N N . TYR B 1 145 ? 9 2.73 1.027 1 90.5 145 TYR B N 1
ATOM 3543 C CA . TYR B 1 145 ? 8.328 4.02 1.109 1 90.5 145 TYR B CA 1
ATOM 3544 C C . TYR B 1 145 ? 7.227 4.125 0.063 1 90.5 145 TYR B C 1
ATOM 3546 O O . TYR B 1 145 ? 6.082 4.453 0.388 1 90.5 145 TYR B O 1
ATOM 3554 N N . VAL B 1 146 ? 7.5 3.836 -1.187 1 92.56 146 VAL B N 1
ATOM 3555 C CA . VAL B 1 146 ? 6.594 4.012 -2.316 1 92.56 146 VAL B CA 1
ATOM 3556 C C . VAL B 1 146 ? 5.355 3.139 -2.125 1 92.56 146 VAL B C 1
ATOM 3558 O O . VAL B 1 146 ? 4.238 3.555 -2.445 1 92.56 146 VAL B O 1
ATOM 3561 N N . ILE B 1 147 ? 5.539 1.996 -1.609 1 94.19 147 ILE B N 1
ATOM 3562 C CA . ILE B 1 147 ? 4.434 1.086 -1.324 1 94.19 147 ILE B CA 1
ATOM 3563 C C . ILE B 1 147 ? 3.441 1.758 -0.377 1 94.19 147 ILE B C 1
ATOM 3565 O O . ILE B 1 147 ? 2.23 1.711 -0.603 1 94.19 147 ILE B O 1
ATOM 3569 N N . THR B 1 148 ? 3.922 2.408 0.65 1 93.62 148 THR B N 1
ATOM 3570 C CA . THR B 1 148 ? 3.053 3.031 1.641 1 93.62 148 THR B CA 1
ATOM 3571 C C . THR B 1 148 ? 2.355 4.254 1.054 1 93.62 148 THR B C 1
ATOM 3573 O O . THR B 1 148 ? 1.196 4.531 1.374 1 93.62 148 THR B O 1
ATOM 3576 N N . LYS B 1 149 ? 3.033 4.961 0.259 1 91.31 149 LYS B N 1
ATOM 3577 C CA . LYS B 1 149 ? 2.428 6.152 -0.334 1 91.31 149 LYS B CA 1
ATOM 3578 C C . LYS B 1 149 ? 1.326 5.773 -1.32 1 91.31 149 LYS B C 1
ATOM 3580 O O . LYS B 1 149 ? 0.293 6.441 -1.392 1 91.31 149 LYS B O 1
ATOM 3585 N N . HIS B 1 150 ? 1.547 4.734 -2.055 1 92.38 150 HIS B N 1
ATOM 3586 C CA . HIS B 1 150 ? 0.466 4.215 -2.885 1 92.38 150 HIS B CA 1
ATOM 3587 C C . HIS B 1 150 ? -0.715 3.762 -2.031 1 92.38 150 HIS B C 1
ATOM 3589 O O . HIS B 1 150 ? -1.871 3.957 -2.412 1 92.38 150 HIS B O 1
ATOM 3595 N N . GLY B 1 151 ? -0.367 3.139 -0.947 1 93.62 151 GLY B N 1
ATOM 3596 C CA . GLY B 1 151 ? -1.401 2.746 -0.004 1 93.62 151 GLY B CA 1
ATOM 3597 C C . GLY B 1 151 ? -2.205 3.918 0.523 1 93.62 151 GLY B C 1
ATOM 3598 O O . GLY B 1 151 ? -3.436 3.855 0.587 1 93.62 151 GLY B O 1
ATOM 3599 N N . ILE B 1 152 ? -1.546 4.984 0.849 1 92.75 152 ILE B N 1
ATOM 3600 C CA . ILE B 1 152 ? -2.207 6.176 1.364 1 92.75 152 ILE B CA 1
ATOM 3601 C C . ILE B 1 152 ? -3.117 6.766 0.29 1 92.75 152 ILE B C 1
ATOM 3603 O O . ILE B 1 152 ? -4.219 7.23 0.589 1 92.75 152 ILE B O 1
ATOM 3607 N N . GLU B 1 153 ? -2.639 6.766 -0.93 1 92.62 153 GLU B N 1
ATOM 3608 C CA . GLU B 1 153 ? -3.441 7.289 -2.031 1 92.62 153 GLU B CA 1
ATOM 3609 C C . GLU B 1 153 ? -4.777 6.555 -2.137 1 92.62 153 GLU B C 1
ATOM 3611 O O . GLU B 1 153 ? -5.836 7.184 -2.121 1 92.62 153 GLU B O 1
ATOM 3616 N N . THR B 1 154 ? -4.707 5.27 -2.184 1 92.38 154 THR B N 1
ATOM 3617 C CA . THR B 1 154 ? -5.93 4.496 -2.377 1 92.38 154 THR B CA 1
ATOM 3618 C C . THR B 1 154 ? -6.793 4.527 -1.119 1 92.38 154 THR B C 1
ATOM 3620 O O . THR B 1 154 ? -8.023 4.52 -1.204 1 92.38 154 THR B O 1
ATOM 3623 N N . MET B 1 155 ? -6.145 4.523 0.023 1 94.19 155 MET B N 1
ATOM 3624 C CA . MET B 1 155 ? -6.879 4.648 1.278 1 94.19 155 MET B CA 1
ATOM 3625 C C . MET B 1 155 ? -7.672 5.949 1.317 1 94.19 155 MET B C 1
ATOM 3627 O O . MET B 1 155 ? -8.852 5.953 1.679 1 94.19 155 MET B O 1
ATOM 3631 N N . THR B 1 156 ? -7.051 7.02 0.925 1 94.69 156 THR B N 1
ATOM 3632 C CA . THR B 1 156 ? -7.684 8.336 0.925 1 94.69 156 THR B CA 1
ATOM 3633 C C . THR B 1 156 ? -8.852 8.375 -0.053 1 94.69 156 THR B C 1
ATOM 3635 O O . THR B 1 156 ? -9.93 8.875 0.279 1 94.69 156 THR B O 1
ATOM 3638 N N . ASP B 1 157 ? -8.672 7.836 -1.211 1 94.12 157 ASP B N 1
ATOM 3639 C CA . ASP B 1 157 ? -9.727 7.781 -2.213 1 94.12 157 ASP B CA 1
ATOM 3640 C C . ASP B 1 157 ? -10.906 6.941 -1.722 1 94.12 157 ASP B C 1
ATOM 3642 O O . ASP B 1 157 ? -12.062 7.316 -1.908 1 94.12 157 ASP B O 1
ATOM 3646 N N . SER B 1 158 ? -10.617 5.801 -1.133 1 94.38 158 SER B N 1
ATOM 3647 C CA . SER B 1 158 ? -11.664 4.941 -0.599 1 94.38 158 SER B CA 1
ATOM 3648 C C . SER B 1 158 ? -12.43 5.633 0.528 1 94.38 158 SER B C 1
ATOM 3650 O O . SER B 1 158 ? -13.656 5.543 0.602 1 94.38 158 SER B O 1
ATOM 3652 N N . LEU B 1 159 ? -11.695 6.297 1.351 1 95.19 159 LEU B N 1
ATOM 3653 C CA . LEU B 1 159 ? -12.312 7.027 2.451 1 95.19 159 LEU B CA 1
ATOM 3654 C C . LEU B 1 159 ? -13.242 8.117 1.925 1 95.19 159 LEU B C 1
ATOM 3656 O O . LEU B 1 159 ? -14.328 8.328 2.467 1 95.19 159 LEU B O 1
ATOM 3660 N N . ARG B 1 160 ? -12.758 8.828 0.933 1 95.12 160 ARG B N 1
ATOM 3661 C CA . ARG B 1 160 ? -13.562 9.891 0.335 1 95.12 160 ARG B CA 1
ATOM 3662 C C . ARG B 1 160 ? -14.914 9.352 -0.13 1 95.12 160 ARG B C 1
ATOM 3664 O O . ARG B 1 160 ? -15.953 9.961 0.123 1 95.12 160 ARG B O 1
ATOM 3671 N N . LEU B 1 161 ? -14.898 8.188 -0.761 1 93.5 161 LEU B N 1
ATOM 3672 C CA . LEU B 1 161 ? -16.125 7.543 -1.223 1 93.5 161 LEU B CA 1
ATOM 3673 C C . LEU B 1 161 ? -17.016 7.168 -0.045 1 93.5 161 LEU B C 1
ATOM 3675 O O . LEU B 1 161 ? -18.219 7.422 -0.069 1 93.5 161 LEU B O 1
ATOM 3679 N N . GLU B 1 162 ? -16.469 6.621 0.983 1 93.31 162 GLU B N 1
ATOM 3680 C CA . GLU B 1 162 ? -17.234 6.133 2.135 1 93.31 162 GLU B CA 1
ATOM 3681 C C . GLU B 1 162 ? -17.828 7.289 2.932 1 93.31 162 GLU B C 1
ATOM 3683 O O . GLU B 1 162 ? -18.906 7.156 3.51 1 93.31 162 GLU B O 1
ATOM 3688 N N . MET B 1 163 ? -17.156 8.414 2.949 1 94.31 163 MET B N 1
ATOM 3689 C CA . MET B 1 163 ? -17.547 9.508 3.838 1 94.31 163 MET B CA 1
ATOM 3690 C C . MET B 1 163 ? -18.453 10.5 3.119 1 94.31 163 MET B C 1
ATOM 3692 O O . MET B 1 163 ? -19.031 11.383 3.748 1 94.31 163 MET B O 1
ATOM 3696 N N . ALA B 1 164 ? -18.578 10.289 1.846 1 91.94 164 ALA B N 1
ATOM 3697 C CA . ALA B 1 164 ? -19.406 11.195 1.054 1 91.94 164 ALA B CA 1
ATOM 3698 C C . ALA B 1 164 ? -20.812 11.289 1.618 1 91.94 164 ALA B C 1
ATOM 3700 O O . ALA B 1 164 ? -21.406 12.367 1.688 1 91.94 164 ALA B O 1
ATOM 3701 N N . LYS B 1 165 ? -21.312 10.219 2.104 1 91.62 165 LYS B N 1
ATOM 3702 C CA . LYS B 1 165 ? -22.672 10.164 2.602 1 91.62 165 LYS B CA 1
ATOM 3703 C C . LYS B 1 165 ? -22.828 10.977 3.885 1 91.62 165 LYS B C 1
ATOM 3705 O O . LYS B 1 165 ? -23.938 11.336 4.273 1 91.62 165 LYS B O 1
ATOM 3710 N N . PHE B 1 166 ? -21.781 11.289 4.555 1 93.44 166 PHE B N 1
ATOM 3711 C CA . PHE B 1 166 ? -21.828 12.016 5.816 1 93.44 166 PHE B CA 1
ATOM 3712 C C . PHE B 1 166 ? -21.469 13.484 5.602 1 93.44 166 PHE B C 1
ATOM 3714 O O . PHE B 1 166 ? -21.453 14.266 6.555 1 93.44 166 PHE B O 1
ATOM 3721 N N . GLY B 1 167 ? -21.078 13.844 4.355 1 93.62 167 GLY B N 1
ATOM 3722 C CA . GLY B 1 167 ? -20.719 15.227 4.059 1 93.62 167 GLY B CA 1
ATOM 3723 C C . GLY B 1 167 ? -19.312 15.586 4.5 1 93.62 167 GLY B C 1
ATOM 3724 O O . GLY B 1 167 ? -19 16.766 4.648 1 93.62 167 GLY B O 1
ATOM 3725 N N . VAL B 1 168 ? -18.516 14.578 4.812 1 94 168 VAL B N 1
ATOM 3726 C CA . VAL B 1 168 ? -17.125 14.797 5.195 1 94 168 VAL B CA 1
ATOM 3727 C C . VAL B 1 168 ? -16.266 14.922 3.943 1 94 168 VAL B C 1
ATOM 3729 O O . VAL B 1 168 ? -16.344 14.094 3.037 1 94 168 VAL B O 1
ATOM 3732 N N . GLY B 1 169 ? -15.477 16.031 3.836 1 94.81 169 GLY B N 1
ATOM 3733 C CA . GLY B 1 169 ? -14.531 16.172 2.742 1 94.81 169 GLY B CA 1
ATOM 3734 C C . GLY B 1 169 ? -13.211 15.477 2.99 1 94.81 169 GLY B C 1
ATOM 3735 O O . GLY B 1 169 ? -12.664 15.547 4.09 1 94.81 169 GLY B O 1
ATOM 3736 N N . VAL B 1 170 ? -12.773 14.727 2.018 1 95.31 170 VAL B N 1
ATOM 3737 C CA . VAL B 1 170 ? -11.5 14.023 2.107 1 95.31 170 VAL B CA 1
ATOM 3738 C C . VAL B 1 170 ? -10.602 14.422 0.933 1 95.31 170 VAL B C 1
ATOM 3740 O O . VAL B 1 170 ? -10.984 14.258 -0.229 1 95.31 170 VAL B O 1
ATOM 3743 N N . SER B 1 171 ? -9.453 14.984 1.271 1 95.12 171 SER B N 1
ATOM 3744 C CA . SER B 1 171 ? -8.523 15.445 0.241 1 95.12 171 SER B CA 1
ATOM 3745 C C . SER B 1 171 ? -7.141 14.836 0.427 1 95.12 171 SER B C 1
ATOM 3747 O O . SER B 1 171 ? -6.773 14.438 1.537 1 95.12 171 SER B O 1
ATOM 3749 N N . MET B 1 172 ? -6.469 14.75 -0.669 1 93.62 172 MET B N 1
ATOM 3750 C CA . MET B 1 172 ? -5.094 14.266 -0.696 1 93.62 172 MET B CA 1
ATOM 3751 C C . MET B 1 172 ? -4.141 15.367 -1.159 1 93.62 172 MET B C 1
ATOM 3753 O O . MET B 1 172 ? -4.418 16.062 -2.137 1 93.62 172 MET B O 1
ATOM 3757 N N . ILE B 1 173 ? -3.057 15.523 -0.38 1 90.94 173 ILE B N 1
ATOM 3758 C CA . ILE B 1 173 ? -1.973 16.406 -0.808 1 90.94 173 ILE B CA 1
ATOM 3759 C C . ILE B 1 173 ? -0.816 15.57 -1.352 1 90.94 173 ILE B C 1
ATOM 3761 O O . ILE B 1 173 ? -0.366 14.617 -0.701 1 90.94 173 ILE B O 1
ATOM 3765 N N . GLU B 1 174 ? -0.36 15.844 -2.484 1 90.31 174 GLU B N 1
ATOM 3766 C CA . GLU B 1 174 ? 0.773 15.164 -3.107 1 90.31 174 GLU B CA 1
ATOM 3767 C C . GLU B 1 174 ? 1.94 16.125 -3.324 1 90.31 174 GLU B C 1
ATOM 3769 O O . GLU B 1 174 ? 2.092 16.688 -4.41 1 90.31 174 GLU B O 1
ATOM 3774 N N . PRO B 1 175 ? 2.768 16.156 -2.32 1 84 175 PRO B N 1
ATOM 3775 C CA . PRO B 1 175 ? 3.938 17.031 -2.482 1 84 175 PRO B CA 1
ATOM 3776 C C . PRO B 1 175 ? 4.949 16.469 -3.484 1 84 175 PRO B C 1
ATOM 3778 O O . PRO B 1 175 ? 5.172 15.258 -3.535 1 84 175 PRO B O 1
ATOM 3781 N N . GLY B 1 176 ? 5.445 17.312 -4.254 1 77.81 176 GLY B N 1
ATOM 3782 C CA . GLY B 1 176 ? 6.562 16.969 -5.117 1 77.81 176 GLY B CA 1
ATOM 3783 C C . GLY B 1 176 ? 7.902 17.016 -4.406 1 77.81 176 GLY B C 1
ATOM 3784 O O . GLY B 1 176 ? 8.023 16.562 -3.27 1 77.81 176 GLY B O 1
ATOM 3785 N N . ALA B 1 177 ? 8.906 17.438 -5.102 1 62.25 177 ALA B N 1
ATOM 3786 C CA . ALA B 1 177 ? 10.273 17.422 -4.578 1 62.25 177 ALA B CA 1
ATOM 3787 C C . ALA B 1 177 ? 10.508 18.578 -3.619 1 62.25 177 ALA B C 1
ATOM 3789 O O . ALA B 1 177 ? 11.07 19.609 -4.004 1 62.25 177 ALA B O 1
ATOM 3790 N N . PHE B 1 178 ? 10.008 18.344 -2.416 1 60.41 178 PHE B N 1
ATOM 3791 C CA . PHE B 1 178 ? 10.164 19.422 -1.434 1 60.41 178 PHE B CA 1
ATOM 3792 C C . PHE B 1 178 ? 11.258 19.062 -0.431 1 60.41 178 PHE B C 1
ATOM 3794 O O . PHE B 1 178 ? 11.336 19.656 0.646 1 60.41 178 PHE B O 1
ATOM 3801 N N . SER B 1 179 ? 11.891 18.031 -0.837 1 56.53 179 SER B N 1
ATOM 3802 C CA . SER B 1 179 ? 12.938 17.531 0.051 1 56.53 179 SER B CA 1
ATOM 3803 C C . SER B 1 179 ? 13.836 18.672 0.528 1 56.53 179 SER B C 1
ATOM 3805 O O . SER B 1 179 ? 14.242 18.703 1.691 1 56.53 179 SER B O 1
ATOM 3807 N N . HIS B 1 180 ? 14.008 19.562 -0.354 1 54.72 180 HIS B N 1
ATOM 3808 C CA . HIS B 1 180 ? 14.945 20.625 0.008 1 54.72 180 HIS B CA 1
ATOM 3809 C C . HIS B 1 180 ? 14.336 21.562 1.039 1 54.72 180 HIS B C 1
ATOM 3811 O O . HIS B 1 180 ? 15.062 22.266 1.744 1 54.72 180 HIS B O 1
ATOM 3817 N N . ALA B 1 181 ? 13.148 21.469 1.076 1 51.94 181 ALA B N 1
ATOM 3818 C CA . ALA B 1 181 ? 12.508 22.484 1.919 1 51.94 181 ALA B CA 1
ATOM 3819 C C . ALA B 1 181 ? 12.078 21.891 3.258 1 51.94 181 ALA B C 1
ATOM 3821 O O . ALA B 1 181 ? 11.828 22.625 4.215 1 51.94 181 ALA B O 1
ATOM 3822 N N . THR B 1 182 ? 11.883 20.688 3.283 1 54.47 182 THR B N 1
ATOM 3823 C CA . THR B 1 182 ? 11.297 20.141 4.504 1 54.47 182 THR B CA 1
ATOM 3824 C C . THR B 1 182 ? 12.383 19.594 5.426 1 54.47 182 THR B C 1
ATOM 3826 O O . THR B 1 182 ? 12.133 19.344 6.609 1 54.47 182 THR B O 1
ATOM 3829 N N . GLY B 1 183 ? 13.617 19.953 5.047 1 50.59 183 GLY B N 1
ATOM 3830 C CA . GLY B 1 183 ? 14.625 19.328 5.898 1 50.59 183 GLY B CA 1
ATOM 3831 C C . GLY B 1 183 ? 14.391 17.844 6.121 1 50.59 183 GLY B C 1
ATOM 3832 O O . GLY B 1 183 ? 14.508 17.359 7.246 1 50.59 183 GLY B O 1
ATOM 3833 N N . PHE B 1 184 ? 13.703 17.156 5.219 1 51.25 184 PHE B N 1
ATOM 3834 C CA . PHE B 1 184 ? 13.32 15.766 5.395 1 51.25 184 PHE B CA 1
ATOM 3835 C C . PHE B 1 184 ? 14.461 14.969 6.016 1 51.25 184 PHE B C 1
ATOM 3837 O O . PHE B 1 184 ? 14.234 13.938 6.645 1 51.25 184 PHE B O 1
ATOM 3844 N N . CYS B 1 185 ? 15.641 15.586 5.879 1 56.41 185 CYS B N 1
ATOM 3845 C CA . CYS B 1 185 ? 16.688 14.789 6.5 1 56.41 185 CYS B CA 1
ATOM 3846 C C . CYS B 1 185 ? 17.5 15.633 7.477 1 56.41 185 CYS B C 1
ATOM 3848 O O . CYS B 1 185 ? 18.5 16.25 7.09 1 56.41 185 CYS B O 1
ATOM 3850 N N . SER B 1 186 ? 16.828 15.938 8.602 1 63.16 186 SER B N 1
ATOM 3851 C CA . SER B 1 186 ? 17.688 16.422 9.68 1 63.16 186 SER B CA 1
ATOM 3852 C C . SER B 1 186 ? 18.891 15.508 9.883 1 63.16 186 SER B C 1
ATOM 3854 O O . SER B 1 186 ? 18.906 14.375 9.383 1 63.16 186 SER B O 1
ATOM 3856 N N . ASP B 1 187 ? 19.906 16.109 10.352 1 69.19 187 ASP B N 1
ATOM 3857 C CA . ASP B 1 187 ? 21.078 15.305 10.664 1 69.19 187 ASP B CA 1
ATOM 3858 C C . ASP B 1 187 ? 20.703 14.055 11.461 1 69.19 187 ASP B C 1
ATOM 3860 O O . ASP B 1 187 ? 21.266 12.977 11.25 1 69.19 187 ASP B O 1
ATOM 3864 N N . GLU B 1 188 ? 19.75 14.297 12.234 1 72.06 188 GLU B N 1
ATOM 3865 C CA . GLU B 1 188 ? 19.312 13.18 13.07 1 72.06 188 GLU B CA 1
ATOM 3866 C C . GLU B 1 188 ? 18.641 12.094 12.242 1 72.06 188 GLU B C 1
ATOM 3868 O O . GLU B 1 188 ? 18.891 10.906 12.461 1 72.06 188 GLU B O 1
ATOM 3873 N N . LEU B 1 189 ? 17.891 12.469 11.328 1 73.62 189 LEU B N 1
ATOM 3874 C CA . LEU B 1 189 ? 17.234 11.492 10.469 1 73.62 189 LEU B CA 1
ATOM 3875 C C . LEU B 1 189 ? 18.234 10.773 9.578 1 73.62 189 LEU B C 1
ATOM 3877 O O . LEU B 1 189 ? 18.141 9.562 9.383 1 73.62 189 LEU B O 1
ATOM 3881 N N . CYS B 1 190 ? 19.141 11.539 9.133 1 78.75 190 CYS B N 1
ATOM 3882 C CA . CYS B 1 190 ? 20.172 10.953 8.289 1 78.75 190 CYS B CA 1
ATOM 3883 C C . CYS B 1 190 ? 20.969 9.898 9.055 1 78.75 190 CYS B C 1
ATOM 3885 O O . CYS B 1 190 ? 21.297 8.852 8.508 1 78.75 190 CYS B O 1
ATOM 3887 N N . LYS B 1 191 ? 21.234 10.258 10.281 1 83.12 191 LYS B N 1
ATOM 3888 C CA . LYS B 1 191 ? 21.953 9.297 11.117 1 83.12 191 LYS B CA 1
ATOM 3889 C C . LYS B 1 191 ? 21.125 8.039 11.344 1 83.12 191 LYS B C 1
ATOM 3891 O O . LYS B 1 191 ? 21.656 6.926 11.328 1 83.12 191 LYS B O 1
ATOM 3896 N N . GLN B 1 192 ? 19.891 8.234 11.516 1 83.81 192 GLN B N 1
ATOM 3897 C CA . GLN B 1 192 ? 18.984 7.102 11.703 1 83.81 192 GLN B CA 1
ATOM 3898 C C . GLN B 1 192 ? 18.906 6.242 10.445 1 83.81 192 GLN B C 1
ATOM 3900 O O . GLN B 1 192 ? 18.906 5.012 10.523 1 83.81 192 GLN B O 1
ATOM 3905 N N . LEU B 1 193 ? 18.859 6.875 9.344 1 87.12 193 LEU B N 1
ATOM 3906 C CA . LEU B 1 193 ? 18.797 6.16 8.07 1 87.12 193 LEU B CA 1
ATOM 3907 C C . LEU B 1 193 ? 20.062 5.336 7.855 1 87.12 193 LEU B C 1
ATOM 3909 O O . LEU B 1 193 ? 20 4.215 7.348 1 87.12 193 LEU B O 1
ATOM 3913 N N . LYS B 1 194 ? 21.188 5.926 8.242 1 91.38 194 LYS B N 1
ATOM 3914 C CA . LYS B 1 194 ? 22.453 5.199 8.125 1 91.38 194 LYS B CA 1
ATOM 3915 C C . LYS B 1 194 ? 22.422 3.908 8.938 1 91.38 194 LYS B C 1
ATOM 3917 O O . LYS B 1 194 ? 22.938 2.879 8.5 1 91.38 194 LYS B O 1
ATOM 3922 N N . LYS B 1 195 ? 21.875 4.074 10.094 1 93.31 195 LYS B N 1
ATOM 3923 C CA . LYS B 1 195 ? 21.797 2.896 10.953 1 93.31 195 LYS B CA 1
ATOM 3924 C C . LYS B 1 195 ? 20.984 1.785 10.281 1 93.31 195 LYS B C 1
ATOM 3926 O O . LYS B 1 195 ? 21.344 0.609 10.375 1 93.31 195 LYS B O 1
ATOM 3931 N N . TYR B 1 196 ? 19.938 2.111 9.625 1 92.44 196 TYR B N 1
ATOM 3932 C CA . TYR B 1 196 ? 19.141 1.119 8.922 1 92.44 196 TYR B CA 1
ATOM 3933 C C . TYR B 1 196 ? 19.938 0.472 7.793 1 92.44 196 TYR B C 1
ATOM 3935 O O . TYR B 1 196 ? 19.828 -0.737 7.57 1 92.44 196 TYR B O 1
ATOM 3943 N N . VAL B 1 197 ? 20.656 1.283 7.098 1 93.44 197 VAL B N 1
ATOM 3944 C CA . VAL B 1 197 ? 21.469 0.77 5.996 1 93.44 197 VAL B CA 1
ATOM 3945 C C . VAL B 1 197 ? 22.562 -0.149 6.543 1 93.44 197 VAL B C 1
ATOM 3947 O O . VAL B 1 197 ? 22.844 -1.195 5.957 1 93.44 197 VAL B O 1
ATOM 3950 N N . ASP B 1 198 ? 23.188 0.279 7.676 1 95.19 198 ASP B N 1
ATOM 3951 C CA . ASP B 1 198 ? 24.156 -0.578 8.336 1 95.19 198 ASP B CA 1
ATOM 3952 C C . ASP B 1 198 ? 23.547 -1.935 8.688 1 95.19 198 ASP B C 1
ATOM 3954 O O . ASP B 1 198 ? 24.188 -2.975 8.477 1 95.19 198 ASP B O 1
ATOM 3958 N N . ASP B 1 199 ? 22.406 -1.879 9.219 1 94.75 199 ASP B N 1
ATOM 3959 C CA . ASP B 1 199 ? 21.703 -3.104 9.594 1 94.75 199 ASP B CA 1
ATOM 3960 C C . ASP B 1 199 ? 21.469 -3.998 8.375 1 94.75 199 ASP B C 1
ATOM 3962 O O . ASP B 1 199 ? 21.609 -5.219 8.461 1 94.75 199 ASP B O 1
ATOM 3966 N N . MET B 1 200 ? 21.109 -3.422 7.277 1 93.81 200 MET B N 1
ATOM 3967 C CA . MET B 1 200 ? 20.875 -4.164 6.043 1 93.81 200 MET B CA 1
ATOM 3968 C C . MET B 1 200 ? 22.141 -4.859 5.57 1 93.81 200 MET B C 1
ATOM 3970 O O . MET B 1 200 ? 22.109 -6.043 5.223 1 93.81 200 MET B O 1
ATOM 3974 N N . TRP B 1 201 ? 23.172 -4.086 5.582 1 94.44 201 TRP B N 1
ATOM 3975 C CA . TRP B 1 201 ? 24.453 -4.637 5.133 1 94.44 201 TRP B CA 1
ATOM 3976 C C . TRP B 1 201 ? 24.906 -5.77 6.051 1 94.44 201 TRP B C 1
ATOM 3978 O O . TRP B 1 201 ? 25.312 -6.832 5.578 1 94.44 201 TRP B O 1
ATOM 3988 N N . ASN B 1 202 ? 24.844 -5.527 7.336 1 95.12 202 ASN B N 1
ATOM 3989 C CA . ASN B 1 202 ? 25.266 -6.52 8.32 1 95.12 202 ASN B CA 1
ATOM 3990 C C . ASN B 1 202 ? 24.438 -7.801 8.219 1 95.12 202 ASN B C 1
ATOM 3992 O O . ASN B 1 202 ? 24.969 -8.898 8.438 1 95.12 202 ASN B O 1
ATOM 3996 N N . ALA B 1 203 ? 23.188 -7.695 7.836 1 93.31 203 ALA B N 1
ATOM 3997 C CA . ALA B 1 203 ? 22.281 -8.836 7.777 1 93.31 203 ALA B CA 1
ATOM 3998 C C . ALA B 1 203 ? 22.391 -9.547 6.43 1 93.31 203 ALA B C 1
ATOM 4000 O O . ALA B 1 203 ? 21.844 -10.648 6.258 1 93.31 203 ALA B O 1
ATOM 4001 N N . SER B 1 204 ? 23 -8.938 5.477 1 92.81 204 SER B N 1
ATOM 4002 C CA . SER B 1 204 ? 23.094 -9.5 4.133 1 92.81 204 SER B CA 1
ATOM 4003 C C . SER B 1 204 ? 23.875 -10.812 4.137 1 92.81 204 SER B C 1
ATOM 4005 O O . SER B 1 204 ? 24.828 -10.961 4.895 1 92.81 204 SER B O 1
ATOM 4007 N N . THR B 1 205 ? 23.469 -11.719 3.289 1 90.81 205 THR B N 1
ATOM 4008 C CA . THR B 1 205 ? 24.172 -12.984 3.143 1 90.81 205 THR B CA 1
ATOM 4009 C C . THR B 1 205 ? 25.516 -12.789 2.43 1 90.81 205 THR B C 1
ATOM 4011 O O . THR B 1 205 ? 25.719 -11.773 1.768 1 90.81 205 THR B O 1
ATOM 4014 N N . PRO B 1 206 ? 26.375 -13.758 2.568 1 91.94 206 PRO B N 1
ATOM 4015 C CA . PRO B 1 206 ? 27.641 -13.672 1.827 1 91.94 206 PRO B CA 1
ATOM 4016 C C . PRO B 1 206 ? 27.438 -13.547 0.32 1 91.94 206 PRO B C 1
ATOM 4018 O O . PRO B 1 206 ? 28.156 -12.797 -0.344 1 91.94 206 PRO B O 1
ATOM 4021 N N . GLU B 1 207 ? 26.422 -14.172 -0.174 1 89.56 207 GLU B N 1
ATOM 4022 C CA . GLU B 1 207 ? 26.141 -14.094 -1.604 1 89.56 207 GLU B CA 1
ATOM 4023 C C . GLU B 1 207 ? 25.719 -12.688 -2.01 1 89.56 207 GLU B C 1
ATOM 4025 O O . GLU B 1 207 ? 26.125 -12.18 -3.051 1 89.56 207 GLU B O 1
ATOM 4030 N N . MET B 1 208 ? 24.953 -12.117 -1.225 1 89.31 208 MET B N 1
ATOM 4031 C CA . MET B 1 208 ? 24.5 -10.758 -1.496 1 89.31 208 MET B CA 1
ATOM 4032 C C . MET B 1 208 ? 25.672 -9.781 -1.447 1 89.31 208 MET B C 1
ATOM 4034 O O . MET B 1 208 ? 25.766 -8.883 -2.285 1 89.31 208 MET B O 1
ATOM 4038 N N . LYS B 1 209 ? 26.5 -9.961 -0.431 1 93.06 209 LYS B N 1
ATOM 4039 C CA . LYS B 1 209 ? 27.656 -9.086 -0.281 1 93.06 209 LYS B CA 1
ATOM 4040 C C . LYS B 1 209 ? 28.609 -9.219 -1.474 1 93.06 209 LYS B C 1
ATOM 4042 O O . LYS B 1 209 ? 29.188 -8.227 -1.923 1 93.06 209 LYS B O 1
ATOM 4047 N N . GLU B 1 210 ? 28.672 -10.414 -1.981 1 91.88 210 GLU B N 1
ATOM 4048 C CA . GLU B 1 210 ? 29.516 -10.648 -3.15 1 91.88 210 GLU B CA 1
ATOM 4049 C C . GLU B 1 210 ? 28.875 -10.07 -4.41 1 91.88 210 GLU B C 1
ATOM 4051 O O . GLU B 1 210 ? 29.578 -9.477 -5.246 1 91.88 210 GLU B O 1
ATOM 4056 N N . THR B 1 211 ? 27.656 -10.219 -4.508 1 90.25 211 THR B N 1
ATOM 4057 C CA . THR B 1 211 ? 26.938 -9.805 -5.707 1 90.25 211 THR B CA 1
ATOM 4058 C C . THR B 1 211 ? 26.875 -8.289 -5.812 1 90.25 211 THR B C 1
ATOM 4060 O O . THR B 1 211 ? 27.125 -7.723 -6.879 1 90.25 211 THR B O 1
ATOM 4063 N N . TYR B 1 212 ? 26.562 -7.594 -4.73 1 90.38 212 TYR B N 1
ATOM 4064 C CA . TYR B 1 212 ? 26.297 -6.164 -4.77 1 90.38 212 TYR B CA 1
ATOM 4065 C C . TYR B 1 212 ? 27.516 -5.359 -4.344 1 90.38 212 TYR B C 1
ATOM 4067 O O . TYR B 1 212 ? 27.828 -4.332 -4.949 1 90.38 212 TYR B O 1
ATOM 4075 N N . GLY B 1 213 ? 28.172 -5.844 -3.297 1 92.06 213 GLY B N 1
ATOM 4076 C CA . GLY B 1 213 ? 29.281 -5.102 -2.713 1 92.06 213 GLY B CA 1
ATOM 4077 C C . GLY B 1 213 ? 28.828 -4.008 -1.763 1 92.06 213 GLY B C 1
ATOM 4078 O O . GLY B 1 213 ? 27.672 -3.574 -1.809 1 92.06 213 GLY B O 1
ATOM 4079 N N . GLU B 1 214 ? 29.75 -3.586 -0.925 1 91.88 214 GLU B N 1
ATOM 4080 C CA . GLU B 1 214 ? 29.438 -2.609 0.118 1 91.88 214 GLU B CA 1
ATOM 4081 C C . GLU B 1 214 ? 29.109 -1.247 -0.481 1 91.88 214 GLU B C 1
ATOM 4083 O O . GLU B 1 214 ? 28.188 -0.574 -0.025 1 91.88 214 GLU B O 1
ATOM 4088 N N . LYS B 1 215 ? 29.828 -0.862 -1.452 1 92.12 215 LYS B N 1
ATOM 4089 C CA . LYS B 1 215 ? 29.609 0.44 -2.074 1 92.12 215 LYS B CA 1
ATOM 4090 C C . LYS B 1 215 ? 28.172 0.562 -2.594 1 92.12 215 LYS B C 1
ATOM 4092 O O . LYS B 1 215 ? 27.531 1.602 -2.426 1 92.12 215 LYS B O 1
ATOM 4097 N N . TYR B 1 216 ? 27.719 -0.481 -3.156 1 91.62 216 TYR B N 1
ATOM 4098 C CA . TYR B 1 216 ? 26.359 -0.457 -3.701 1 91.62 216 TYR B CA 1
ATOM 4099 C C . TYR B 1 216 ? 25.328 -0.428 -2.584 1 91.62 216 TYR B C 1
ATOM 4101 O O . TYR B 1 216 ? 24.281 0.219 -2.713 1 91.62 216 TYR B O 1
ATOM 4109 N N . ALA B 1 217 ? 25.688 -1.111 -1.549 1 90.31 217 ALA B N 1
ATOM 4110 C CA . ALA B 1 217 ? 24.75 -1.174 -0.43 1 90.31 217 ALA B CA 1
ATOM 4111 C C . ALA B 1 217 ? 24.469 0.218 0.126 1 90.31 217 ALA B C 1
ATOM 4113 O O . ALA B 1 217 ? 23.375 0.477 0.638 1 90.31 217 ALA B O 1
ATOM 4114 N N . TYR B 1 218 ? 25.406 1.085 -0.005 1 92.31 218 TYR B N 1
ATOM 4115 C CA . TYR B 1 218 ? 25.266 2.416 0.573 1 92.31 218 TYR B CA 1
ATOM 4116 C C . TYR B 1 218 ? 24.938 3.445 -0.503 1 92.31 218 TYR B C 1
ATOM 4118 O O . TYR B 1 218 ? 24.766 4.629 -0.207 1 92.31 218 TYR B O 1
ATOM 4126 N N . LEU B 1 219 ? 24.844 2.982 -1.666 1 89.69 219 LEU B N 1
ATOM 4127 C CA . LEU B 1 219 ? 24.688 3.889 -2.799 1 89.69 219 LEU B CA 1
ATOM 4128 C C . LEU B 1 219 ? 23.391 4.695 -2.676 1 89.69 219 LEU B C 1
ATOM 4130 O O . LEU B 1 219 ? 23.406 5.918 -2.836 1 89.69 219 LEU B O 1
ATOM 4134 N N . VAL B 1 220 ? 22.328 4.02 -2.42 1 86.06 220 VAL B N 1
ATOM 4135 C CA . VAL B 1 220 ? 21.047 4.691 -2.34 1 86.06 220 VAL B CA 1
ATOM 4136 C C . VAL B 1 220 ? 21.047 5.699 -1.191 1 86.06 220 VAL B C 1
ATOM 4138 O O . VAL B 1 220 ? 20.484 6.789 -1.312 1 86.06 220 VAL B O 1
ATOM 4141 N N . TYR B 1 221 ? 21.656 5.301 -0.109 1 88.38 221 TYR B N 1
ATOM 4142 C CA . TYR B 1 221 ? 21.781 6.199 1.032 1 88.38 221 TYR B CA 1
ATOM 4143 C C . TYR B 1 221 ? 22.594 7.438 0.662 1 88.38 221 TYR B C 1
ATOM 4145 O O . TYR B 1 221 ? 22.219 8.555 1.021 1 88.38 221 TYR B O 1
ATOM 4153 N N . GLN B 1 222 ? 23.656 7.23 -0.104 1 87.19 222 GLN B N 1
ATOM 4154 C CA . GLN B 1 222 ? 24.5 8.344 -0.536 1 87.19 222 GLN B CA 1
ATOM 4155 C C . GLN B 1 222 ? 23.734 9.273 -1.476 1 87.19 222 GLN B C 1
ATOM 4157 O O . GLN B 1 222 ? 23.891 10.492 -1.408 1 87.19 222 GLN B O 1
ATOM 4162 N N . MET B 1 223 ? 23 8.641 -2.312 1 81.38 223 MET B N 1
ATOM 4163 C CA . MET B 1 223 ? 22.172 9.43 -3.221 1 81.38 223 MET B CA 1
ATOM 4164 C C . MET B 1 223 ? 21.172 10.273 -2.443 1 81.38 223 MET B C 1
ATOM 4166 O O . MET B 1 223 ? 20.891 11.422 -2.807 1 81.38 223 MET B O 1
ATOM 4170 N N . PHE B 1 224 ? 20.656 9.648 -1.455 1 78.5 224 PHE B N 1
ATOM 4171 C CA . PHE B 1 224 ? 19.734 10.352 -0.585 1 78.5 224 PHE B CA 1
ATOM 4172 C C . PHE B 1 224 ? 20.406 11.547 0.083 1 78.5 224 PHE B C 1
ATOM 4174 O O . PHE B 1 224 ? 19.828 12.633 0.146 1 78.5 224 PHE B O 1
ATOM 4181 N N . LEU B 1 225 ? 21.641 11.391 0.566 1 79.88 225 LEU B N 1
ATOM 4182 C CA . LEU B 1 225 ? 22.391 12.453 1.218 1 79.88 225 LEU B CA 1
ATOM 4183 C C . LEU B 1 225 ? 22.672 13.594 0.245 1 79.88 225 LEU B C 1
ATOM 4185 O O . LEU B 1 225 ? 22.594 14.766 0.618 1 79.88 225 LEU B O 1
ATOM 4189 N N . GLU B 1 226 ? 22.969 13.219 -0.923 1 76.5 226 GLU B N 1
ATOM 4190 C CA . GLU B 1 226 ? 23.281 14.227 -1.934 1 76.5 226 GLU B CA 1
ATOM 4191 C C . GLU B 1 226 ? 22.062 15.062 -2.283 1 76.5 226 GLU B C 1
ATOM 4193 O O . GLU B 1 226 ? 22.172 16.266 -2.508 1 76.5 226 GLU B O 1
ATOM 4198 N N . PHE B 1 227 ? 21.016 14.398 -2.287 1 69.44 227 PHE B N 1
ATOM 4199 C CA . PHE B 1 227 ? 19.766 15.102 -2.588 1 69.44 227 PHE B CA 1
ATOM 4200 C C . PHE B 1 227 ? 19.406 16.078 -1.472 1 69.44 227 PHE B C 1
ATOM 4202 O O . PHE B 1 227 ? 18.859 17.141 -1.73 1 69.44 227 PHE B O 1
ATOM 4209 N N . ASN B 1 228 ? 19.766 15.727 -0.322 1 65.88 228 ASN B N 1
ATOM 4210 C CA . ASN B 1 228 ? 19.438 16.531 0.851 1 65.88 228 ASN B CA 1
ATOM 4211 C C . ASN B 1 228 ? 20.422 17.688 1.028 1 65.88 228 ASN B C 1
ATOM 4213 O O . ASN B 1 228 ? 20.109 18.672 1.701 1 65.88 228 ASN B O 1
ATOM 4217 N N . ALA B 1 229 ? 21.672 17.562 0.589 1 63.38 229 ALA B N 1
ATOM 4218 C CA . ALA B 1 229 ? 22.734 18.547 0.77 1 63.38 229 ALA B CA 1
ATOM 4219 C C . ALA B 1 229 ? 22.328 19.891 0.171 1 63.38 229 ALA B C 1
ATOM 4221 O O . ALA B 1 229 ? 22.766 20.953 0.636 1 63.38 229 ALA B O 1
ATOM 4222 N N . ASP B 1 230 ? 21.516 19.844 -0.731 1 59.94 230 ASP B N 1
ATOM 4223 C CA . ASP B 1 230 ? 21.156 21.109 -1.363 1 59.94 230 ASP B CA 1
ATOM 4224 C C . ASP B 1 230 ? 20.062 21.812 -0.581 1 59.94 230 ASP B C 1
ATOM 4226 O O . ASP B 1 230 ? 19.578 22.875 -0.991 1 59.94 230 ASP B O 1
ATOM 4230 N N . TYR B 1 231 ? 19.781 21.266 0.561 1 57.78 231 TYR B N 1
ATOM 4231 C CA . TYR B 1 231 ? 18.75 21.844 1.415 1 57.78 231 TYR B CA 1
ATOM 4232 C C . TYR B 1 231 ? 19.266 23.078 2.131 1 57.78 231 TYR B C 1
ATOM 4234 O O . TYR B 1 231 ? 20.344 23.047 2.754 1 57.78 231 TYR B O 1
ATOM 4242 N N . LYS B 1 232 ? 18.844 24.281 1.733 1 56.72 232 LYS B N 1
ATOM 4243 C CA . LYS B 1 232 ? 19.109 25.5 2.496 1 56.72 232 LYS B CA 1
ATOM 4244 C C . LYS B 1 232 ? 17.844 25.969 3.225 1 56.72 232 LYS B C 1
ATOM 4246 O O . LYS B 1 232 ? 16.812 26.234 2.594 1 56.72 232 LYS B O 1
ATOM 4251 N N . GLU B 1 233 ? 17.859 25.891 4.645 1 57.28 233 GLU B N 1
ATOM 4252 C CA . GLU B 1 233 ? 16.766 26.266 5.527 1 57.28 233 GLU B CA 1
ATOM 4253 C C . GLU B 1 233 ? 16.172 27.609 5.137 1 57.28 233 GLU B C 1
ATOM 4255 O O . GLU B 1 233 ? 14.961 27.812 5.219 1 57.28 233 GLU B O 1
ATOM 4260 N N . ALA B 1 234 ? 17.078 28.594 4.719 1 54.5 234 ALA B N 1
ATOM 4261 C CA . ALA B 1 234 ? 16.688 29.969 4.449 1 54.5 234 ALA B CA 1
ATOM 4262 C C . ALA B 1 234 ? 15.648 30.031 3.33 1 54.5 234 ALA B C 1
ATOM 4264 O O . ALA B 1 234 ? 14.781 30.922 3.32 1 54.5 234 ALA B O 1
ATOM 4265 N N . ASN B 1 235 ? 15.586 29.031 2.428 1 60.47 235 ASN B N 1
ATOM 4266 C CA . ASN B 1 235 ? 14.68 29.047 1.285 1 60.47 235 ASN B CA 1
ATOM 4267 C C . ASN B 1 235 ? 13.461 28.141 1.522 1 60.47 235 ASN B C 1
ATOM 4269 O O . ASN B 1 235 ? 12.539 28.125 0.708 1 60.47 235 ASN B O 1
ATOM 4273 N N . ALA B 1 236 ? 13.406 27.594 2.742 1 63 236 ALA B N 1
ATOM 4274 C CA . ALA B 1 236 ? 12.391 26.594 3.002 1 63 236 ALA B CA 1
ATOM 4275 C C . ALA B 1 236 ? 11 27.219 3.055 1 63 236 ALA B C 1
ATOM 4277 O O . ALA B 1 236 ? 10.047 26.688 2.467 1 63 236 ALA B O 1
ATOM 4278 N N . GLU B 1 237 ? 10.898 28.344 3.686 1 64.56 237 GLU B N 1
ATOM 4279 C CA . GLU B 1 237 ? 9.578 28.938 3.877 1 64.56 237 GLU B CA 1
ATOM 4280 C C . GLU B 1 237 ? 8.945 29.312 2.541 1 64.56 237 GLU B C 1
ATOM 4282 O O . GLU B 1 237 ? 7.738 29.141 2.346 1 64.56 237 GLU B O 1
ATOM 4287 N N . LYS B 1 238 ? 9.773 29.875 1.659 1 68.12 238 LYS B N 1
ATOM 4288 C CA . LYS B 1 238 ? 9.242 30.297 0.367 1 68.12 238 LYS B CA 1
ATOM 4289 C C . LYS B 1 238 ? 8.875 29.094 -0.498 1 68.12 238 LYS B C 1
ATOM 4291 O O . LYS B 1 238 ? 7.855 29.109 -1.183 1 68.12 238 LYS B O 1
ATOM 4296 N N . VAL B 1 239 ? 9.578 28.078 -0.28 1 73.5 239 VAL B N 1
ATOM 4297 C CA . VAL B 1 239 ? 9.414 26.906 -1.127 1 73.5 239 VAL B CA 1
ATOM 4298 C C . VAL B 1 239 ? 8.188 26.125 -0.682 1 73.5 239 VAL B C 1
ATOM 4300 O O . VAL B 1 239 ? 7.539 25.453 -1.494 1 73.5 239 VAL B O 1
ATOM 4303 N N . LEU B 1 240 ? 7.781 26.422 0.54 1 80.94 240 LEU B N 1
ATOM 4304 C CA . LEU B 1 240 ? 6.723 25.594 1.105 1 80.94 240 LEU B CA 1
ATOM 4305 C C . LEU B 1 240 ? 5.367 26.281 0.973 1 80.94 240 LEU B C 1
ATOM 4307 O O . LEU B 1 240 ? 4.332 25.656 1.253 1 80.94 240 LEU B O 1
ATOM 4311 N N . VAL B 1 241 ? 5.316 27.484 0.4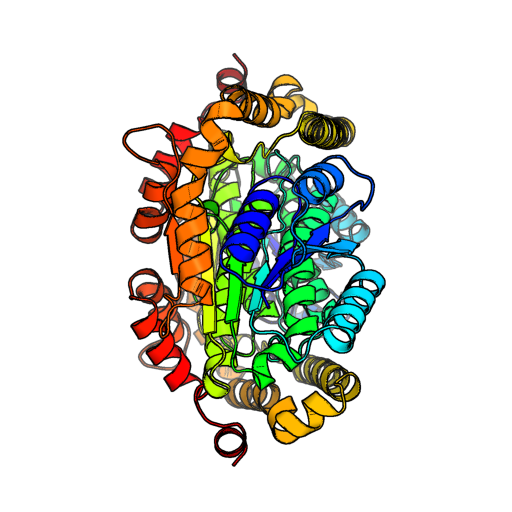6 1 83.44 241 VAL B N 1
ATOM 4312 C CA . VAL B 1 241 ? 4.09 28.281 0.411 1 83.44 241 VAL B CA 1
ATOM 4313 C C . VAL B 1 241 ? 3.039 27.547 -0.42 1 83.44 241 VAL B C 1
ATOM 4315 O O . VAL B 1 241 ? 1.891 27.406 0.007 1 83.44 241 VAL B O 1
ATOM 4318 N N . PRO B 1 242 ? 3.428 26.984 -1.531 1 84.31 242 PRO B N 1
ATOM 4319 C CA . PRO B 1 242 ? 2.406 26.312 -2.338 1 84.31 242 PRO B CA 1
ATOM 4320 C C . PRO B 1 242 ? 1.78 25.109 -1.62 1 84.31 242 PRO B C 1
ATOM 4322 O O . PRO B 1 242 ? 0.582 24.859 -1.767 1 84.31 242 PRO B O 1
ATOM 4325 N N . ILE B 1 243 ? 2.492 24.422 -0.894 1 86 243 ILE B N 1
ATOM 4326 C CA . ILE B 1 243 ? 1.985 23.266 -0.17 1 86 243 ILE B CA 1
ATOM 4327 C C . ILE B 1 243 ? 1.077 23.719 0.969 1 86 243 ILE B C 1
ATOM 4329 O O . ILE B 1 243 ? 0.04 23.109 1.229 1 86 243 ILE B O 1
ATOM 4333 N N . MET B 1 244 ? 1.506 24.812 1.575 1 87.38 244 MET B N 1
ATOM 4334 C CA . MET B 1 244 ? 0.685 25.359 2.65 1 87.38 244 MET B CA 1
ATOM 4335 C C . MET B 1 244 ? -0.648 25.859 2.113 1 87.38 244 MET B C 1
ATOM 4337 O O . MET B 1 244 ? -1.695 25.641 2.725 1 87.38 244 MET B O 1
ATOM 4341 N N . ASP B 1 245 ? -0.579 26.469 1 1 90.5 245 ASP B N 1
ATOM 4342 C CA . ASP B 1 245 ? -1.799 26.969 0.371 1 90.5 245 ASP B CA 1
ATOM 4343 C C . ASP B 1 245 ? -2.744 25.828 0.024 1 90.5 245 ASP B C 1
ATOM 4345 O O . ASP B 1 245 ? -3.957 25.938 0.216 1 90.5 245 ASP B O 1
ATOM 4349 N N . ALA B 1 246 ? -2.191 24.766 -0.473 1 90.94 246 ALA B N 1
ATOM 4350 C CA . ALA B 1 246 ? -2.992 23.609 -0.827 1 90.94 246 ALA B CA 1
ATOM 4351 C C . ALA B 1 246 ? -3.654 23 0.407 1 90.94 246 ALA B C 1
ATOM 4353 O O . ALA B 1 246 ? -4.828 22.625 0.37 1 90.94 246 ALA B O 1
ATOM 4354 N N . MET B 1 247 ? -2.918 22.953 1.451 1 90.06 247 MET B N 1
ATOM 4355 C CA . MET B 1 247 ? -3.443 22.391 2.688 1 90.06 247 MET B CA 1
ATOM 4356 C C . MET B 1 247 ? -4.551 23.266 3.264 1 90.06 247 MET B C 1
ATOM 4358 O O . MET B 1 247 ? -5.59 22.766 3.695 1 90.06 247 MET B O 1
ATOM 4362 N N . VAL B 1 248 ? -4.324 24.547 3.209 1 91.81 248 VAL B N 1
ATOM 4363 C CA . VAL B 1 248 ? -5.344 25.469 3.693 1 91.81 248 VAL B CA 1
ATOM 4364 C C . VAL B 1 248 ? -6.59 25.359 2.816 1 91.81 248 VAL B C 1
ATOM 4366 O O . VAL B 1 248 ? -7.711 25.281 3.328 1 91.81 248 VAL B O 1
ATOM 4369 N N . ASP B 1 249 ? -6.387 25.328 1.545 1 93.06 249 ASP B N 1
ATOM 4370 C CA . ASP B 1 249 ? -7.508 25.203 0.617 1 93.06 249 ASP B CA 1
ATOM 4371 C C . ASP B 1 249 ? -8.305 23.938 0.886 1 93.06 249 ASP B C 1
ATOM 4373 O O . ASP B 1 249 ? -9.539 23.953 0.866 1 93.06 249 ASP B O 1
ATOM 4377 N N . SER B 1 250 ? -7.645 22.875 1.124 1 92.75 250 SER B N 1
ATOM 4378 C CA . SER B 1 250 ? -8.289 21.578 1.379 1 92.75 250 SER B CA 1
ATOM 4379 C C . SER B 1 250 ? -9.133 21.641 2.65 1 92.75 250 SER B C 1
ATOM 4381 O O . SER B 1 250 ? -10.125 20.906 2.771 1 92.75 250 SER B O 1
ATOM 4383 N N . LEU B 1 251 ? -8.82 22.547 3.559 1 91.5 251 LEU B N 1
ATOM 4384 C CA . LEU B 1 251 ? -9.508 22.641 4.84 1 91.5 251 LEU B CA 1
ATOM 4385 C C . LEU B 1 251 ? -10.68 23.609 4.762 1 91.5 251 LEU B C 1
ATOM 4387 O O . LEU B 1 251 ? -11.711 23.406 5.395 1 91.5 251 LEU B O 1
ATOM 4391 N N . VAL B 1 252 ? -10.531 24.641 3.953 1 91.56 252 VAL B N 1
ATOM 4392 C CA . VAL B 1 252 ? -11.469 25.734 4.129 1 91.56 252 VAL B CA 1
ATOM 4393 C C . VAL B 1 252 ? -12.367 25.859 2.9 1 91.56 252 VAL B C 1
ATOM 4395 O O . VAL B 1 252 ? -13.469 26.406 2.98 1 91.56 252 VAL B O 1
ATOM 4398 N N . ASN B 1 253 ? -11.859 25.406 1.8 1 91.19 253 ASN B N 1
ATOM 4399 C CA . ASN B 1 253 ? -12.672 25.531 0.595 1 91.19 253 ASN B CA 1
ATOM 4400 C C . ASN B 1 253 ? -14.008 24.812 0.739 1 91.19 253 ASN B C 1
ATOM 4402 O O . ASN B 1 253 ? -14.062 23.719 1.306 1 91.19 253 ASN B O 1
ATOM 4406 N N . ILE B 1 254 ? -15.047 25.328 0.221 1 88.69 254 ILE B N 1
ATOM 4407 C CA . ILE B 1 254 ? -16.375 24.734 0.294 1 88.69 254 ILE B CA 1
ATOM 4408 C C . ILE B 1 254 ? -16.406 23.406 -0.478 1 88.69 254 ILE B C 1
ATOM 4410 O O . ILE B 1 254 ? -17.078 22.453 -0.075 1 88.69 254 ILE B O 1
ATOM 4414 N N . ARG B 1 255 ? -15.695 23.406 -1.543 1 89.12 255 ARG B N 1
ATOM 4415 C CA . ARG B 1 255 ? -15.555 22.188 -2.342 1 89.12 255 ARG B CA 1
ATOM 4416 C C . ARG B 1 255 ? -14.078 21.859 -2.564 1 89.12 255 ARG B C 1
ATOM 4418 O O . ARG B 1 255 ? -13.547 22.062 -3.656 1 89.12 255 ARG B O 1
ATOM 4425 N N . PRO B 1 256 ? -13.477 21.281 -1.631 1 89.88 256 PRO B N 1
ATOM 4426 C CA . PRO B 1 256 ? -12.062 20.938 -1.797 1 89.88 256 PRO B CA 1
ATOM 4427 C C . PRO B 1 256 ? -11.828 19.906 -2.9 1 89.88 256 PRO B C 1
ATOM 4429 O O . PRO B 1 256 ? -12.703 19.094 -3.191 1 89.88 256 PRO B O 1
ATOM 4432 N N . LYS B 1 257 ? -10.68 20.109 -3.551 1 91.56 257 LYS B N 1
ATOM 4433 C CA . LYS B 1 257 ? -10.305 19.109 -4.547 1 91.56 257 LYS B CA 1
ATOM 4434 C C . LYS B 1 257 ? -9.984 17.766 -3.891 1 91.56 257 LYS B C 1
ATOM 4436 O O . LYS B 1 257 ? -9.492 17.719 -2.76 1 91.56 257 LYS B O 1
ATOM 4441 N N . PRO B 1 258 ? -10.289 16.688 -4.656 1 91.62 258 PRO B N 1
ATOM 4442 C CA . PRO B 1 258 ? -9.906 15.391 -4.113 1 91.62 258 PRO B CA 1
ATOM 4443 C C . PRO B 1 258 ? -8.391 15.234 -3.98 1 91.62 258 PRO B C 1
ATOM 4445 O O . PRO B 1 258 ? -7.918 14.477 -3.129 1 91.62 258 PRO B O 1
ATOM 4448 N N . ARG B 1 259 ? -7.715 15.93 -4.871 1 91.62 259 ARG B N 1
ATOM 4449 C CA . ARG B 1 259 ? -6.262 15.789 -4.918 1 91.62 259 ARG B CA 1
ATOM 4450 C C . ARG B 1 259 ? -5.598 17.109 -5.277 1 91.62 259 ARG B C 1
ATOM 4452 O O . ARG B 1 259 ? -6.078 17.844 -6.145 1 91.62 259 ARG B O 1
ATOM 4459 N N . TYR B 1 260 ? -4.562 17.453 -4.492 1 90.31 260 TYR B N 1
ATOM 4460 C CA . TYR B 1 260 ? -3.713 18.609 -4.75 1 90.31 260 TYR B CA 1
ATOM 4461 C C . TYR B 1 260 ? -2.287 18.172 -5.074 1 90.31 260 TYR B C 1
ATOM 4463 O O . TYR B 1 260 ? -1.517 17.828 -4.176 1 90.31 260 TYR B O 1
ATOM 4471 N N . LEU B 1 261 ? -1.985 18.109 -6.301 1 87.88 261 LEU B N 1
ATOM 4472 C CA . LEU B 1 261 ? -0.599 17.891 -6.695 1 87.88 261 LEU B CA 1
ATOM 4473 C C . LEU B 1 261 ? 0.189 19.188 -6.676 1 87.88 261 LEU B C 1
ATOM 4475 O O . LEU B 1 261 ? -0.144 20.125 -7.398 1 87.88 261 LEU B O 1
ATOM 4479 N N . VAL B 1 262 ? 1.151 19.234 -5.809 1 84.62 262 VAL B N 1
ATOM 4480 C CA . VAL B 1 262 ? 1.905 20.469 -5.621 1 84.62 262 VAL B CA 1
ATOM 4481 C C . VAL B 1 262 ? 3.363 20.25 -6.023 1 84.62 262 VAL B C 1
ATOM 4483 O O . VAL B 1 262 ? 4.152 19.703 -5.246 1 84.62 262 VAL B O 1
ATOM 4486 N N . PRO B 1 263 ? 3.641 20.672 -7.246 1 76.06 263 PRO B N 1
ATOM 4487 C CA . PRO B 1 263 ? 5.035 20.531 -7.672 1 76.06 263 PRO B CA 1
ATOM 4488 C C . PRO B 1 263 ? 6.008 21.312 -6.793 1 76.06 263 PRO B C 1
ATOM 4490 O O . PRO B 1 263 ? 5.676 22.391 -6.312 1 76.06 263 PRO B O 1
ATOM 4493 N N . GLY B 1 264 ? 6.961 20.5 -6.457 1 66.69 264 GLY B N 1
ATOM 4494 C CA . GLY B 1 264 ? 8.031 21.156 -5.707 1 66.69 264 GLY B CA 1
ATOM 4495 C C . GLY B 1 264 ? 9.227 21.516 -6.566 1 66.69 264 GLY B C 1
ATOM 4496 O O . GLY B 1 264 ? 9.133 21.531 -7.797 1 66.69 264 GLY B O 1
ATOM 4497 N N . GLY B 1 265 ? 10.328 21.984 -6.094 1 57.91 265 GLY B N 1
ATOM 4498 C CA . GLY B 1 265 ? 11.617 22.141 -6.75 1 57.91 265 GLY B CA 1
ATOM 4499 C C . GLY B 1 265 ? 11.969 23.578 -7.039 1 57.91 265 GLY B C 1
ATOM 4500 O O . GLY B 1 265 ? 11.102 24.453 -6.996 1 57.91 265 GLY B O 1
ATOM 4501 N N . THR B 1 266 ? 13.094 23.797 -6.871 1 53.38 266 THR B N 1
ATOM 4502 C CA . THR B 1 266 ? 13.672 25.109 -7.102 1 53.38 266 THR B CA 1
ATOM 4503 C C . THR B 1 266 ? 13.844 25.375 -8.594 1 53.38 266 THR B C 1
ATOM 4505 O O . THR B 1 266 ? 14.156 26.5 -9 1 53.38 266 THR B O 1
ATOM 4508 N N . GLY B 1 267 ? 13.57 24.234 -9.383 1 53.66 267 GLY B N 1
ATOM 4509 C CA . GLY B 1 267 ? 13.836 24.422 -10.797 1 53.66 267 GLY B CA 1
ATOM 4510 C C . GLY B 1 267 ? 12.586 24.766 -11.602 1 53.66 267 GLY B C 1
ATOM 4511 O O . GLY B 1 267 ? 11.555 25.109 -11.031 1 53.66 267 GLY B O 1
ATOM 4512 N N . LEU B 1 268 ? 12.766 24.828 -12.93 1 54.12 268 LEU B N 1
ATOM 4513 C CA . LEU B 1 268 ? 11.711 25.188 -13.883 1 54.12 268 LEU B CA 1
ATOM 4514 C C . LEU B 1 268 ? 10.562 24.188 -13.82 1 54.12 268 LEU B C 1
ATOM 4516 O O . LEU B 1 268 ? 9.398 24.562 -13.984 1 54.12 268 LEU B O 1
ATOM 4520 N N . TYR B 1 269 ? 11.039 22.938 -13.523 1 69.81 269 TYR B N 1
ATOM 4521 C CA . TYR B 1 269 ? 9.977 21.938 -13.453 1 69.81 269 TYR B CA 1
ATOM 4522 C C . TYR B 1 269 ? 10.297 20.859 -12.422 1 69.81 269 TYR B C 1
ATOM 4524 O O . TYR B 1 269 ? 11.469 20.578 -12.164 1 69.81 269 TYR B O 1
ATOM 4532 N N . ASP B 1 270 ? 9.406 20.5 -11.719 1 78.56 270 ASP B N 1
ATOM 4533 C CA . ASP B 1 270 ? 9.516 19.344 -10.828 1 78.56 270 ASP B CA 1
ATOM 4534 C C . ASP B 1 270 ? 9.336 18.031 -11.586 1 78.56 270 ASP B C 1
ATOM 4536 O O . ASP B 1 270 ? 8.211 17.656 -11.914 1 78.56 270 ASP B O 1
ATOM 4540 N N . ILE B 1 271 ? 10.445 17.391 -11.875 1 79.25 271 ILE B N 1
ATOM 4541 C CA . ILE B 1 271 ? 10.445 16.172 -12.695 1 79.25 271 ILE B CA 1
ATOM 4542 C C . ILE B 1 271 ? 9.586 15.102 -12.031 1 79.25 271 ILE B C 1
ATOM 4544 O O . ILE B 1 271 ? 8.914 14.328 -12.711 1 79.25 271 ILE B O 1
ATOM 4548 N N . PHE B 1 272 ? 9.547 15.078 -10.797 1 79.81 272 PHE B N 1
ATOM 4549 C CA . PHE B 1 272 ? 8.781 14.062 -10.086 1 79.81 272 PHE B CA 1
ATOM 4550 C C . PHE B 1 272 ? 7.285 14.336 -10.211 1 79.81 272 PHE B C 1
ATOM 4552 O O . PHE B 1 272 ? 6.484 13.398 -10.289 1 79.81 272 PHE B O 1
ATOM 4559 N N . ALA B 1 273 ? 6.98 15.602 -10.203 1 80.44 273 ALA B N 1
ATOM 4560 C CA . ALA B 1 273 ? 5.586 15.945 -10.461 1 80.44 273 ALA B CA 1
ATOM 4561 C C . ALA B 1 273 ? 5.172 15.523 -11.867 1 80.44 273 ALA B C 1
ATOM 4563 O O . ALA B 1 273 ? 4.051 15.055 -12.078 1 80.44 273 ALA B O 1
ATOM 4564 N N . LEU B 1 274 ? 6.102 15.68 -12.75 1 80.38 274 LEU B N 1
ATOM 4565 C CA . LEU B 1 274 ? 5.82 15.266 -14.125 1 80.38 274 LEU B CA 1
ATOM 4566 C C . LEU B 1 274 ? 5.645 13.75 -14.203 1 80.38 274 LEU B C 1
ATOM 4568 O O . LEU B 1 274 ? 4.746 13.266 -14.891 1 80.38 274 LEU B O 1
ATOM 4572 N N . TYR B 1 275 ? 6.504 13.047 -13.492 1 83 275 TYR B N 1
ATOM 4573 C CA . TYR B 1 275 ? 6.336 11.602 -13.43 1 83 275 TYR B CA 1
ATOM 4574 C C . TYR B 1 275 ? 4.957 11.227 -12.898 1 83 275 TYR B C 1
ATOM 4576 O O . TYR B 1 275 ? 4.285 10.359 -13.453 1 83 275 TYR B O 1
ATOM 4584 N N . ALA B 1 276 ? 4.602 11.891 -11.883 1 82.88 276 ALA B N 1
ATOM 4585 C CA . ALA B 1 276 ? 3.322 11.594 -11.25 1 82.88 276 ALA B CA 1
ATOM 4586 C C . ALA B 1 276 ? 2.162 11.82 -12.211 1 82.88 276 ALA B C 1
ATOM 4588 O O . ALA B 1 276 ? 1.203 11.047 -12.234 1 82.88 276 ALA B O 1
ATOM 4589 N N . ILE B 1 277 ? 2.283 12.82 -13.023 1 77.31 277 ILE B N 1
ATOM 4590 C CA . ILE B 1 277 ? 1.215 13.211 -13.938 1 77.31 277 ILE B CA 1
ATOM 4591 C C . ILE B 1 277 ? 1.181 12.25 -15.125 1 77.31 277 ILE B C 1
ATOM 4593 O O . ILE B 1 277 ? 0.107 11.812 -15.547 1 77.31 277 ILE B O 1
ATOM 4597 N N . PHE B 1 278 ? 2.336 11.789 -15.562 1 80.69 278 PHE B N 1
ATOM 4598 C CA . PHE B 1 278 ? 2.365 11.148 -16.875 1 80.69 278 PHE B CA 1
ATOM 4599 C C . PHE B 1 278 ? 2.525 9.641 -16.734 1 80.69 278 PHE B C 1
ATOM 4601 O O . PHE B 1 278 ? 2.141 8.883 -17.625 1 80.69 278 PHE B O 1
ATOM 4608 N N . ASN B 1 279 ? 3.061 9.172 -15.695 1 83.75 279 ASN B N 1
ATOM 4609 C CA . ASN B 1 279 ? 3.391 7.762 -15.547 1 83.75 279 ASN B CA 1
ATOM 4610 C C . ASN B 1 279 ? 2.172 6.871 -15.781 1 83.75 279 ASN B C 1
ATOM 4612 O O . ASN B 1 279 ? 2.26 5.867 -16.484 1 83.75 279 ASN B O 1
ATOM 4616 N N . PRO B 1 280 ? 1.021 7.293 -15.266 1 74.31 280 PRO B N 1
ATOM 4617 C CA . PRO B 1 280 ? -0.144 6.426 -15.438 1 74.31 280 PRO B CA 1
ATOM 4618 C C . PRO B 1 280 ? -0.562 6.281 -16.891 1 74.31 280 PRO B C 1
ATOM 4620 O O . PRO B 1 280 ? -1.297 5.352 -17.25 1 74.31 280 PRO B O 1
ATOM 4623 N N . TYR B 1 281 ? 0.002 7.145 -17.734 1 77.12 281 TYR B N 1
ATOM 4624 C CA . TYR B 1 281 ? -0.439 7.16 -19.125 1 77.12 281 TYR B CA 1
ATOM 4625 C C . TYR B 1 281 ? 0.602 6.516 -20.031 1 77.12 281 TYR B C 1
ATOM 4627 O O . TYR B 1 281 ? 0.345 6.289 -21.219 1 77.12 281 TYR B O 1
ATOM 4635 N N . LEU B 1 282 ? 1.677 6.219 -19.516 1 83.81 282 LEU B N 1
ATOM 4636 C CA . LEU B 1 282 ? 2.764 5.695 -20.328 1 83.81 282 LEU B CA 1
ATOM 4637 C C . LEU B 1 282 ? 2.758 4.168 -20.328 1 83.81 282 LEU B C 1
ATOM 4639 O O . LEU B 1 282 ? 2.5 3.545 -19.297 1 83.81 282 LEU B O 1
ATOM 4643 N N . PRO B 1 283 ? 3.004 3.672 -21.562 1 83.31 283 PRO B N 1
ATOM 4644 C CA . PRO B 1 283 ? 3.312 2.24 -21.516 1 83.31 283 PRO B CA 1
ATOM 4645 C C . PRO B 1 283 ? 4.449 1.907 -20.547 1 83.31 283 PRO B C 1
ATOM 4647 O O . PRO B 1 283 ? 5.387 2.691 -20.406 1 83.31 283 PRO B O 1
ATOM 4650 N N . GLU B 1 284 ? 4.367 0.797 -19.969 1 86.62 284 GLU B N 1
ATOM 4651 C CA . GLU B 1 284 ? 5.301 0.423 -18.922 1 86.62 284 GLU B CA 1
ATOM 4652 C C . GLU B 1 284 ? 6.742 0.452 -19.422 1 86.62 284 GLU B C 1
ATOM 4654 O O . GLU B 1 284 ? 7.652 0.835 -18.688 1 86.62 284 GLU B O 1
ATOM 4659 N N . PHE B 1 285 ? 6.977 0.046 -20.656 1 86.31 285 PHE B N 1
ATOM 4660 C CA . PHE B 1 285 ? 8.344 0.009 -21.156 1 86.31 285 PHE B CA 1
ATOM 4661 C C . PHE B 1 285 ? 8.922 1.417 -21.266 1 86.31 285 PHE B C 1
ATOM 4663 O O . PHE B 1 285 ? 10.125 1.615 -21.109 1 86.31 285 PHE B O 1
ATOM 4670 N N . ILE B 1 286 ? 8.055 2.41 -21.5 1 87.25 286 ILE B N 1
ATOM 4671 C CA . ILE B 1 286 ? 8.508 3.795 -21.594 1 87.25 286 ILE B CA 1
ATOM 4672 C C . ILE B 1 286 ? 8.766 4.34 -20.188 1 87.25 286 ILE B C 1
ATOM 4674 O O . ILE B 1 286 ? 9.805 4.953 -19.938 1 87.25 286 ILE B O 1
ATOM 4678 N N . SER B 1 287 ? 7.824 4.082 -19.328 1 88.69 287 SER B N 1
ATOM 4679 C CA . SER B 1 287 ? 7.996 4.578 -17.969 1 88.69 287 SER B CA 1
ATOM 4680 C C . SER B 1 287 ? 9.195 3.93 -17.297 1 88.69 287 SER B C 1
ATOM 4682 O O . SER B 1 287 ? 9.961 4.602 -16.594 1 88.69 287 SER B O 1
ATOM 4684 N N . ASP B 1 288 ? 9.344 2.639 -17.531 1 90.88 288 ASP B N 1
ATOM 4685 C CA . ASP B 1 288 ? 10.516 1.944 -17 1 90.88 288 ASP B CA 1
ATOM 4686 C C . ASP B 1 288 ? 11.805 2.549 -17.531 1 90.88 288 ASP B C 1
ATOM 4688 O O . ASP B 1 288 ? 12.766 2.748 -16.781 1 90.88 288 ASP B O 1
ATOM 4692 N N . PHE B 1 289 ? 11.82 2.818 -18.812 1 91.44 289 PHE B N 1
ATOM 4693 C CA . PHE B 1 289 ? 12.992 3.416 -19.438 1 91.44 289 PHE B CA 1
ATOM 4694 C C . PHE B 1 289 ? 13.312 4.766 -18.812 1 91.44 289 PHE B C 1
ATOM 4696 O O . PHE B 1 289 ? 14.469 5.035 -18.453 1 91.44 289 PHE B O 1
ATOM 4703 N N . ILE B 1 290 ? 12.336 5.594 -18.609 1 89.94 290 ILE B N 1
ATOM 4704 C CA . ILE B 1 290 ? 12.516 6.945 -18.078 1 89.94 290 ILE B CA 1
ATOM 4705 C C . ILE B 1 290 ? 13.031 6.879 -16.656 1 89.94 290 ILE B C 1
ATOM 4707 O O . ILE B 1 290 ? 14.023 7.531 -16.312 1 89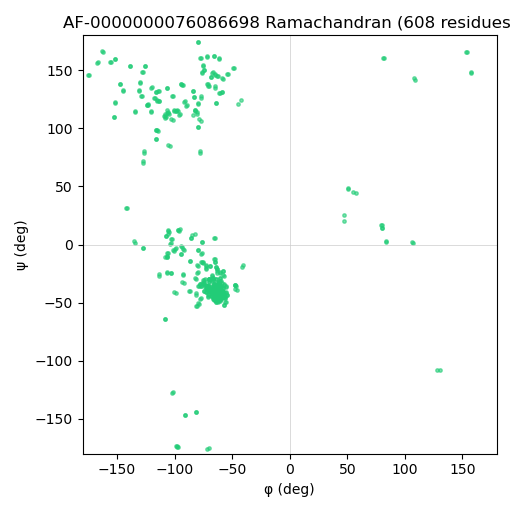.94 290 ILE B O 1
ATOM 4711 N N . ILE B 1 291 ? 12.438 6.074 -15.852 1 89.69 291 ILE B N 1
ATOM 4712 C CA . ILE B 1 291 ? 12.805 5.988 -14.445 1 89.69 291 ILE B CA 1
ATOM 4713 C C . ILE B 1 291 ? 14.172 5.332 -14.305 1 89.69 291 ILE B C 1
ATOM 4715 O O . ILE B 1 291 ? 15 5.77 -13.5 1 89.69 291 ILE B O 1
ATOM 4719 N N . SER B 1 292 ? 14.367 4.328 -15.125 1 91.62 292 SER B N 1
ATOM 4720 C CA . SER B 1 292 ? 15.656 3.646 -15.086 1 91.62 292 SER B CA 1
ATOM 4721 C C . SER B 1 292 ? 16.797 4.578 -15.5 1 91.62 292 SER B C 1
ATOM 4723 O O . SER B 1 292 ? 17.875 4.535 -14.922 1 91.62 292 SER B O 1
ATOM 4725 N N . ARG B 1 293 ? 16.578 5.391 -16.453 1 88.69 293 ARG B N 1
ATOM 4726 C CA . ARG B 1 293 ? 17.578 6.344 -16.906 1 88.69 293 ARG B CA 1
ATOM 4727 C C . ARG B 1 293 ? 17.828 7.414 -15.859 1 88.69 293 ARG B C 1
ATOM 4729 O O . ARG B 1 293 ? 18.969 7.844 -15.664 1 88.69 293 ARG B O 1
ATOM 4736 N N . HIS B 1 294 ? 16.812 7.828 -15.258 1 86.5 294 HIS B N 1
ATOM 4737 C CA . HIS B 1 294 ? 16.938 8.852 -14.227 1 86.5 294 HIS B CA 1
ATOM 4738 C C . HIS B 1 294 ? 17.703 8.32 -13.016 1 86.5 294 HIS B C 1
ATOM 4740 O O . HIS B 1 294 ? 18.531 9.039 -12.438 1 86.5 294 HIS B O 1
ATOM 4746 N N . THR B 1 295 ? 17.5 7.109 -12.664 1 85.62 295 THR B N 1
ATOM 4747 C CA . THR B 1 295 ? 18.094 6.559 -11.453 1 85.62 295 THR B CA 1
ATOM 4748 C C . THR B 1 295 ? 19.422 5.879 -11.75 1 85.62 295 THR B C 1
ATOM 4750 O O . THR B 1 295 ? 20.25 5.688 -10.852 1 85.62 295 THR B O 1
ATOM 4753 N N . GLY B 1 296 ? 19.578 5.43 -12.969 1 86.81 296 GLY B N 1
ATOM 4754 C CA . GLY B 1 296 ? 20.75 4.664 -13.344 1 86.81 296 GLY B CA 1
ATOM 4755 C C . GLY B 1 296 ? 20.672 3.211 -12.914 1 86.81 296 GLY B C 1
ATOM 4756 O O . GLY B 1 296 ? 21.672 2.494 -12.961 1 86.81 296 GLY B O 1
ATOM 4757 N N . CYS B 1 297 ? 19.531 2.756 -12.594 1 85.75 297 CYS B N 1
ATOM 4758 C CA . CYS B 1 297 ? 19.406 1.443 -11.969 1 85.75 297 CYS B CA 1
ATOM 4759 C C . CYS B 1 297 ? 19.609 0.332 -12.992 1 85.75 297 CYS B C 1
ATOM 4761 O O . CYS B 1 297 ? 19.812 -0.827 -12.625 1 85.75 297 CYS B O 1
ATOM 4763 N N . TYR B 1 298 ? 19.547 0.635 -14.266 1 83.69 298 TYR B N 1
ATOM 4764 C CA . TYR B 1 298 ? 19.734 -0.363 -15.312 1 83.69 298 TYR B CA 1
ATOM 4765 C C . TYR B 1 298 ? 21.203 -0.709 -15.484 1 83.69 298 TYR B C 1
ATOM 4767 O O . TYR B 1 298 ? 21.547 -1.713 -16.109 1 83.69 298 TYR B O 1
ATOM 4775 N N . LYS B 1 299 ? 22.062 0.112 -14.93 1 88.94 299 LYS B N 1
ATOM 4776 C CA . LYS B 1 299 ? 23.5 -0.103 -15.062 1 88.94 299 LYS B CA 1
ATOM 4777 C C . LYS B 1 299 ? 23.969 -1.238 -14.164 1 88.94 299 LYS B C 1
ATOM 4779 O O . LYS B 1 299 ? 23.328 -1.542 -13.148 1 88.94 299 LYS B O 1
ATOM 4784 N N . SER B 1 300 ? 25.078 -1.813 -14.641 1 89.94 300 SER B N 1
ATOM 4785 C CA . SER B 1 300 ? 25.688 -2.852 -13.812 1 89.94 300 SER B CA 1
ATOM 4786 C C . SER B 1 300 ? 26.125 -2.297 -12.461 1 89.94 300 SER B C 1
ATOM 4788 O O . SER B 1 300 ? 26.297 -1.084 -12.305 1 89.94 300 SER B O 1
ATOM 4790 N N . ILE B 1 301 ? 26.281 -3.211 -11.555 1 90.25 301 ILE B N 1
ATOM 4791 C CA . ILE B 1 301 ? 26.734 -2.816 -10.227 1 90.25 301 ILE B CA 1
ATOM 4792 C C . ILE B 1 301 ? 28.047 -2.057 -10.328 1 90.25 301 ILE B C 1
ATOM 4794 O O . ILE B 1 301 ? 28.219 -1.017 -9.688 1 90.25 301 ILE B O 1
ATOM 4798 N N . ALA B 1 302 ? 28.922 -2.594 -11.148 1 88.25 302 ALA B N 1
ATOM 4799 C CA . ALA B 1 302 ? 30.234 -1.969 -11.328 1 88.25 302 ALA B CA 1
ATOM 4800 C C . ALA B 1 302 ? 30.094 -0.556 -11.891 1 88.25 302 ALA B C 1
ATOM 4802 O O . ALA B 1 302 ? 30.781 0.363 -11.453 1 88.25 302 ALA B O 1
ATOM 4803 N N . GLU B 1 303 ? 29.156 -0.36 -12.734 1 89.75 303 GLU B N 1
ATOM 4804 C CA . GLU B 1 303 ? 28.922 0.946 -13.344 1 89.75 303 GLU B CA 1
ATOM 4805 C C . GLU B 1 303 ? 28.281 1.916 -12.352 1 89.75 303 GLU B C 1
ATOM 4807 O O . GLU B 1 303 ? 28.547 3.121 -12.406 1 89.75 303 GLU B O 1
ATOM 4812 N N . GLN B 1 304 ? 27.5 1.409 -11.477 1 87.31 304 GLN B N 1
ATOM 4813 C CA . GLN B 1 304 ? 26.781 2.26 -10.539 1 87.31 304 GLN B CA 1
ATOM 4814 C C . GLN B 1 304 ? 27.688 2.689 -9.383 1 87.31 304 GLN B C 1
ATOM 4816 O O . GLN B 1 304 ? 27.422 3.701 -8.727 1 87.31 304 GLN B O 1
ATOM 4821 N N . THR B 1 305 ? 28.672 1.948 -9.133 1 85.94 305 THR B N 1
ATOM 4822 C CA . THR B 1 305 ? 29.484 2.227 -7.965 1 85.94 305 THR B CA 1
ATOM 4823 C C . THR B 1 305 ? 30.828 2.844 -8.375 1 85.94 305 THR B C 1
ATOM 4825 O O . THR B 1 305 ? 31.766 2.9 -7.574 1 85.94 305 THR B O 1
ATOM 4828 N N . LYS B 1 306 ? 31.062 3.281 -9.594 1 78.38 306 LYS B N 1
ATOM 4829 C CA . LYS B 1 306 ? 32.281 3.984 -10.031 1 78.38 306 LYS B CA 1
ATOM 4830 C C . LYS B 1 306 ? 32.281 5.422 -9.516 1 78.38 306 LYS B C 1
ATOM 4832 O O . LYS B 1 306 ? 31.234 6.051 -9.391 1 78.38 306 LYS B O 1
#

InterPro domains:
  IPR002347 Short-chain dehydrogenase/reductase SDR [PF00106] (8-179)
  IPR002347 Short-chain dehydrogenase/reductase SDR [PR00080] (73-84)
  IPR002347 Short-chain dehydrogenase/reductase SDR [PR00080] (125-133)
  IPR002347 Short-chain dehydrogenase/reductase SDR [PR00080] (145-164)
  IPR002347 Short-chain dehydrogenase/reductase SDR [PR00081] (73-84)
  IPR002347 Short-chain dehydrogenase/reductase SDR [PR00081] (119-135)
  IPR002347 Short-chain dehydrogenase/reductase SDR [PR00081] (145-164)
  IPR002347 Short-chain dehydrogenase/reductase SDR [PR00081] (166-183)
  IPR020904 Short-chain dehydrogenase/reductase, conserved site [PS00061] (132-160)
  IPR036291 NAD(P)-binding domain superfamily [SSF51735] (9-188)

Radius of gyration: 24.01 Å; Cα contacts (8 Å, |Δi|>4): 1168; chains: 2; bounding box: 66×70×50 Å

Organism: Mytilus edulis (NCBI:txid6550)

pLDDT: mean 85.09, std 11.34, range [46.81, 96.0]

Sequence (612 aa):
MGLVYNYEGFGHFISIRLAKDGFIVYAGVLDLNGKGANKLKDRKLPNLHLVQLDVTNSVQIQEAVNRVQKTSGGLWGVINNAGFGIPGDIEFCLLDHYRKCQEVNLNGQIAIVKAFLPMIRKSKGRIVNVSSVMGRFPWPGRSNYVITKHGIETMTDSLRLEMAKFGVGVSMIEPGAFSHATGFCSDELCKQLKKYVDDMWNASTPEMKETYGEKYAYLVYQMFLEFNADYKEANAEKVLVPIMDAMVDSLVNIRPKPRYLVPGGTGLYDIFALYAIFNPYLPEFISDFIISRHTGCYKSIAEQTKMGLVYNYEGFGHFISIRLAKDGFIVYAGVLDLNGKGANKLKDRKLPNLHLVQLDVTNSVQIQEAVNRVQKTSGGLWGVINNAGFGIPGDIEFCLLDHYRKCQEVNLNGQIAIVKAFLPMIRKSKGRIVNVSSVMGRFPWPGRSNYVITKHGIETMTDSLRLEMAKFGVGVSMIEPGAFSHATGFCSDELCKQLKKYVDDMWNASTPEMKETYGEKYAYLVYQMFLEFNADYKEANAEKVLVPIMDAMVDSLVNIRPKPRYLVPGGTGLYDIFALYAIFNPYLPEFISDFIISRHTGCYKSIAEQTK

Secondary structure (DSSP, 8-state):
-EEEE-STTHHHHHHHHHHHTT--EEEEES-TTSHHHHHHHTT--TTEEEEE--TT-HHHHHHHHHHHHHH-S---EEEE-------B-TTTS-HHHHHHHIIIIIIHHHHHHHHHHHHHHHHT-EEEEE--GGGSS--TTBHHHHHHHHHHHHHHHHHHHHHGGGT-EEEEEEE-S-HHHHTSS-HHHHHHHHHHHHHHHHHS-HHHHHHH-HHHHTHHHHHHHHHHHT--GGGHHHHHHHHHHHHHHHHH-SS--SEEEE---SSSS-HHHHHHHHGGGS-HHHHHHHHHHHHTTTS-HHHHT-/-EEEE-STTHHHHHHHHHHHTT--EEEEES-TTSHHHHHHHTT--TTEEEEE--TT-HHHHHHHHHHHHHH-S---EEEE-------B-TTTS-HHHHHHHIIIIIIHHHHHHHHHHHHHHHHT-EEEEE--GGGSS--TTBHHHHHHHHHHHHHHHHHHHHHGGGT-EEEEEEE-S-HHHHTSS-HHHHHHHHHHHHHHHHHS-HHHHHHH-HHHHTHHHHHHHHHHHT--GGGHHHHHHHHHHHHHHHHH-SS--SEEEE---SSSS-HHHHHHHHGGGS-HHHHHHHHHHHHTTTS-HHHHT-